Protein AF-A0A316MK23-F1 (afdb_monomer_lite)

pLDDT: mean 92.2, std 6.73, range [61.5, 98.88]

Radius of gyration: 33.55 Å; chains: 1; bounding box: 85×50×102 Å

Sequence (508 aa):
MTTSFTVKAEGEGLSYQWQYKQAGSTTWSDWSGQTKATLKVGYLEKRNGMSFRCIVKDASGYKTISDEAKLTYVNGPKIIQQPENKTVEEGMTTSFTVKAEGEGLSYQWQYKQAGSTTWSDWSGQTKTTLKVGYLEKRNGMSFRCIVKDASGYKTISNEALLIYNQKVQTTFSKTSGNVTFKVQYPENITCGMPTTFKLSSEGTTDKVQYALYSLTTEDGTIVYDTSYGSNGKFFSKDSFDFTFYASGTYYIRFAIMDTGVSPYVWFNTGLYGIKLVIDDKGYPTVENVVADLKAQCGKTCTTDFEKAVWFNDWLVENCRYDSSYSYCAPEGALARGSGTCEAYHRAYVMLLNSVGIATDRISGDGHVWTGVQLDGNWYHIDTTWDDAGYEDNSVDLQHLYFGLNDELMNQIHSSVTSSNGISAHSLEDNYFIKTGKIKKWSDQYVSTIREHLNNGENTFDITINDSMIDSYKQIIYYLVAYQLSNTDWGGEKLTVTYSENILHCVVE

Structure (mmCIF, N/CA/C/O backbone):
data_AF-A0A316MK23-F1
#
_entry.id   AF-A0A316MK23-F1
#
loop_
_atom_site.group_PDB
_atom_site.id
_atom_site.type_symbol
_atom_site.label_atom_id
_atom_site.label_alt_id
_atom_site.label_comp_id
_atom_site.label_asym_id
_atom_site.label_entity_id
_atom_site.label_seq_id
_atom_site.pdbx_PDB_ins_code
_atom_site.Cartn_x
_atom_site.Cartn_y
_atom_site.Cartn_z
_atom_site.occupancy
_atom_site.B_iso_or_equiv
_atom_site.auth_seq_id
_atom_site.auth_comp_id
_atom_site.auth_asym_id
_atom_site.auth_atom_id
_atom_site.pdbx_PDB_model_num
ATOM 1 N N . MET A 1 1 ? -26.081 18.417 -18.893 1.00 61.50 1 MET A N 1
ATOM 2 C CA . MET A 1 1 ? -26.794 17.288 -19.540 1.00 61.50 1 MET A CA 1
ATOM 3 C C . MET A 1 1 ? -27.327 17.712 -20.906 1.00 61.50 1 MET A C 1
ATOM 5 O O . MET A 1 1 ? -27.652 18.885 -21.077 1.00 61.50 1 MET A O 1
ATOM 9 N N . THR A 1 2 ? -27.399 16.783 -21.863 1.00 77.06 2 THR A N 1
ATOM 10 C CA . THR A 1 2 ? -27.925 17.007 -23.224 1.00 77.06 2 THR A CA 1
ATOM 11 C C . THR A 1 2 ? -28.820 15.844 -23.648 1.00 77.06 2 THR A C 1
ATOM 13 O O . THR A 1 2 ? -28.523 14.715 -23.274 1.00 77.06 2 THR A O 1
ATOM 16 N N . THR A 1 3 ? -29.843 16.094 -24.463 1.00 83.12 3 THR A N 1
ATOM 17 C CA . THR A 1 3 ? -30.647 15.060 -25.145 1.00 83.12 3 THR A CA 1
ATOM 18 C C . THR A 1 3 ? -30.554 15.233 -26.662 1.00 83.12 3 THR A C 1
ATOM 20 O O . THR A 1 3 ? -29.990 16.231 -27.118 1.00 83.12 3 THR A O 1
ATOM 23 N N . SER A 1 4 ? -31.080 14.286 -27.443 1.00 90.81 4 SER A N 1
ATOM 24 C CA . SER A 1 4 ? -31.090 14.384 -28.905 1.00 90.81 4 SER A CA 1
ATOM 25 C C . SER A 1 4 ? -32.458 14.078 -29.510 1.00 90.81 4 SER A C 1
ATOM 27 O O . SER A 1 4 ? -33.141 13.162 -29.065 1.00 90.81 4 SER A O 1
ATOM 29 N N . PHE A 1 5 ? -32.815 14.812 -30.561 1.00 92.56 5 PHE A N 1
ATOM 30 C CA . PHE A 1 5 ? -33.946 14.517 -31.441 1.00 92.56 5 PHE A CA 1
ATOM 31 C C . PHE A 1 5 ? -33.401 14.091 -32.797 1.00 92.56 5 PHE A C 1
ATOM 33 O O . PHE A 1 5 ? -32.485 14.729 -33.311 1.00 92.56 5 PHE A O 1
ATOM 40 N N . THR A 1 6 ? -33.952 13.032 -33.381 1.00 94.88 6 THR A N 1
ATOM 41 C CA . THR A 1 6 ? -33.516 12.530 -34.688 1.00 94.88 6 THR A CA 1
ATOM 42 C C . THR A 1 6 ? -34.708 12.441 -35.616 1.00 94.88 6 THR A C 1
ATOM 44 O O . THR A 1 6 ? -35.766 11.961 -35.216 1.00 94.88 6 THR A O 1
ATOM 47 N N . VAL A 1 7 ? -34.522 12.886 -36.854 1.00 94.44 7 VAL A N 1
ATOM 48 C CA . VAL A 1 7 ? -35.481 12.678 -37.938 1.00 94.44 7 VAL A CA 1
ATOM 49 C C . VAL A 1 7 ? -34.938 11.646 -38.916 1.00 94.44 7 VAL A C 1
ATOM 51 O O . VAL A 1 7 ? -33.741 11.614 -39.199 1.00 94.44 7 VAL A O 1
ATOM 54 N N . LYS A 1 8 ? -35.827 10.802 -39.437 1.00 92.19 8 LYS A N 1
ATOM 55 C CA . LYS A 1 8 ? -35.533 9.885 -40.538 1.00 92.19 8 LYS A CA 1
ATOM 56 C C . LYS A 1 8 ? -36.282 10.377 -41.773 1.00 92.19 8 LYS A C 1
ATOM 58 O O . LYS A 1 8 ? -37.483 10.613 -41.696 1.00 92.19 8 LYS A O 1
ATOM 63 N N . ALA A 1 9 ? -35.567 10.540 -42.879 1.00 89.00 9 ALA A N 1
ATOM 64 C CA . ALA A 1 9 ? -36.115 10.950 -44.167 1.00 89.00 9 ALA A CA 1
ATOM 65 C C . ALA A 1 9 ? -35.455 10.134 -45.289 1.00 89.00 9 ALA A C 1
ATOM 67 O O . ALA A 1 9 ? -34.304 9.719 -45.149 1.00 89.00 9 ALA A O 1
ATOM 68 N N . GLU A 1 10 ? -36.189 9.898 -46.375 1.00 88.56 10 GLU A N 1
ATOM 69 C CA . GLU A 1 10 ? -35.738 9.137 -47.546 1.00 88.56 10 GLU A CA 1
ATOM 70 C C . GLU A 1 10 ? -35.616 10.071 -48.758 1.00 88.56 10 GLU A C 1
ATOM 72 O O . GLU A 1 10 ? -36.458 10.947 -48.956 1.00 88.56 10 GLU A O 1
ATOM 77 N N . GLY A 1 11 ? -34.544 9.911 -49.538 1.00 84.88 11 GLY A N 1
ATOM 78 C CA . GLY A 1 11 ? -34.202 10.761 -50.683 1.00 84.88 11 GLY A CA 1
ATOM 79 C C . GLY A 1 11 ? -32.691 10.989 -50.810 1.00 84.88 11 GLY A C 1
ATOM 80 O O . GLY A 1 11 ? -31.934 10.708 -49.880 1.00 84.88 11 GLY A O 1
ATOM 81 N N . GLU A 1 12 ? -32.244 11.501 -51.957 1.00 84.81 12 GLU A N 1
ATOM 82 C CA . GLU A 1 12 ? -30.830 11.804 -52.222 1.00 84.81 12 GLU A CA 1
ATOM 83 C C . GLU A 1 12 ? -30.515 13.293 -51.994 1.00 84.81 12 GLU A C 1
ATOM 85 O O . GLU A 1 12 ? -31.342 14.172 -52.242 1.00 84.81 12 GLU A O 1
ATOM 90 N N . GLY A 1 13 ? -29.305 13.592 -51.507 1.00 88.69 13 GLY A N 1
ATOM 91 C CA . GLY A 1 13 ? -28.836 14.975 -51.337 1.00 88.69 13 GLY A CA 1
ATOM 92 C C . GLY A 1 13 ? -29.602 15.796 -50.289 1.00 88.69 13 GLY A C 1
ATOM 93 O O . GLY A 1 13 ? -29.778 17.001 -50.463 1.00 88.69 13 GLY A O 1
ATOM 94 N N . LEU A 1 14 ? -30.082 15.158 -49.217 1.00 93.50 14 LEU A N 1
ATOM 95 C CA . LEU A 1 14 ? -30.902 15.813 -48.195 1.00 93.50 14 LEU A CA 1
ATOM 96 C C . LEU A 1 14 ? -30.111 16.813 -47.338 1.00 93.50 14 LEU A C 1
ATOM 98 O O . LEU A 1 14 ? -29.012 16.533 -46.859 1.00 93.50 14 LEU A O 1
ATOM 102 N N . SER A 1 15 ? -30.739 17.954 -47.067 1.00 94.12 15 SER A N 1
ATOM 103 C CA . SER A 1 15 ? -30.289 18.978 -46.125 1.00 94.12 15 SER A CA 1
ATOM 104 C C . SER A 1 15 ? -31.327 19.190 -45.023 1.00 94.12 15 SER A C 1
ATOM 106 O O . SER A 1 15 ? -32.529 19.045 -45.251 1.00 94.12 15 SER A O 1
ATOM 108 N N . TYR A 1 16 ? -30.864 19.522 -43.818 1.00 96.44 16 TYR A N 1
ATOM 109 C CA . TYR A 1 16 ? -31.700 19.632 -42.623 1.00 96.44 16 TYR A CA 1
ATOM 110 C C . TYR A 1 16 ? -31.620 21.048 -42.054 1.00 96.44 16 TYR A C 1
ATOM 112 O O . TYR A 1 16 ? -30.558 21.667 -42.072 1.00 96.44 16 TYR A O 1
ATOM 120 N N . GLN A 1 17 ? -32.729 21.546 -41.516 1.00 96.81 17 GLN A N 1
ATOM 121 C CA . GLN A 1 17 ? -32.781 22.779 -40.738 1.00 96.81 17 GLN A CA 1
ATOM 122 C C . GLN A 1 17 ? -33.726 22.574 -39.558 1.00 96.81 17 GLN A C 1
ATOM 124 O O . GLN A 1 17 ? -34.941 22.455 -39.722 1.00 96.81 17 GLN A O 1
ATOM 129 N N . TRP A 1 18 ? -33.172 22.535 -38.350 1.00 97.50 18 TRP A N 1
ATOM 130 C CA . TRP A 1 18 ? -33.989 22.425 -37.146 1.00 97.50 18 TRP A CA 1
ATOM 131 C C . TRP A 1 18 ? -34.665 23.745 -36.800 1.00 97.50 18 TRP A C 1
ATOM 133 O O . TRP A 1 18 ? -34.079 24.819 -36.941 1.00 97.50 18 TRP A O 1
ATOM 143 N N . GLN A 1 19 ? -35.895 23.645 -36.312 1.00 97.31 19 GLN A N 1
ATOM 144 C CA . GLN A 1 19 ? -36.674 24.742 -35.764 1.00 97.31 19 GLN A CA 1
ATOM 145 C C . GLN A 1 19 ? -37.092 24.423 -34.333 1.00 97.31 19 GLN A C 1
ATOM 147 O O . GLN A 1 19 ? -37.257 23.259 -33.955 1.00 97.31 19 GLN A O 1
ATOM 152 N N . TYR A 1 20 ? -37.304 25.471 -33.546 1.00 96.06 20 TYR A N 1
ATOM 153 C CA . TYR A 1 20 ? -37.842 25.368 -32.199 1.00 96.06 20 TYR A CA 1
ATOM 154 C C . TYR A 1 20 ? -38.990 26.346 -31.985 1.00 96.06 20 TYR A C 1
ATOM 156 O O . TYR A 1 20 ? -39.069 27.388 -32.635 1.00 96.06 20 TYR A O 1
ATOM 164 N N . LYS A 1 21 ? -39.848 26.031 -31.020 1.00 96.06 21 LYS A N 1
ATOM 165 C CA . LYS A 1 21 ? -40.785 26.990 -30.436 1.00 96.06 21 LYS A CA 1
ATOM 166 C C . LYS A 1 21 ? -40.702 26.942 -28.917 1.00 96.06 21 LYS A C 1
ATOM 168 O O . LYS A 1 21 ? -40.428 25.894 -28.327 1.00 96.06 21 LYS A O 1
ATOM 173 N N . GLN A 1 22 ? -40.914 28.095 -28.291 1.00 92.25 22 GLN A N 1
ATOM 174 C CA . GLN A 1 22 ? -40.941 28.211 -26.833 1.00 92.25 22 GLN A CA 1
ATOM 175 C C . GLN A 1 22 ? -42.163 27.494 -26.245 1.00 92.25 22 GLN A C 1
ATOM 177 O O . GLN A 1 22 ? -43.173 27.320 -26.931 1.00 92.25 22 GLN A O 1
ATOM 182 N N . ALA A 1 23 ? -42.085 27.097 -24.974 1.00 88.94 23 ALA A N 1
ATOM 183 C CA . ALA A 1 23 ? -43.204 26.469 -24.278 1.00 88.94 23 ALA A CA 1
ATOM 184 C C . ALA A 1 23 ? -44.460 27.359 -24.341 1.00 88.94 23 ALA A C 1
ATOM 186 O O . ALA A 1 23 ? -44.407 28.541 -24.013 1.00 88.94 23 ALA A O 1
ATOM 187 N N . GLY A 1 24 ? -45.581 26.800 -24.806 1.00 85.06 24 GLY A N 1
ATOM 188 C CA . GLY A 1 24 ? -46.848 27.529 -24.974 1.00 85.06 24 GLY A CA 1
ATOM 189 C C . GLY A 1 24 ? -46.916 28.467 -26.188 1.00 85.06 24 GLY A C 1
ATOM 190 O O . GLY A 1 24 ? -47.980 29.011 -26.464 1.00 85.06 24 GLY A O 1
ATOM 191 N N . SER A 1 25 ? -45.826 28.634 -26.942 1.00 91.56 25 SER A N 1
ATOM 192 C CA . SER A 1 25 ? -45.820 29.403 -28.189 1.00 91.56 25 SER A CA 1
ATOM 193 C C . SER A 1 25 ? -46.337 28.571 -29.364 1.00 91.56 25 SER A C 1
ATOM 195 O O . SER A 1 25 ? -46.167 27.350 -29.414 1.00 91.56 25 SER A O 1
ATOM 197 N N . THR A 1 26 ? -46.921 29.245 -30.352 1.00 91.69 26 THR A N 1
ATOM 198 C CA . THR A 1 26 ? -47.281 28.675 -31.660 1.00 91.69 26 THR A CA 1
ATOM 199 C C . THR A 1 26 ? -46.291 29.056 -32.766 1.00 91.69 26 THR A C 1
ATOM 201 O O . THR A 1 26 ? -46.327 28.463 -33.844 1.00 91.69 26 THR A O 1
ATOM 204 N N . THR A 1 27 ? -45.379 29.998 -32.504 1.00 94.31 27 THR A N 1
ATOM 205 C CA . THR A 1 27 ? -44.418 30.521 -33.486 1.00 94.31 27 THR A CA 1
ATOM 206 C C . THR A 1 27 ? -43.120 29.721 -33.484 1.00 94.31 27 THR A C 1
ATOM 208 O O . THR A 1 27 ? -42.513 29.516 -32.431 1.00 94.31 27 THR A O 1
ATOM 211 N N . TRP A 1 28 ? -42.676 29.324 -34.678 1.00 95.88 28 TRP A N 1
ATOM 212 C CA . TRP A 1 28 ? -41.434 28.587 -34.906 1.00 95.88 28 TRP A CA 1
ATOM 213 C C . TRP A 1 28 ? -40.299 29.509 -35.349 1.00 95.88 28 TRP A C 1
ATOM 215 O O . TRP A 1 28 ? -40.500 30.371 -36.203 1.00 95.88 28 TRP A O 1
ATOM 225 N N . SER A 1 29 ? -39.106 29.263 -34.816 1.00 95.19 29 SER A N 1
ATOM 226 C CA . SER A 1 29 ? -37.868 29.953 -35.179 1.00 95.19 29 SER A CA 1
ATOM 227 C C . SER A 1 29 ? -36.804 28.951 -35.610 1.00 95.19 29 SER A C 1
ATOM 229 O O . SER A 1 29 ? -36.731 27.847 -35.065 1.00 95.19 29 SER A O 1
ATOM 231 N N . ASP A 1 30 ? -35.953 29.343 -36.556 1.00 95.44 30 ASP A N 1
ATOM 232 C CA . ASP A 1 30 ? -34.823 28.519 -36.980 1.00 95.44 30 ASP A CA 1
ATOM 233 C C . ASP A 1 30 ? -33.788 28.399 -35.857 1.00 95.44 30 ASP A C 1
ATOM 235 O O . ASP A 1 30 ? -33.353 29.387 -35.261 1.00 95.44 30 ASP A O 1
ATOM 239 N N . TRP A 1 31 ? -33.366 27.166 -35.579 1.00 89.88 31 TRP A N 1
ATOM 240 C CA . TRP A 1 31 ? -32.201 26.910 -34.750 1.00 89.88 31 TRP A CA 1
ATOM 241 C C . TRP A 1 31 ? -30.953 26.967 -35.635 1.00 89.88 31 TRP A C 1
ATOM 243 O O . TRP A 1 31 ? -30.538 25.976 -36.242 1.00 89.88 31 TRP A O 1
ATOM 253 N N . SER A 1 32 ? -30.350 28.152 -35.707 1.00 88.25 32 SER A N 1
ATOM 254 C CA . SER A 1 32 ? -29.190 28.424 -36.557 1.00 88.25 32 SER A CA 1
ATOM 255 C C . SER A 1 32 ? -28.043 27.428 -36.343 1.00 88.25 32 SER A C 1
ATOM 257 O O . SER A 1 32 ? -27.684 27.089 -35.212 1.00 88.25 32 SER A O 1
ATOM 259 N N . GLY A 1 33 ? -27.459 26.962 -37.451 1.00 85.81 33 GLY A N 1
ATOM 260 C CA . GLY A 1 33 ? -26.292 26.071 -37.465 1.00 85.81 33 GLY A CA 1
ATOM 261 C C . GLY A 1 33 ? -26.584 24.589 -37.202 1.00 85.81 33 GLY A C 1
ATOM 262 O O . GLY A 1 33 ? -25.651 23.790 -37.171 1.00 85.81 33 GLY A O 1
ATOM 263 N N . GLN A 1 34 ? -27.848 24.195 -37.020 1.00 90.81 34 GLN A N 1
ATOM 264 C CA . GLN A 1 34 ? -28.230 22.802 -36.771 1.00 90.81 34 GLN A CA 1
ATOM 265 C C . GLN A 1 34 ? -28.720 22.133 -38.061 1.00 90.81 34 GLN A C 1
ATOM 267 O O . GLN A 1 34 ? -29.914 22.133 -38.358 1.00 90.81 34 GLN A O 1
ATOM 272 N N . THR A 1 35 ? -27.780 21.562 -38.820 1.00 93.56 35 THR A N 1
ATOM 273 C CA . THR A 1 35 ? -28.013 21.048 -40.185 1.00 93.56 35 THR A CA 1
ATOM 274 C C . THR A 1 35 ? -27.858 19.535 -40.344 1.00 93.56 35 THR A C 1
ATOM 276 O O . THR A 1 35 ? -27.826 19.011 -41.457 1.00 93.56 35 THR A O 1
ATOM 279 N N . LYS A 1 36 ? -27.765 18.809 -39.229 1.00 94.62 36 LYS A N 1
ATOM 280 C CA . LYS A 1 36 ? -27.683 17.343 -39.208 1.00 94.62 36 LYS A CA 1
ATOM 281 C C . LYS A 1 36 ? -29.062 16.725 -38.965 1.00 94.62 36 LYS A C 1
ATOM 283 O O . LYS A 1 36 ? -29.918 17.343 -38.335 1.00 94.62 36 LYS A O 1
ATOM 288 N N . ALA A 1 37 ? -29.236 15.468 -39.376 1.00 93.69 37 ALA A N 1
ATOM 289 C CA . ALA A 1 37 ? -30.447 14.681 -39.106 1.00 93.69 37 ALA A CA 1
ATOM 290 C C . ALA A 1 37 ? -30.740 14.496 -37.601 1.00 93.69 37 ALA A C 1
ATOM 292 O O . ALA A 1 37 ? -31.877 14.235 -37.214 1.00 93.69 37 ALA A O 1
ATOM 293 N N . THR A 1 38 ? -29.726 14.672 -36.748 1.00 95.50 38 THR A N 1
ATOM 294 C CA . THR A 1 38 ? -29.847 14.654 -35.288 1.00 95.50 38 THR A CA 1
ATOM 295 C C . THR A 1 38 ? -29.530 16.031 -34.706 1.00 95.50 38 THR A C 1
ATOM 297 O O . THR A 1 38 ? -28.441 16.564 -34.926 1.00 95.50 38 THR A O 1
ATOM 300 N N . LEU A 1 39 ? -30.456 16.581 -33.918 1.00 94.25 39 LEU A N 1
ATOM 301 C CA . LEU A 1 39 ? -30.277 17.788 -33.109 1.00 94.25 39 LEU A CA 1
ATOM 302 C C . LEU A 1 39 ? -29.907 17.410 -31.679 1.00 94.25 39 LEU A C 1
ATOM 304 O O . LEU A 1 39 ? -30.668 16.710 -31.018 1.00 94.25 39 LEU A O 1
ATOM 308 N N . LYS A 1 40 ? -28.794 17.946 -31.168 1.00 92.56 40 LYS A N 1
ATOM 309 C CA . LYS A 1 40 ? -28.390 17.804 -29.763 1.00 92.56 40 LYS A CA 1
ATOM 310 C C . LYS A 1 40 ? -28.775 19.057 -28.972 1.00 92.56 40 LYS A C 1
ATOM 312 O O . LYS A 1 40 ? -28.314 20.154 -29.271 1.00 92.56 40 LYS A O 1
ATOM 317 N N . VAL A 1 41 ? -29.586 18.897 -27.929 1.00 88.44 41 VAL A N 1
ATOM 318 C CA . VAL A 1 41 ? -30.118 19.993 -27.102 1.00 88.44 41 VAL A CA 1
ATOM 319 C C . VAL A 1 41 ? -29.514 19.935 -25.699 1.00 88.44 41 VAL A C 1
ATOM 321 O O . VAL A 1 41 ? -29.598 18.911 -25.030 1.00 88.44 41 VAL A O 1
ATOM 324 N N . GLY A 1 42 ? -28.905 21.033 -25.236 1.00 83.31 42 GLY A N 1
ATOM 325 C CA . GLY A 1 42 ? -28.447 21.225 -23.845 1.00 83.31 42 GLY A CA 1
ATOM 326 C C . GLY A 1 42 ? -29.380 22.110 -23.011 1.00 83.31 42 GLY A C 1
ATOM 327 O O . GLY A 1 42 ? -30.433 22.511 -23.500 1.00 83.31 42 GLY A O 1
ATOM 328 N N . TYR A 1 43 ? -28.981 22.461 -21.782 1.00 81.38 43 TYR A N 1
ATOM 329 C CA . TYR A 1 43 ? -29.728 23.369 -20.884 1.00 81.38 43 TYR A CA 1
ATOM 330 C C . TYR A 1 43 ? -31.206 22.979 -20.698 1.00 81.38 43 TYR A C 1
ATOM 332 O O . TYR A 1 43 ? -32.094 23.825 -20.772 1.00 81.38 43 TYR A O 1
ATOM 340 N N . LEU A 1 44 ? -31.452 21.681 -20.500 1.00 80.69 44 LEU A N 1
ATOM 341 C CA . LEU A 1 44 ? -32.785 21.074 -20.570 1.00 80.69 44 LEU A CA 1
ATOM 342 C C . LEU A 1 44 ? -33.798 21.715 -19.613 1.00 80.69 44 LEU A C 1
ATOM 344 O O . LEU A 1 44 ? -34.928 21.946 -20.020 1.00 80.69 44 LEU A O 1
ATOM 348 N N . GLU A 1 45 ? -33.377 22.083 -18.401 1.00 76.56 45 GLU A N 1
ATOM 349 C CA . GLU A 1 45 ? -34.221 22.765 -17.411 1.00 76.56 45 GLU A CA 1
ATOM 350 C C . GLU A 1 45 ? -34.827 24.064 -17.953 1.00 76.56 45 GLU A C 1
ATOM 352 O O . GLU A 1 45 ? -36.043 24.240 -17.958 1.00 76.56 45 GLU A O 1
ATOM 357 N N . LYS A 1 46 ? -33.990 24.952 -18.503 1.00 78.06 46 LYS A N 1
ATOM 358 C CA . LYS A 1 46 ? -34.435 26.234 -19.077 1.00 78.06 46 LYS A CA 1
ATOM 359 C C . LYS A 1 46 ? -35.234 26.070 -20.368 1.00 78.06 46 LYS A C 1
ATOM 361 O O . LYS A 1 46 ? -35.841 27.026 -20.836 1.00 78.06 46 LYS A O 1
ATOM 366 N N . ARG A 1 47 ? -35.178 24.883 -20.968 1.00 85.25 47 ARG A N 1
ATOM 367 C CA . ARG A 1 47 ? -35.837 24.537 -22.229 1.00 85.25 47 ARG A CA 1
ATOM 368 C C . ARG A 1 47 ? -37.015 23.586 -22.017 1.00 85.25 47 ARG A C 1
ATOM 370 O O . ARG A 1 47 ? -37.549 23.054 -22.988 1.00 85.25 47 ARG A O 1
ATOM 377 N N . ASN A 1 48 ? -37.427 23.377 -20.766 1.00 86.00 48 ASN A N 1
ATOM 378 C CA . ASN A 1 48 ? -38.557 22.525 -20.438 1.00 86.00 48 ASN A CA 1
ATOM 379 C C . ASN A 1 48 ? -39.831 23.033 -21.125 1.00 86.00 48 ASN A C 1
ATOM 381 O O . ASN A 1 48 ? -40.156 24.218 -21.074 1.00 86.00 48 ASN A O 1
ATOM 385 N N . GLY A 1 49 ? -40.551 22.131 -21.780 1.00 86.44 49 GLY A N 1
ATOM 386 C CA . GLY A 1 49 ? -41.771 22.427 -22.516 1.00 86.44 49 GLY A CA 1
ATOM 387 C C . GLY A 1 49 ? -41.567 23.007 -23.917 1.00 86.44 49 GLY A C 1
ATOM 388 O O . GLY A 1 49 ? -42.569 23.175 -24.611 1.00 86.44 49 GLY A O 1
ATOM 389 N N . MET A 1 50 ? -40.329 23.300 -24.347 1.00 94.25 50 MET A N 1
ATOM 390 C CA . MET A 1 50 ? -40.039 23.680 -25.736 1.00 94.25 50 MET A CA 1
ATOM 391 C C . MET A 1 50 ? -40.320 22.517 -26.686 1.00 94.25 50 MET A C 1
ATOM 393 O O . MET A 1 50 ? -40.138 21.358 -26.316 1.00 94.25 50 MET A O 1
ATOM 397 N N . SER A 1 51 ? -40.675 22.826 -27.931 1.00 95.81 51 SER A N 1
ATOM 398 C CA . SER A 1 51 ? -40.829 21.806 -28.968 1.00 95.81 51 SER A CA 1
ATOM 399 C C . SER A 1 51 ? -39.887 22.030 -30.139 1.00 95.81 51 SER A C 1
ATOM 401 O O . SER A 1 51 ? -39.524 23.166 -30.453 1.00 95.81 51 SER A O 1
ATOM 403 N N . PHE A 1 52 ? -39.526 20.934 -30.800 1.00 96.38 52 PHE A N 1
ATOM 404 C CA . PHE A 1 52 ? -38.584 20.882 -31.908 1.00 96.38 52 PHE A CA 1
ATOM 405 C C . PHE A 1 52 ? -39.208 20.185 -33.109 1.00 96.38 52 PHE A C 1
ATOM 407 O O . PHE A 1 52 ? -39.988 19.246 -32.958 1.00 96.38 52 PHE A O 1
ATOM 414 N N . ARG A 1 53 ? -38.843 20.642 -34.304 1.00 97.56 53 ARG A N 1
ATOM 415 C CA . ARG A 1 53 ? -39.146 19.976 -35.575 1.00 97.56 53 ARG A CA 1
ATOM 416 C C . ARG A 1 53 ? -38.018 20.234 -36.563 1.00 97.56 53 ARG A C 1
ATOM 418 O O . ARG A 1 53 ? -37.269 21.197 -36.399 1.00 97.56 53 ARG A O 1
ATOM 425 N N . CYS A 1 54 ? -37.908 19.417 -37.598 1.00 97.25 54 CYS A N 1
ATOM 426 C CA . CYS A 1 54 ? -36.900 19.585 -38.635 1.00 97.25 54 CYS A CA 1
ATOM 427 C C . CYS A 1 54 ? -37.561 19.849 -39.986 1.00 97.25 54 CYS A C 1
ATOM 429 O O . CYS A 1 54 ? -38.504 19.156 -40.363 1.00 97.25 54 CYS A O 1
ATOM 431 N N . ILE A 1 55 ? -37.051 20.834 -40.721 1.00 96.31 55 ILE A N 1
ATOM 432 C CA . ILE A 1 55 ? -37.330 21.000 -42.145 1.00 96.31 55 ILE A CA 1
ATOM 433 C C . ILE A 1 55 ? -36.262 20.218 -42.904 1.00 96.31 55 ILE A C 1
ATOM 435 O O . ILE A 1 55 ? -35.071 20.474 -42.731 1.00 96.31 55 ILE A O 1
ATOM 439 N N . VAL A 1 56 ? -36.686 19.291 -43.755 1.00 95.94 56 VAL A N 1
ATOM 440 C CA . VAL A 1 56 ? -35.804 18.517 -44.631 1.00 95.94 56 VAL A CA 1
ATOM 441 C C . VAL A 1 56 ? -36.018 18.981 -46.062 1.00 95.94 56 VAL A C 1
ATOM 443 O O . VAL A 1 56 ? -37.160 19.121 -46.501 1.00 95.94 56 VAL A O 1
ATOM 446 N N . LYS A 1 57 ? -34.927 19.247 -46.778 1.00 95.06 57 LYS A N 1
ATOM 447 C CA . LYS A 1 57 ? -34.944 19.734 -48.156 1.00 95.06 57 LYS A CA 1
ATOM 448 C C . LYS A 1 57 ? -34.066 18.862 -49.049 1.00 95.06 57 LYS A C 1
ATOM 450 O O . LYS A 1 57 ? -32.923 18.603 -48.679 1.00 95.06 57 LYS A O 1
ATOM 455 N N . ASP A 1 58 ? -34.571 18.454 -50.208 1.00 92.00 58 ASP A N 1
ATOM 456 C CA . ASP A 1 58 ? -33.788 17.713 -51.206 1.00 92.00 58 ASP A CA 1
ATOM 457 C C . ASP A 1 58 ? -32.927 18.632 -52.101 1.00 92.00 58 ASP A C 1
ATOM 459 O O . ASP A 1 58 ? -32.993 19.866 -52.020 1.00 92.00 58 ASP A O 1
ATOM 463 N N . ALA A 1 59 ? -32.116 18.025 -52.974 1.00 88.00 59 ALA A N 1
ATOM 464 C CA . ALA A 1 59 ? -31.249 18.749 -53.906 1.00 88.00 59 ALA A CA 1
ATOM 465 C C . ALA A 1 59 ? -32.020 19.594 -54.944 1.00 88.00 59 ALA A C 1
ATOM 467 O O . ALA A 1 59 ? -31.496 20.600 -55.423 1.00 88.00 59 ALA A O 1
ATOM 468 N N . SER A 1 60 ? -33.265 19.220 -55.262 1.00 87.69 60 SER A N 1
ATOM 469 C CA . SER A 1 60 ? -34.122 19.907 -56.242 1.00 87.69 60 SER A CA 1
ATOM 470 C C . SER A 1 60 ? -34.873 21.098 -55.649 1.00 87.69 60 SER A C 1
ATOM 472 O O . SER A 1 60 ? -35.349 21.969 -56.375 1.00 87.69 60 SER A O 1
ATOM 474 N N . GLY A 1 61 ? -34.972 21.167 -54.324 1.00 84.50 61 GLY A N 1
ATOM 475 C CA . GLY A 1 61 ? -35.594 22.274 -53.622 1.00 84.50 61 GLY A CA 1
ATOM 476 C C . GLY A 1 61 ? -36.840 21.929 -52.816 1.00 84.50 61 GLY A C 1
ATOM 477 O O . GLY A 1 61 ? -37.310 22.803 -52.080 1.00 84.50 61 GLY A O 1
ATOM 478 N N . TYR A 1 62 ? -37.360 20.704 -52.927 1.00 88.44 62 TYR A N 1
ATOM 479 C CA . TYR A 1 62 ? -38.583 20.278 -52.253 1.00 88.44 62 TYR A CA 1
ATOM 480 C C . TYR A 1 62 ? -38.364 20.180 -50.751 1.00 88.44 62 TYR A C 1
ATOM 482 O O . TYR A 1 62 ? -37.331 19.693 -50.297 1.00 88.44 62 TYR A O 1
ATOM 490 N N . LYS A 1 63 ? -39.339 20.666 -49.974 1.00 92.62 63 LYS A N 1
ATOM 491 C CA . LYS A 1 63 ? -39.269 20.743 -48.511 1.00 92.62 63 LYS A CA 1
ATOM 492 C C . LYS A 1 63 ? -40.387 19.931 -47.870 1.00 92.62 63 LYS A C 1
ATOM 494 O O . LYS A 1 63 ? -41.548 20.102 -48.232 1.00 92.62 63 LYS A O 1
ATOM 499 N N . THR A 1 64 ? -40.039 19.141 -46.861 1.00 93.69 64 THR A N 1
ATOM 500 C CA . THR A 1 64 ? -40.981 18.523 -45.919 1.00 93.69 64 THR A CA 1
ATOM 501 C C . THR A 1 64 ? -40.630 18.921 -44.486 1.00 93.69 64 THR A C 1
ATOM 503 O O . THR A 1 64 ? -39.499 19.327 -44.209 1.00 93.69 64 THR A O 1
ATOM 506 N N . ILE A 1 65 ? -41.596 18.853 -43.572 1.00 96.19 65 ILE A N 1
ATOM 507 C CA . ILE A 1 65 ? -41.428 19.233 -42.165 1.00 96.19 65 ILE A CA 1
ATOM 508 C C . ILE A 1 65 ? -41.823 18.038 -41.302 1.00 96.19 65 ILE A C 1
ATOM 510 O O . ILE A 1 65 ? -42.877 17.449 -41.521 1.00 96.19 65 ILE A O 1
ATOM 514 N N . SER A 1 66 ? -40.981 17.684 -40.332 1.00 96.44 66 SER A N 1
ATOM 515 C CA . SER A 1 66 ? -41.272 16.598 -39.396 1.00 96.44 66 SER A CA 1
ATOM 516 C C . SER A 1 66 ? -42.434 16.931 -38.459 1.00 96.44 66 SER A C 1
ATOM 518 O O . SER A 1 66 ? -42.733 18.104 -38.206 1.00 96.44 66 SER A O 1
ATOM 520 N N . ASP A 1 67 ? -42.982 15.889 -37.834 1.00 95.31 67 ASP A N 1
ATOM 521 C CA . ASP A 1 67 ? -43.827 16.039 -36.654 1.00 95.31 67 ASP A CA 1
ATOM 522 C C . ASP A 1 67 ? -43.088 16.769 -35.521 1.00 95.31 67 ASP A C 1
ATOM 524 O O . ASP A 1 67 ? -41.852 16.834 -35.464 1.00 95.31 67 ASP A O 1
ATOM 528 N N . GLU A 1 68 ? -43.877 17.343 -34.617 1.00 94.75 68 GLU A N 1
ATOM 529 C CA . GLU A 1 68 ? -43.400 18.072 -33.450 1.00 94.75 68 GLU A CA 1
ATOM 530 C C . GLU A 1 68 ? -42.979 17.117 -32.324 1.00 94.75 68 GLU A C 1
ATOM 532 O O . GLU A 1 68 ? -43.755 16.269 -31.890 1.00 94.75 68 GLU A O 1
ATOM 537 N N . ALA A 1 69 ? -41.781 17.326 -31.775 1.00 93.88 69 ALA A N 1
ATOM 538 C CA . ALA A 1 69 ? -41.303 16.642 -30.579 1.00 93.88 69 ALA A CA 1
ATOM 539 C C . ALA A 1 69 ? -41.162 17.631 -29.413 1.00 93.88 69 ALA A C 1
ATOM 541 O O . ALA A 1 69 ? -40.387 18.587 -29.490 1.00 93.88 69 ALA A O 1
ATOM 542 N N . LYS A 1 70 ? -41.896 17.407 -28.319 1.00 93.06 70 LYS A N 1
ATOM 543 C CA . LYS A 1 70 ? -41.843 18.247 -27.112 1.00 93.06 70 LYS A CA 1
ATOM 544 C C . LYS A 1 70 ? -40.775 17.747 -26.139 1.00 93.06 70 LYS A C 1
ATOM 546 O O . LYS A 1 70 ? -40.730 16.564 -25.813 1.00 93.06 70 LYS A O 1
ATOM 551 N N . LEU A 1 71 ? -39.941 18.655 -25.639 1.00 89.38 71 LEU A N 1
ATOM 552 C CA . LEU A 1 71 ? -38.986 18.394 -24.568 1.00 89.38 71 LEU A CA 1
ATOM 553 C C . LEU A 1 71 ? -39.673 18.534 -23.208 1.00 89.38 71 LEU A C 1
ATOM 555 O O . LEU A 1 71 ? -40.164 19.608 -22.869 1.00 89.38 71 LEU A O 1
ATOM 559 N N . THR A 1 72 ? -39.634 17.474 -22.406 1.00 82.88 72 THR A N 1
ATOM 560 C CA . THR A 1 72 ? -40.018 17.510 -20.991 1.00 82.88 72 THR A CA 1
ATOM 561 C C . THR A 1 72 ? -38.781 17.239 -20.143 1.00 82.88 72 THR A C 1
ATOM 563 O O . THR A 1 72 ? -38.091 16.243 -20.347 1.00 82.88 72 THR A O 1
ATOM 566 N N . TYR A 1 73 ? -38.486 18.137 -19.209 1.00 77.69 73 TYR A N 1
ATOM 567 C CA . TYR A 1 73 ? -37.411 17.997 -18.237 1.00 77.69 73 TYR A CA 1
ATOM 568 C C . TYR A 1 73 ? -38.007 17.647 -16.874 1.00 77.69 73 TYR A C 1
ATOM 570 O O . TYR A 1 73 ? -38.844 18.385 -16.353 1.00 77.69 73 TYR A O 1
ATOM 578 N N . VAL A 1 74 ? -37.567 16.524 -16.310 1.00 69.69 74 VAL A N 1
ATOM 579 C CA . VAL A 1 74 ? -37.946 16.062 -14.973 1.00 69.69 74 VAL A CA 1
ATOM 580 C C . VAL A 1 74 ? -36.740 16.265 -14.063 1.00 69.69 74 VAL A C 1
ATOM 582 O O . VAL A 1 74 ? -35.634 15.836 -14.396 1.00 69.69 74 VAL A O 1
ATOM 585 N N . ASN A 1 75 ? -36.936 16.948 -12.934 1.00 71.00 75 ASN A N 1
ATOM 586 C CA . ASN A 1 75 ? -35.901 17.028 -11.909 1.00 71.00 75 ASN A CA 1
ATOM 587 C C . ASN A 1 75 ? -35.706 15.635 -11.307 1.00 71.00 75 ASN A C 1
ATOM 589 O O . ASN A 1 75 ? -36.665 15.037 -10.822 1.00 71.00 75 ASN A O 1
ATOM 593 N N . GLY A 1 76 ? -34.469 15.136 -11.348 1.00 78.88 76 GLY A N 1
ATOM 594 C CA . GLY A 1 76 ? -34.119 13.858 -10.738 1.00 78.88 76 GLY A CA 1
ATOM 595 C C . GLY A 1 76 ? -34.334 13.853 -9.216 1.00 78.88 76 GLY A C 1
ATOM 596 O O . GLY A 1 76 ? -34.569 14.904 -8.610 1.00 78.88 76 GLY A O 1
ATOM 597 N N . PRO A 1 77 ? -34.221 12.679 -8.574 1.00 90.44 77 PRO A N 1
ATOM 598 C CA . PRO A 1 77 ? -34.442 12.544 -7.141 1.00 90.44 77 PRO A CA 1
ATOM 599 C C . PRO A 1 77 ? -33.483 13.423 -6.331 1.00 90.44 77 PRO A C 1
ATOM 601 O O . PRO A 1 77 ? -32.279 13.462 -6.597 1.00 90.44 77 PRO A O 1
ATOM 604 N N . LYS A 1 78 ? -34.003 14.078 -5.289 1.00 90.81 78 LYS A N 1
ATOM 605 C CA . LYS A 1 78 ? -33.229 14.908 -4.356 1.00 90.81 78 LYS A CA 1
ATOM 606 C C . LYS A 1 78 ? -33.353 14.367 -2.939 1.00 90.81 7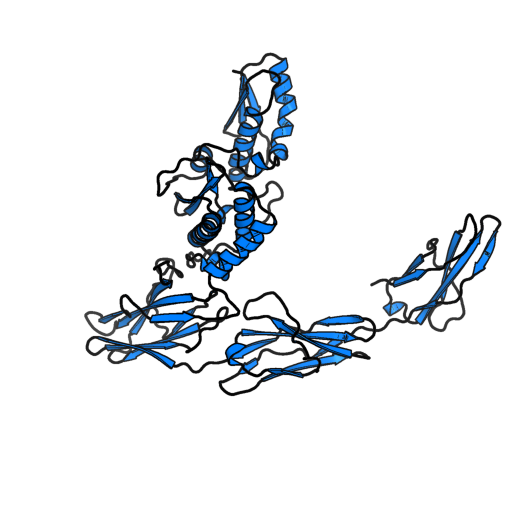8 LYS A C 1
ATOM 608 O O . LYS A 1 78 ? -34.443 14.342 -2.384 1.00 90.81 78 LYS A O 1
ATOM 613 N N . ILE A 1 79 ? -32.244 13.978 -2.317 1.00 95.25 79 ILE A N 1
ATOM 614 C CA . ILE A 1 79 ? -32.240 13.562 -0.907 1.00 95.25 79 ILE A CA 1
ATOM 615 C C . ILE A 1 79 ? -32.290 14.808 -0.014 1.00 95.25 79 ILE A C 1
ATOM 617 O O . ILE A 1 79 ? -31.470 15.711 -0.159 1.00 95.25 79 ILE A O 1
ATOM 621 N N . ILE A 1 80 ? -33.261 14.848 0.902 1.00 96.25 80 ILE A N 1
ATOM 622 C CA . ILE A 1 80 ? -33.507 15.950 1.849 1.00 96.25 80 ILE A CA 1
ATOM 623 C C . ILE A 1 80 ? -33.267 15.559 3.312 1.00 96.25 80 ILE A C 1
ATOM 625 O O . ILE A 1 80 ? -33.180 16.428 4.171 1.00 96.25 80 ILE A O 1
ATOM 629 N N . GLN A 1 81 ? -33.138 14.263 3.601 1.00 97.00 81 GLN A N 1
ATOM 630 C CA . GLN A 1 81 ? -32.663 13.760 4.888 1.00 97.00 81 GLN A CA 1
ATOM 631 C C . GLN A 1 81 ? -31.642 12.662 4.624 1.00 97.00 81 GLN A C 1
ATOM 633 O O . GLN A 1 81 ? -31.968 11.645 4.004 1.00 97.00 81 GLN A O 1
ATOM 638 N N . GLN A 1 82 ? -30.422 12.899 5.092 1.00 97.31 82 GLN A N 1
ATOM 639 C CA . GLN A 1 82 ? -29.318 11.953 5.012 1.00 97.31 82 GLN A CA 1
ATOM 640 C C . GLN A 1 82 ? -29.381 10.957 6.181 1.00 97.31 82 GLN A C 1
ATOM 642 O O . GLN A 1 82 ? -29.928 11.300 7.234 1.00 97.31 82 GLN A O 1
ATOM 647 N N . PRO A 1 83 ? -28.832 9.741 6.022 1.00 97.50 83 PRO A N 1
ATOM 648 C CA . PRO A 1 83 ? -28.630 8.855 7.154 1.00 97.50 83 PRO A CA 1
ATOM 649 C C . PRO A 1 83 ? -27.472 9.378 8.015 1.00 97.50 83 PRO A C 1
ATOM 651 O O . PRO A 1 83 ? -26.554 10.024 7.515 1.00 97.50 83 PRO A O 1
ATOM 654 N N . GLU A 1 84 ? -27.519 9.091 9.311 1.00 96.12 84 GLU A N 1
ATOM 655 C CA . GLU A 1 84 ? -26.517 9.530 10.287 1.00 96.12 84 GLU A CA 1
ATOM 656 C C . GLU A 1 84 ? -25.811 8.329 10.904 1.00 96.12 84 GLU A C 1
ATOM 658 O O . GLU A 1 84 ? -26.423 7.268 11.059 1.00 96.12 84 GLU A O 1
ATOM 663 N N . ASN A 1 85 ? -24.559 8.519 11.321 1.00 93.88 85 ASN A N 1
ATOM 664 C CA . ASN A 1 85 ? -23.807 7.522 12.078 1.00 93.88 85 ASN A CA 1
ATOM 665 C C . ASN A 1 85 ? -24.571 7.104 13.346 1.00 93.88 85 ASN A C 1
ATOM 667 O O . ASN A 1 85 ? -25.235 7.923 13.991 1.00 93.88 85 ASN A O 1
ATOM 671 N N . LYS A 1 86 ? -24.469 5.828 13.725 1.00 92.69 86 LYS A N 1
ATOM 672 C CA . LYS A 1 86 ? -25.111 5.276 14.922 1.00 92.69 86 LYS A CA 1
ATOM 673 C C . LYS A 1 86 ? -24.101 4.539 15.783 1.00 92.69 86 LYS A C 1
ATOM 675 O O . LYS A 1 86 ? -23.441 3.630 15.298 1.00 92.69 86 LYS A O 1
ATOM 680 N N . THR A 1 87 ? -24.079 4.878 17.067 1.00 88.69 87 THR A N 1
ATOM 681 C CA . THR A 1 87 ? -23.417 4.094 18.113 1.00 88.69 87 THR A CA 1
ATOM 682 C C . THR A 1 87 ? -24.478 3.369 18.925 1.00 88.69 87 THR A C 1
ATOM 684 O O . THR A 1 87 ? -25.481 3.978 19.303 1.00 88.69 87 THR A O 1
ATOM 687 N N . VAL A 1 88 ? -24.291 2.075 19.157 1.00 87.25 88 VAL A N 1
ATOM 688 C CA . VAL A 1 88 ? -25.272 1.222 19.836 1.00 87.25 88 VAL A CA 1
ATOM 689 C C . VAL A 1 88 ? -24.618 0.254 20.805 1.00 87.25 88 VAL A C 1
ATOM 691 O O . VAL A 1 88 ? -23.519 -0.236 20.563 1.00 87.25 88 VAL A O 1
ATOM 694 N N . GLU A 1 89 ? -25.335 -0.022 21.887 1.00 80.62 89 GLU A N 1
ATOM 695 C CA . GLU A 1 89 ? -24.933 -0.956 22.936 1.00 80.62 89 GLU A CA 1
ATOM 696 C C . GLU A 1 89 ? -25.393 -2.390 22.627 1.00 80.62 89 GLU A C 1
ATOM 698 O O . GLU A 1 89 ? -26.270 -2.628 21.785 1.00 80.62 89 GLU A O 1
ATOM 703 N N . GLU A 1 90 ? -24.819 -3.346 23.356 1.00 72.06 90 GLU A N 1
ATOM 704 C CA . GLU A 1 90 ? -25.154 -4.766 23.271 1.00 72.06 90 GLU A CA 1
ATOM 705 C C . GLU A 1 90 ? -26.661 -5.047 23.419 1.00 72.06 90 GLU A C 1
ATOM 707 O O . GLU A 1 90 ? -27.355 -4.486 24.267 1.00 72.06 90 GLU A O 1
ATOM 712 N N . GLY A 1 91 ? -27.175 -5.940 22.566 1.00 70.50 91 GLY A N 1
ATOM 713 C CA . GLY A 1 91 ? -28.569 -6.398 22.595 1.00 70.50 91 GLY A CA 1
ATOM 714 C C . GLY A 1 91 ? -29.596 -5.450 21.963 1.00 70.50 91 GLY A C 1
ATOM 715 O O . GLY A 1 91 ? -30.774 -5.801 21.884 1.00 70.50 91 GLY A O 1
ATOM 716 N N . MET A 1 92 ? -29.183 -4.276 21.479 1.00 79.94 92 MET A N 1
ATOM 717 C CA . MET A 1 92 ? -30.074 -3.332 20.800 1.00 79.94 92 MET A CA 1
ATOM 718 C C . MET A 1 92 ? -30.219 -3.633 19.297 1.00 79.94 92 MET A C 1
ATOM 720 O O . MET A 1 92 ? -29.416 -4.333 18.687 1.00 79.94 92 MET A O 1
ATOM 724 N N . THR A 1 93 ? -31.254 -3.068 18.671 1.00 85.62 93 THR A N 1
ATOM 725 C CA . THR A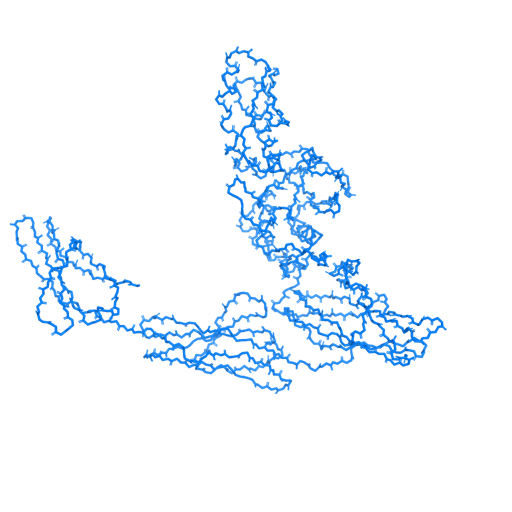 1 93 ? -31.391 -2.980 17.202 1.00 85.62 93 THR A CA 1
ATOM 726 C C . THR A 1 93 ? -31.271 -1.525 16.763 1.00 85.62 93 THR A C 1
ATOM 728 O O . THR A 1 93 ? -31.627 -0.636 17.533 1.00 85.62 93 THR A O 1
ATOM 731 N N . THR A 1 94 ? -30.850 -1.265 15.522 1.00 92.94 94 THR A N 1
ATOM 732 C CA . THR A 1 94 ? -30.751 0.108 14.997 1.00 92.94 94 THR A CA 1
ATOM 733 C C . THR A 1 94 ? -31.375 0.257 13.618 1.00 92.94 94 THR A C 1
ATOM 735 O O . THR A 1 94 ? -31.728 -0.723 12.956 1.00 92.94 94 THR A O 1
ATOM 738 N N . SER A 1 95 ? -31.526 1.501 13.171 1.00 94.94 95 SER A N 1
ATOM 739 C CA . SER A 1 95 ? -31.991 1.799 11.824 1.00 94.94 95 SER A CA 1
ATOM 740 C C . SER A 1 95 ? -31.382 3.069 11.250 1.00 94.94 95 SER A C 1
ATOM 742 O O . SER A 1 95 ? -31.194 4.050 11.970 1.00 94.94 95 SER A O 1
ATOM 744 N N . PHE A 1 96 ? -31.187 3.063 9.935 1.00 97.50 96 PHE A N 1
ATOM 745 C CA . PHE A 1 96 ? -30.796 4.220 9.136 1.00 97.50 96 PHE A CA 1
ATOM 746 C C . PHE A 1 96 ? -31.975 4.663 8.272 1.00 97.50 96 PHE A C 1
ATOM 748 O O . PHE A 1 96 ? -32.727 3.833 7.758 1.00 97.50 96 PHE A O 1
ATOM 755 N N . THR A 1 97 ? -32.157 5.971 8.114 1.00 97.88 97 THR A N 1
ATOM 756 C CA . THR A 1 97 ? -33.299 6.542 7.389 1.00 97.88 97 THR A CA 1
ATOM 757 C C . THR A 1 97 ? -32.843 7.537 6.341 1.00 97.88 97 THR A C 1
ATOM 759 O O . THR A 1 97 ? -31.969 8.353 6.614 1.00 97.88 97 THR A O 1
ATOM 762 N N . VAL A 1 98 ? -33.496 7.514 5.181 1.00 98.00 98 VAL A N 1
ATOM 763 C CA . VAL A 1 98 ? -33.375 8.548 4.150 1.00 98.00 98 VAL A CA 1
ATOM 764 C C . VAL A 1 98 ? -34.741 9.114 3.796 1.00 98.00 98 VAL A C 1
ATOM 766 O O . VAL A 1 98 ? -35.747 8.403 3.806 1.00 98.00 98 VAL A O 1
ATOM 769 N N . LYS A 1 99 ? -34.773 10.393 3.424 1.00 97.25 99 LYS A N 1
ATOM 770 C CA . LYS A 1 99 ? -35.952 11.039 2.836 1.00 97.25 99 LYS A CA 1
ATOM 771 C C . LYS A 1 99 ? -35.539 11.745 1.557 1.00 97.25 99 LYS A C 1
ATOM 773 O O . LYS A 1 99 ? -34.522 12.436 1.541 1.00 97.25 99 LYS A O 1
ATOM 778 N N . ALA A 1 100 ? -36.324 11.577 0.501 1.00 95.25 100 ALA A N 1
ATOM 779 C CA . ALA A 1 100 ? -36.065 12.180 -0.798 1.00 95.25 100 ALA A CA 1
ATOM 780 C C . ALA A 1 100 ? -37.339 12.784 -1.396 1.00 95.25 100 ALA A C 1
ATOM 782 O O . ALA A 1 100 ? -38.442 12.322 -1.106 1.00 95.25 100 ALA A O 1
ATOM 783 N N . GLU A 1 101 ? -37.157 13.808 -2.220 1.00 92.94 101 GLU A N 1
ATOM 784 C CA . GLU A 1 101 ? -38.166 14.458 -3.052 1.00 92.94 101 GLU A CA 1
ATOM 785 C C . GLU A 1 101 ? -37.990 14.018 -4.511 1.00 92.94 101 GLU A C 1
ATOM 787 O O . GLU A 1 101 ? -36.868 13.792 -4.973 1.00 92.94 101 GLU A O 1
ATOM 792 N N . GLY A 1 102 ? -39.105 13.887 -5.225 1.00 86.81 102 GLY A N 1
ATOM 793 C CA . GLY A 1 102 ? -39.178 13.401 -6.602 1.00 86.81 102 GLY A CA 1
ATOM 794 C C . GLY A 1 102 ? -40.385 12.483 -6.797 1.00 86.81 102 GLY A C 1
ATOM 795 O O . GLY A 1 102 ? -41.004 12.040 -5.829 1.00 86.81 102 GLY A O 1
ATOM 796 N N . GLU A 1 103 ? -40.737 12.203 -8.048 1.00 85.31 103 GLU A N 1
ATOM 797 C CA . GLU A 1 103 ? -41.864 11.332 -8.394 1.00 85.31 103 GLU A CA 1
ATOM 798 C C . GLU A 1 103 ? -41.382 9.919 -8.749 1.00 85.31 103 GLU A C 1
ATOM 800 O O . GLU A 1 103 ? -40.315 9.739 -9.335 1.00 85.31 103 GLU A O 1
ATOM 805 N N . GLY A 1 104 ? -42.171 8.897 -8.396 1.00 89.25 104 GLY A N 1
ATOM 806 C CA . GLY A 1 104 ? -41.873 7.505 -8.760 1.00 89.25 104 GLY A CA 1
ATOM 807 C C . GLY A 1 104 ? -40.548 6.981 -8.194 1.00 89.25 104 GLY A C 1
ATOM 808 O O . GLY A 1 104 ? -39.812 6.290 -8.898 1.00 89.25 104 GLY A O 1
ATOM 809 N N . LEU A 1 105 ? -40.221 7.341 -6.950 1.00 94.50 105 LEU A N 1
ATOM 810 C CA . LEU A 1 105 ? -38.944 6.991 -6.332 1.00 94.50 105 LEU A CA 1
ATOM 811 C C . LEU A 1 105 ? -38.864 5.516 -5.930 1.00 94.50 105 LEU A C 1
ATOM 813 O O . LEU A 1 105 ? -39.795 4.941 -5.369 1.00 94.50 105 LEU A O 1
ATOM 817 N N . SER A 1 106 ? -37.688 4.943 -6.147 1.00 96.44 106 SER A N 1
ATOM 818 C CA . SER A 1 106 ? -37.263 3.636 -5.660 1.00 96.44 106 SER A CA 1
ATOM 819 C C . SER A 1 106 ? -35.968 3.781 -4.863 1.00 96.44 106 SER A C 1
ATOM 821 O O . SER A 1 106 ? -35.171 4.691 -5.112 1.00 96.44 106 SER A O 1
ATOM 823 N N . TYR A 1 107 ? -35.772 2.896 -3.889 1.00 97.88 107 TYR A N 1
ATOM 824 C CA . TYR A 1 107 ? -34.641 2.927 -2.966 1.00 97.88 107 TYR A CA 1
ATOM 825 C C . TYR A 1 107 ? -33.898 1.599 -3.037 1.00 97.88 107 TYR A C 1
ATOM 827 O O . TYR A 1 107 ? -34.523 0.548 -3.171 1.00 97.88 107 TYR A O 1
ATOM 835 N N . GLN A 1 108 ? -32.578 1.646 -2.907 1.00 98.00 108 GLN A N 1
ATOM 836 C CA . GLN A 1 108 ? -31.733 0.471 -2.740 1.00 98.00 108 GLN A CA 1
ATOM 837 C C . GLN A 1 108 ? -30.640 0.809 -1.732 1.00 98.00 108 GLN A C 1
ATOM 839 O O . GLN A 1 108 ? -29.774 1.646 -1.999 1.00 98.00 108 GLN A O 1
ATOM 844 N N . TRP A 1 109 ? -30.683 0.170 -0.564 1.00 98.38 109 TRP A N 1
ATOM 845 C CA . TRP A 1 109 ? -29.603 0.292 0.405 1.00 98.38 109 TRP A CA 1
ATOM 846 C C . TRP A 1 109 ? -28.390 -0.506 -0.048 1.00 98.38 109 TRP A C 1
ATOM 848 O O . TRP A 1 109 ? -28.502 -1.625 -0.548 1.00 98.38 109 TRP A O 1
ATOM 858 N N . GLN A 1 110 ? -27.229 0.086 0.162 1.00 98.31 110 GLN A N 1
ATOM 859 C CA . GLN A 1 110 ? -25.931 -0.528 -0.012 1.00 98.31 110 GLN A CA 1
ATOM 860 C C . GLN A 1 110 ? -25.197 -0.520 1.320 1.00 98.31 110 GLN A C 1
ATOM 862 O O . GLN A 1 110 ? -25.438 0.338 2.176 1.00 98.31 110 GLN A O 1
ATOM 867 N N . TYR A 1 111 ? -24.281 -1.462 1.469 1.00 95.88 111 TYR A N 1
ATOM 868 C CA . TYR A 1 111 ? -23.348 -1.506 2.578 1.00 95.88 111 TYR A CA 1
ATOM 869 C C . TYR A 1 111 ? -21.918 -1.612 2.058 1.00 95.88 111 TYR A C 1
ATOM 871 O O . TYR A 1 111 ? -21.683 -2.107 0.955 1.00 95.88 111 TYR A O 1
ATOM 879 N N . LYS A 1 112 ? -20.969 -1.177 2.874 1.00 93.25 112 LYS A N 1
ATOM 880 C CA . LYS A 1 112 ? -19.559 -1.540 2.754 1.00 93.25 112 LYS A CA 1
ATOM 881 C C . LYS A 1 112 ? -19.086 -2.087 4.096 1.00 93.25 112 LYS A C 1
ATOM 883 O O . LYS A 1 112 ? -19.586 -1.665 5.144 1.00 93.25 112 LYS A O 1
ATOM 888 N N . GLN A 1 113 ? -18.174 -3.053 4.056 1.00 86.62 113 GLN A N 1
ATOM 889 C CA . GLN A 1 113 ? -17.555 -3.585 5.272 1.00 86.62 113 GLN A CA 1
ATOM 890 C C . GLN A 1 113 ? -16.697 -2.509 5.951 1.00 86.62 113 GLN A C 1
ATOM 892 O O . GLN A 1 113 ? -16.325 -1.524 5.304 1.00 86.62 113 GLN A O 1
ATOM 897 N N . ALA A 1 114 ? -16.397 -2.691 7.240 1.00 79.50 114 ALA A N 1
ATOM 898 C CA . ALA A 1 114 ? -15.456 -1.833 7.958 1.00 79.50 114 ALA A CA 1
ATOM 899 C C . ALA A 1 114 ? -14.149 -1.693 7.154 1.00 79.50 114 ALA A C 1
ATOM 901 O O . ALA A 1 114 ? -13.672 -2.674 6.592 1.00 79.50 114 ALA A O 1
ATOM 902 N N . GLY A 1 115 ? -13.691 -0.446 6.983 1.00 67.31 115 GLY A N 1
ATOM 903 C CA . GLY A 1 115 ? -12.542 -0.010 6.166 1.00 67.31 115 GLY A CA 1
ATOM 904 C C . GLY A 1 115 ? -12.445 -0.499 4.715 1.00 67.31 115 GLY A C 1
ATOM 905 O O . GLY A 1 115 ? -11.454 -0.211 4.054 1.00 67.31 115 GLY A O 1
ATOM 906 N N . SER A 1 116 ? -13.475 -1.145 4.167 1.00 77.88 116 SER A N 1
ATOM 907 C CA . SER A 1 116 ? -13.575 -1.376 2.727 1.00 77.88 116 SER A CA 1
ATOM 908 C C . SER A 1 116 ? -13.955 -0.084 2.000 1.00 77.88 116 SER A C 1
ATOM 910 O O . SER A 1 116 ? -14.725 0.739 2.501 1.00 77.88 116 SER A O 1
ATOM 912 N N . THR A 1 117 ? -13.477 0.074 0.768 1.00 79.75 117 THR A N 1
ATOM 913 C CA . THR A 1 117 ? -13.917 1.126 -0.164 1.00 79.75 117 THR A CA 1
ATOM 914 C C . THR A 1 117 ? -15.038 0.652 -1.097 1.00 79.75 117 THR A C 1
ATOM 916 O O . THR A 1 117 ? -15.668 1.463 -1.782 1.00 79.75 117 THR A O 1
ATOM 919 N N . THR A 1 118 ? -15.335 -0.653 -1.104 1.00 84.50 118 THR A N 1
ATOM 920 C CA . THR A 1 118 ? -16.265 -1.280 -2.050 1.00 84.50 118 THR A CA 1
ATOM 921 C C . THR A 1 118 ? -17.677 -1.379 -1.479 1.00 84.50 118 THR A C 1
ATOM 923 O O . THR A 1 118 ? -17.898 -1.891 -0.383 1.00 84.50 118 THR A O 1
ATOM 926 N N . TRP A 1 119 ? -18.660 -0.927 -2.260 1.00 94.56 119 TRP A N 1
ATOM 927 C CA . TRP A 1 119 ? -20.079 -0.963 -1.905 1.00 94.56 119 TRP A CA 1
ATOM 928 C C . TRP A 1 119 ? -20.795 -2.143 -2.561 1.00 94.56 119 TRP A C 1
ATOM 930 O O . TRP A 1 119 ? -20.659 -2.360 -3.762 1.00 94.56 119 TRP A O 1
ATOM 940 N N . SER A 1 120 ? -21.611 -2.851 -1.786 1.00 95.06 120 SER A N 1
ATOM 941 C CA . SER A 1 120 ? -22.467 -3.949 -2.245 1.00 95.06 120 SER A CA 1
ATOM 942 C C . SER A 1 120 ? -23.937 -3.647 -1.981 1.00 95.06 120 SER A C 1
ATOM 944 O O . SER A 1 120 ? -24.282 -3.034 -0.968 1.00 95.06 120 SER A O 1
ATOM 946 N N . ASP A 1 121 ? -24.817 -4.098 -2.873 1.00 96.62 121 ASP A N 1
ATOM 947 C CA . ASP A 1 121 ? -26.260 -3.986 -2.668 1.00 96.62 121 ASP A CA 1
ATOM 948 C C . ASP A 1 121 ? -26.703 -4.860 -1.496 1.00 96.62 121 ASP A C 1
ATOM 950 O O . ASP A 1 121 ? -26.463 -6.070 -1.457 1.00 96.62 121 ASP A O 1
ATOM 954 N N . TRP A 1 122 ? -27.424 -4.259 -0.551 1.00 94.12 122 TRP A N 1
ATOM 955 C CA . TRP A 1 122 ? -28.129 -5.032 0.454 1.00 94.12 122 TRP A CA 1
ATOM 956 C C . TRP A 1 122 ? -29.436 -5.546 -0.146 1.00 94.12 122 TRP A C 1
ATOM 958 O O . TRP A 1 122 ? -30.465 -4.863 -0.155 1.00 94.12 122 TRP A O 1
ATOM 968 N N . SER A 1 123 ? -29.385 -6.774 -0.662 1.00 92.94 123 SER A N 1
ATOM 969 C CA . SER A 1 123 ? -30.515 -7.409 -1.343 1.00 92.94 123 SER A CA 1
ATOM 970 C C . SER A 1 123 ? -31.817 -7.321 -0.531 1.00 92.94 123 SER A C 1
ATOM 972 O O . SER A 1 123 ? -31.853 -7.601 0.672 1.00 92.94 123 SER A O 1
ATOM 974 N N . GLY A 1 124 ? -32.888 -6.877 -1.195 1.00 91.62 124 GLY A N 1
ATOM 975 C CA . GLY A 1 124 ? -34.230 -6.730 -0.621 1.00 91.62 124 GLY A CA 1
ATOM 976 C C . GLY A 1 124 ? -34.452 -5.496 0.265 1.00 91.62 124 GLY A C 1
ATOM 977 O O . GLY A 1 124 ? -35.581 -5.265 0.699 1.00 91.62 124 GLY A O 1
ATOM 978 N N . GLN A 1 125 ? -33.427 -4.680 0.531 1.00 96.38 125 GLN A N 1
ATOM 979 C CA . GLN A 1 125 ? -33.559 -3.478 1.359 1.00 96.38 125 GLN A CA 1
ATOM 980 C C . GLN A 1 125 ? -33.917 -2.251 0.510 1.00 96.38 125 GLN A C 1
ATOM 982 O O . GLN A 1 125 ? -33.060 -1.446 0.149 1.00 96.38 125 GLN A O 1
ATOM 987 N N . THR A 1 126 ? -35.208 -2.104 0.204 1.00 96.88 126 THR A N 1
ATOM 988 C CA . THR A 1 126 ? -35.734 -1.088 -0.734 1.00 96.88 126 THR A CA 1
ATOM 989 C C . THR A 1 126 ? -36.661 -0.049 -0.096 1.00 96.88 126 THR A C 1
ATOM 991 O O . THR A 1 126 ? -37.375 0.684 -0.780 1.00 96.88 126 THR A O 1
ATOM 994 N N . LYS A 1 127 ? -36.684 0.017 1.238 1.00 97.31 127 LYS A N 1
ATOM 995 C CA . LYS A 1 127 ? -37.491 0.983 1.996 1.00 97.31 127 LYS A CA 1
ATOM 996 C C . LYS A 1 127 ? -36.677 2.230 2.342 1.00 97.31 127 LYS A C 1
ATOM 998 O O . LYS A 1 127 ? -35.453 2.188 2.404 1.00 97.31 127 LYS A O 1
ATOM 1003 N N . THR A 1 128 ? -37.364 3.319 2.678 1.00 96.75 128 THR A N 1
ATOM 1004 C CA . THR A 1 128 ? -36.751 4.556 3.202 1.00 96.75 128 THR A CA 1
ATOM 1005 C C . THR A 1 128 ? -36.031 4.361 4.540 1.00 96.75 128 THR A C 1
ATOM 1007 O O . THR A 1 128 ? -35.175 5.163 4.904 1.00 96.75 128 THR A O 1
ATOM 1010 N N . THR A 1 129 ? -36.348 3.288 5.268 1.00 97.31 129 THR A N 1
ATOM 1011 C CA . THR A 1 129 ? -35.691 2.893 6.518 1.00 97.31 129 THR A CA 1
ATOM 1012 C C . THR A 1 129 ? -35.043 1.522 6.364 1.00 97.31 129 THR A C 1
ATOM 1014 O O . THR A 1 129 ? -35.740 0.535 6.118 1.00 97.31 129 THR A O 1
ATOM 1017 N N . LEU A 1 130 ? -33.731 1.455 6.580 1.00 96.81 130 LEU A N 1
ATOM 1018 C CA . LEU A 1 130 ? -32.977 0.216 6.733 1.00 96.81 130 LEU A CA 1
ATOM 1019 C C . LEU A 1 130 ? -32.942 -0.163 8.210 1.00 96.81 130 LEU A C 1
ATOM 1021 O O . LEU A 1 130 ? -32.409 0.588 9.023 1.00 96.81 130 LEU A O 1
ATOM 1025 N N . LYS A 1 131 ? -33.483 -1.331 8.563 1.00 94.56 131 LYS A N 1
ATOM 1026 C CA . LYS A 1 131 ? -33.326 -1.907 9.905 1.00 94.56 131 LYS A CA 1
ATOM 1027 C C . LYS A 1 131 ? -32.120 -2.834 9.919 1.00 94.56 131 LYS A C 1
ATOM 1029 O O . LYS A 1 131 ? -32.016 -3.722 9.076 1.00 94.56 131 LYS A O 1
ATOM 1034 N N . VAL A 1 132 ? -31.248 -2.659 10.903 1.00 90.69 132 VAL A N 1
ATOM 1035 C CA . VAL A 1 132 ? -30.024 -3.442 11.064 1.00 90.69 132 VAL A CA 1
ATOM 1036 C C . VAL A 1 132 ? -30.108 -4.188 12.400 1.00 90.69 132 VAL A C 1
ATOM 1038 O O . VAL A 1 132 ? -30.317 -3.584 13.450 1.00 90.69 132 VAL A O 1
ATOM 1041 N N . GLY A 1 133 ? -30.006 -5.517 12.339 1.00 85.12 133 GLY A N 1
ATOM 1042 C CA . GLY A 1 133 ? -29.790 -6.409 13.493 1.00 85.12 133 GLY A CA 1
ATOM 1043 C C . GLY A 1 133 ? -28.388 -7.026 13.459 1.00 85.12 133 GLY A C 1
ATOM 1044 O O . GLY A 1 133 ? -27.603 -6.636 12.598 1.00 85.12 133 GLY A O 1
ATOM 1045 N N . TYR A 1 134 ? -28.088 -7.998 14.329 1.00 79.88 134 TYR A N 1
ATOM 1046 C CA . TYR A 1 134 ? -26.761 -8.647 14.408 1.00 79.88 134 TYR A CA 1
ATOM 1047 C C . TYR A 1 134 ? -25.619 -7.617 14.433 1.00 79.88 134 TYR A C 1
ATOM 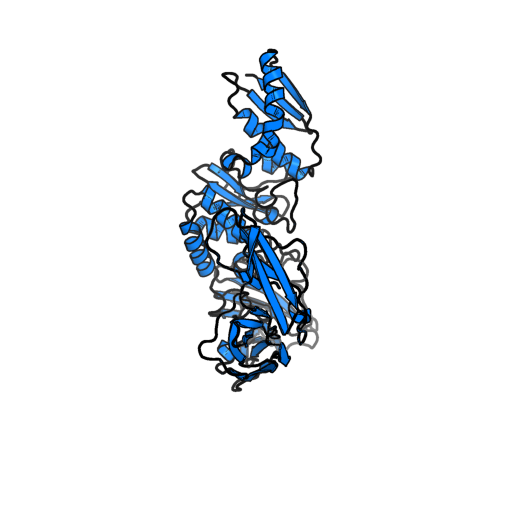1049 O O . TYR A 1 134 ? -24.706 -7.662 13.606 1.00 79.88 134 TYR A O 1
ATOM 1057 N N . LEU A 1 135 ? -25.765 -6.602 15.291 1.00 81.94 135 LEU A N 1
ATOM 1058 C CA . LEU A 1 135 ? -24.927 -5.400 15.288 1.00 81.94 135 LEU A CA 1
ATOM 1059 C C . LEU A 1 135 ? -23.472 -5.728 15.612 1.00 81.94 135 LEU A C 1
ATOM 1061 O O . LEU A 1 135 ? -22.575 -5.098 15.063 1.00 81.94 135 LEU A O 1
ATOM 1065 N N . GLU A 1 136 ? -23.249 -6.779 16.397 1.00 75.25 136 GLU A N 1
ATOM 1066 C CA . GLU A 1 136 ? -21.935 -7.309 16.733 1.00 75.25 136 GLU A CA 1
ATOM 1067 C C . GLU A 1 136 ? -21.130 -7.716 15.495 1.00 75.25 136 GLU A C 1
ATOM 1069 O O . GLU A 1 136 ? -19.971 -7.338 15.361 1.00 75.25 136 GLU A O 1
ATOM 1074 N N . LYS A 1 137 ? -21.762 -8.389 14.526 1.00 76.25 137 LYS A N 1
ATOM 1075 C CA . LYS A 1 137 ? -21.110 -8.801 13.267 1.00 76.25 137 LYS A CA 1
ATOM 1076 C C . LYS A 1 137 ? -21.028 -7.683 12.234 1.00 76.25 137 LYS A C 1
ATOM 1078 O O . LYS A 1 137 ? -20.558 -7.910 11.124 1.00 76.25 137 LYS A O 1
ATOM 1083 N N . ARG A 1 138 ? -21.591 -6.521 12.554 1.00 85.00 138 ARG A N 1
ATOM 1084 C CA . ARG A 1 138 ? -21.734 -5.381 11.646 1.00 85.00 138 ARG A CA 1
ATOM 1085 C C . ARG A 1 138 ? -21.060 -4.128 12.194 1.00 85.00 138 ARG A C 1
ATOM 1087 O O . ARG A 1 138 ? -21.267 -3.042 11.655 1.00 85.00 138 ARG A O 1
ATOM 1094 N N . ASN A 1 139 ? -20.266 -4.276 13.252 1.00 85.38 139 ASN A N 1
ATOM 1095 C CA . ASN A 1 139 ? -19.469 -3.196 13.801 1.00 85.38 139 ASN A CA 1
ATOM 1096 C C . ASN A 1 139 ? -18.544 -2.619 12.720 1.00 85.38 139 ASN A C 1
ATOM 1098 O O . ASN A 1 139 ? -17.933 -3.365 11.962 1.00 85.38 139 ASN A O 1
ATOM 1102 N N . GLY A 1 140 ? -18.475 -1.296 12.618 1.00 84.50 140 GLY A N 1
ATOM 1103 C CA . GLY A 1 140 ? -17.680 -0.590 11.615 1.00 84.50 140 GLY A CA 1
ATOM 1104 C C . GLY A 1 140 ? -18.251 -0.614 10.189 1.00 84.50 140 GLY A C 1
ATOM 1105 O O . GLY A 1 140 ? -17.736 0.093 9.324 1.00 84.50 140 GLY A O 1
ATOM 1106 N N . MET A 1 141 ? -19.323 -1.368 9.905 1.00 91.44 141 MET A N 1
ATOM 1107 C CA . MET A 1 141 ? -19.968 -1.324 8.588 1.00 91.44 141 MET A CA 1
ATOM 1108 C C . MET A 1 141 ? -20.579 0.052 8.327 1.00 91.44 141 MET A C 1
ATOM 1110 O O . MET A 1 141 ? -21.128 0.690 9.228 1.00 91.44 141 MET A O 1
ATOM 1114 N N . SER A 1 142 ? -20.549 0.479 7.066 1.00 94.62 142 SER A N 1
ATOM 1115 C CA . SER A 1 142 ? -21.196 1.721 6.643 1.00 94.62 142 SER A CA 1
ATOM 1116 C C . SER A 1 142 ? -22.304 1.473 5.632 1.00 94.62 142 SER A C 1
ATOM 1118 O O . SER A 1 142 ? -22.244 0.536 4.835 1.00 94.62 142 SER A O 1
ATOM 1120 N N . PHE A 1 143 ? -23.318 2.333 5.654 1.00 97.19 143 PHE A N 1
ATOM 1121 C CA . PHE A 1 143 ? -24.538 2.204 4.866 1.00 97.19 143 PHE A CA 1
ATOM 1122 C C . PHE A 1 143 ? -24.803 3.472 4.058 1.00 97.19 143 PHE A C 1
ATOM 1124 O O . PHE A 1 143 ? -24.571 4.584 4.529 1.00 97.19 143 PHE A O 1
ATOM 1131 N N . ARG A 1 144 ? -25.322 3.305 2.840 1.00 98.12 144 ARG A N 1
ATOM 1132 C CA . ARG A 1 144 ? -25.833 4.400 2.003 1.00 98.12 144 ARG A CA 1
ATOM 1133 C C . ARG A 1 144 ? -27.036 3.926 1.204 1.00 98.12 144 ARG A C 1
ATOM 1135 O O . ARG A 1 144 ? -27.208 2.730 0.994 1.00 98.12 144 ARG A O 1
ATOM 1142 N N . CYS A 1 145 ? -27.848 4.847 0.711 1.00 98.19 145 CYS A N 1
ATOM 1143 C CA . CYS A 1 145 ? -29.000 4.537 -0.121 1.00 98.19 145 CYS A CA 1
ATOM 1144 C C . CYS A 1 145 ? -28.840 5.158 -1.508 1.00 98.19 145 CYS A C 1
ATOM 1146 O O . CYS A 1 145 ? -28.592 6.357 -1.637 1.00 98.19 145 CYS A O 1
ATOM 1148 N N . ILE A 1 146 ? -29.046 4.355 -2.548 1.00 97.56 146 ILE A N 1
ATOM 1149 C CA . ILE A 1 146 ? -29.290 4.846 -3.903 1.00 97.56 146 ILE A CA 1
ATOM 1150 C C . ILE A 1 146 ? -30.783 5.150 -4.009 1.00 97.56 146 ILE A C 1
ATOM 1152 O O . ILE A 1 146 ? -31.613 4.297 -3.696 1.00 97.56 146 ILE A O 1
ATOM 1156 N N . VAL A 1 147 ? -31.124 6.358 -4.449 1.00 97.06 147 VAL A N 1
ATOM 1157 C CA . VAL A 1 147 ? -32.499 6.763 -4.759 1.00 97.06 147 VAL A CA 1
ATOM 1158 C C . VAL A 1 147 ? -32.599 6.985 -6.256 1.00 97.06 147 VAL A C 1
ATOM 1160 O O . VAL A 1 147 ? -31.817 7.752 -6.818 1.00 97.06 147 VAL A O 1
ATOM 1163 N N . LYS A 1 148 ? -33.549 6.311 -6.901 1.00 94.81 148 LYS A N 1
ATOM 1164 C CA . LYS A 1 148 ? -33.745 6.353 -8.350 1.00 94.81 148 LYS A CA 1
ATOM 1165 C C . LYS A 1 148 ? -35.186 6.718 -8.685 1.00 94.81 148 LYS A C 1
ATOM 1167 O O . LYS A 1 148 ? -36.095 6.193 -8.048 1.00 94.81 148 LYS A O 1
ATOM 1172 N N . ASP A 1 149 ? -35.399 7.572 -9.678 1.00 90.62 149 ASP A N 1
ATOM 1173 C CA . ASP A 1 149 ? -36.739 7.842 -10.213 1.00 90.62 149 ASP A CA 1
ATOM 1174 C C . ASP A 1 149 ? -37.142 6.866 -11.336 1.00 90.62 149 ASP A C 1
ATOM 1176 O O . ASP A 1 149 ? -36.344 6.056 -11.825 1.00 90.62 149 ASP A O 1
ATOM 1180 N N . ALA A 1 150 ? -38.398 6.956 -11.778 1.00 86.25 150 ALA A N 1
ATOM 1181 C CA . ALA A 1 150 ? -38.932 6.134 -12.864 1.00 86.25 150 ALA A CA 1
ATOM 1182 C C . ALA A 1 150 ? -38.243 6.375 -14.226 1.00 86.25 150 ALA A C 1
ATOM 1184 O O . ALA A 1 150 ? -38.292 5.507 -15.096 1.00 86.25 150 ALA A O 1
ATOM 1185 N N . SER A 1 151 ? -37.584 7.526 -14.409 1.00 80.12 151 SER A N 1
ATOM 1186 C CA . SER A 1 151 ? -36.891 7.905 -15.651 1.00 80.12 151 SER A CA 1
ATOM 1187 C C . SER A 1 151 ? -35.441 7.419 -15.704 1.00 80.12 151 SER A C 1
ATOM 1189 O O . SER A 1 151 ? -34.792 7.518 -16.744 1.00 80.12 151 SER A O 1
ATOM 1191 N N . GLY A 1 152 ? -34.918 6.875 -14.604 1.00 82.69 152 GLY A N 1
ATOM 1192 C CA . GLY A 1 152 ? -33.569 6.334 -14.547 1.00 82.69 152 GLY A CA 1
ATOM 1193 C C . GLY A 1 152 ? -32.556 7.188 -13.791 1.00 82.69 152 GLY A C 1
ATOM 1194 O O . GLY A 1 152 ? -31.446 6.705 -13.554 1.00 82.69 152 GLY A O 1
ATOM 1195 N N . TYR A 1 153 ? -32.903 8.416 -13.397 1.00 83.69 153 TYR A N 1
ATOM 1196 C CA . TYR A 1 153 ? -31.975 9.297 -12.695 1.00 83.69 153 TYR A CA 1
ATOM 1197 C C . TYR A 1 153 ? -31.740 8.791 -11.281 1.00 83.69 153 TYR A C 1
ATOM 1199 O O . TYR A 1 153 ? -32.680 8.415 -10.584 1.00 83.69 153 TYR A O 1
ATOM 1207 N N . LYS A 1 154 ? -30.474 8.798 -10.857 1.00 91.25 154 LYS A N 1
ATOM 1208 C CA . LYS A 1 154 ? -30.056 8.329 -9.537 1.00 91.25 154 LYS A CA 1
ATOM 1209 C C . LYS A 1 154 ? -29.340 9.421 -8.755 1.00 91.25 154 LYS A C 1
ATOM 1211 O O . LYS A 1 154 ? -28.531 10.159 -9.313 1.00 91.25 154 LYS A O 1
ATOM 1216 N N . THR A 1 155 ? -29.595 9.455 -7.458 1.00 92.19 155 THR A N 1
ATOM 1217 C CA . THR A 1 155 ? -28.802 10.174 -6.461 1.00 92.19 155 THR A CA 1
ATOM 1218 C C . THR A 1 155 ? -28.399 9.198 -5.356 1.00 92.19 155 THR A C 1
ATOM 1220 O O . THR A 1 155 ? -29.043 8.163 -5.176 1.00 92.19 155 THR A O 1
ATOM 1223 N N . ILE A 1 156 ? -27.311 9.483 -4.649 1.00 96.56 156 ILE A N 1
ATOM 1224 C CA . ILE A 1 156 ? -26.747 8.593 -3.628 1.00 96.56 156 ILE A CA 1
ATOM 1225 C C . ILE A 1 156 ? -26.657 9.377 -2.321 1.00 96.56 156 ILE A C 1
ATOM 1227 O O . ILE A 1 156 ? -26.230 10.530 -2.326 1.00 96.56 156 ILE A O 1
ATOM 1231 N N . SER A 1 157 ? -27.100 8.774 -1.218 1.00 97.62 157 SER A N 1
ATOM 1232 C CA . SER A 1 157 ? -27.007 9.392 0.104 1.00 97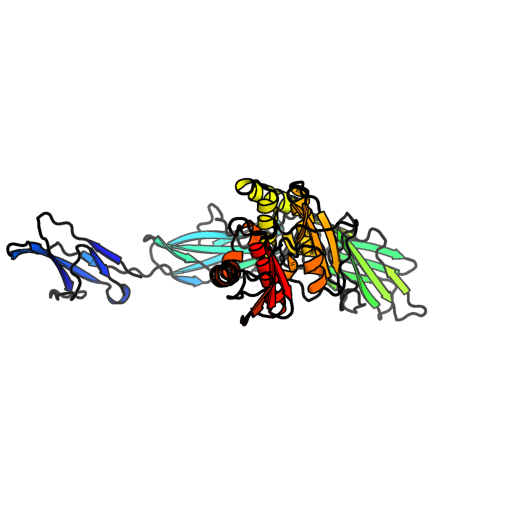.62 157 SER A CA 1
ATOM 1233 C C . SER A 1 157 ? -25.561 9.511 0.575 1.00 97.62 157 SER A C 1
ATOM 1235 O O . SER A 1 157 ? -24.667 8.817 0.084 1.00 97.62 157 SER A O 1
ATOM 1237 N N . ASN A 1 158 ? -25.364 10.322 1.611 1.00 95.44 158 ASN A N 1
ATOM 1238 C CA . ASN A 1 158 ? -24.150 10.279 2.410 1.00 95.44 158 ASN A CA 1
ATOM 1239 C C . ASN A 1 158 ? -23.985 8.895 3.052 1.00 95.44 158 ASN A C 1
ATOM 1241 O O . ASN A 1 158 ? -24.945 8.127 3.197 1.00 95.44 158 ASN A O 1
ATOM 1245 N N . GLU A 1 159 ? -22.747 8.609 3.426 1.00 96.31 159 GLU A N 1
ATOM 1246 C CA . GLU A 1 159 ? -22.360 7.429 4.184 1.00 96.31 159 GLU A CA 1
ATOM 1247 C C . GLU A 1 159 ? -22.747 7.573 5.662 1.00 96.31 159 GLU A C 1
ATOM 1249 O O . GLU A 1 159 ? -22.572 8.642 6.245 1.00 96.31 159 GLU A O 1
ATOM 1254 N N . ALA A 1 160 ? -23.249 6.489 6.257 1.00 95.94 160 ALA A N 1
ATOM 1255 C CA . ALA A 1 160 ? -23.542 6.394 7.681 1.00 95.94 160 ALA A CA 1
ATOM 1256 C C . ALA A 1 160 ? -22.877 5.159 8.311 1.00 95.94 160 ALA A C 1
ATOM 1258 O O . ALA A 1 160 ? -23.163 4.030 7.912 1.00 95.94 160 ALA A O 1
ATOM 1259 N N . LEU A 1 161 ? -22.018 5.383 9.306 1.00 92.38 161 LEU A N 1
ATOM 1260 C CA . LEU A 1 161 ? -21.236 4.381 10.037 1.00 92.38 161 LEU A CA 1
ATOM 1261 C C . LEU A 1 161 ? -22.029 3.770 11.204 1.00 92.38 161 LEU A C 1
ATOM 1263 O O . LEU A 1 161 ? -22.673 4.491 11.970 1.00 92.38 161 LEU A O 1
ATOM 1267 N N . LEU A 1 162 ? -21.934 2.452 11.378 1.00 91.75 162 LEU A N 1
ATOM 1268 C CA . LEU A 1 162 ? -22.397 1.732 12.564 1.00 91.75 162 LEU A CA 1
ATOM 1269 C C . LEU A 1 162 ? -21.226 1.441 13.508 1.00 91.75 162 LEU A C 1
ATOM 1271 O O . LEU A 1 162 ? -20.271 0.779 13.121 1.00 91.75 162 LEU A O 1
ATOM 1275 N N . ILE A 1 163 ? -21.335 1.872 14.760 1.00 85.94 163 ILE A N 1
ATOM 1276 C CA . ILE A 1 163 ? -20.405 1.546 15.842 1.00 85.94 163 ILE A CA 1
ATOM 1277 C C . ILE A 1 163 ? -21.162 0.715 16.876 1.00 85.94 163 ILE A C 1
ATOM 1279 O O . ILE A 1 163 ? -22.177 1.153 17.416 1.00 85.94 163 ILE A O 1
ATOM 1283 N N . TYR A 1 164 ? -20.676 -0.487 17.145 1.00 83.56 164 TYR A N 1
ATOM 1284 C CA . TYR A 1 164 ? -21.195 -1.381 18.168 1.00 83.56 164 TYR A CA 1
ATOM 1285 C C . TYR A 1 164 ? -20.255 -1.374 19.375 1.00 83.56 164 TYR A C 1
ATOM 1287 O O . TYR A 1 164 ? -19.120 -1.848 19.294 1.00 83.56 164 TYR A O 1
ATOM 1295 N N . ASN A 1 165 ? -20.730 -0.832 20.495 1.00 74.50 165 ASN A N 1
ATOM 1296 C CA . ASN A 1 165 ? -19.993 -0.809 21.750 1.00 74.50 165 ASN A CA 1
ATOM 1297 C C . ASN A 1 165 ? -20.086 -2.185 22.408 1.00 74.50 165 ASN A C 1
ATOM 1299 O O . ASN A 1 165 ? -21.123 -2.578 22.944 1.00 74.50 165 ASN A O 1
ATOM 1303 N N . GLN A 1 166 ? -18.988 -2.933 22.349 1.00 66.31 166 GLN A N 1
ATOM 1304 C CA . GLN A 1 166 ? -18.883 -4.214 23.033 1.00 66.31 166 GLN A CA 1
ATOM 1305 C C . GLN A 1 166 ? -18.639 -4.022 24.527 1.00 66.31 166 GLN A C 1
ATOM 1307 O O . GLN A 1 166 ? -17.928 -3.108 24.951 1.00 66.31 166 GLN A O 1
ATOM 1312 N N . LYS A 1 167 ? -19.175 -4.946 25.327 1.00 66.31 167 LYS A N 1
ATOM 1313 C CA . LYS A 1 167 ? -18.857 -5.032 26.749 1.00 66.31 167 LYS A CA 1
ATOM 1314 C C . LYS A 1 167 ? -17.358 -5.289 26.918 1.00 66.31 167 LYS A C 1
ATOM 1316 O O . LYS A 1 167 ? -16.826 -6.287 26.437 1.00 66.31 167 LYS A O 1
ATOM 1321 N N . VAL A 1 168 ? -16.680 -4.385 27.616 1.00 65.44 168 VAL A N 1
ATOM 1322 C CA . VAL A 1 168 ? -15.274 -4.551 27.997 1.00 65.44 168 VAL A CA 1
ATOM 1323 C C . VAL A 1 168 ? -15.197 -5.658 29.051 1.00 65.44 168 VAL A C 1
ATOM 1325 O O . VAL A 1 168 ? -15.860 -5.567 30.085 1.00 65.44 168 VAL A O 1
ATOM 1328 N N . GLN A 1 169 ? -14.405 -6.703 28.802 1.00 68.25 169 GLN A N 1
ATOM 1329 C CA . GLN A 1 169 ? -14.162 -7.772 29.774 1.00 68.25 169 GLN A CA 1
ATOM 1330 C C . GLN A 1 169 ? -12.723 -7.714 30.304 1.00 68.25 169 GLN A C 1
ATOM 1332 O O . GLN A 1 169 ? -11.821 -7.165 29.670 1.00 68.25 169 GLN A O 1
ATOM 1337 N N . THR A 1 170 ? -12.502 -8.255 31.509 1.00 63.56 170 THR A N 1
ATOM 1338 C CA . THR A 1 170 ? -11.138 -8.439 32.030 1.00 63.56 170 THR A CA 1
ATOM 1339 C C . THR A 1 170 ? -10.560 -9.702 31.424 1.00 63.56 170 THR A C 1
ATOM 1341 O O . THR A 1 170 ? -10.898 -10.800 31.854 1.00 63.56 170 THR A O 1
ATOM 1344 N N . THR A 1 171 ? -9.687 -9.540 30.438 1.00 74.56 171 THR A N 1
ATOM 1345 C CA . THR A 1 171 ? -9.183 -10.668 29.647 1.00 74.56 171 THR A CA 1
ATOM 1346 C C . THR A 1 171 ? -7.757 -11.068 30.035 1.00 74.56 171 THR A C 1
ATOM 1348 O O . THR A 1 171 ? -7.297 -12.148 29.677 1.00 74.56 171 THR A O 1
ATOM 1351 N N . PHE A 1 172 ? -7.047 -10.239 30.809 1.00 88.62 172 PHE A N 1
ATOM 1352 C CA . PHE A 1 172 ? -5.745 -10.587 31.379 1.00 88.62 172 PHE A CA 1
ATOM 1353 C C . PHE A 1 172 ? -5.607 -10.086 32.817 1.00 88.62 172 PHE A C 1
ATOM 1355 O O . PHE A 1 172 ? -5.890 -8.923 33.112 1.00 88.62 172 PHE A O 1
ATOM 1362 N N . SER A 1 173 ? -5.100 -10.945 33.703 1.00 90.25 173 SER A N 1
ATOM 1363 C CA . SER A 1 173 ? -4.638 -10.548 35.030 1.00 90.25 173 SER A CA 1
ATOM 1364 C C . SER A 1 173 ? -3.429 -11.373 35.454 1.00 90.25 173 SER A C 1
ATOM 1366 O O . SER A 1 173 ? -3.379 -12.580 35.221 1.00 90.25 173 SER A O 1
ATOM 1368 N N . LYS A 1 174 ? -2.442 -10.716 36.067 1.00 88.69 174 LYS A N 1
ATOM 1369 C CA . LYS A 1 174 ? -1.228 -11.365 36.567 1.00 88.69 174 LYS A CA 1
ATOM 1370 C C . LYS A 1 174 ? -0.765 -10.704 37.853 1.00 88.69 174 LYS A C 1
ATOM 1372 O O . LYS A 1 174 ? -0.639 -9.483 37.902 1.00 88.69 174 LYS A O 1
ATOM 1377 N N . THR A 1 175 ? -0.452 -11.520 38.851 1.00 89.00 175 THR A N 1
ATOM 1378 C CA . THR A 1 175 ? 0.049 -11.070 40.152 1.00 89.00 175 THR A CA 1
ATOM 1379 C C . THR A 1 175 ? 1.521 -11.434 40.309 1.00 89.00 175 THR A C 1
ATOM 1381 O O . THR A 1 175 ? 1.929 -12.551 39.990 1.00 89.00 175 THR A O 1
ATOM 1384 N N . SER A 1 176 ? 2.323 -10.490 40.797 1.00 83.88 176 SER A N 1
ATOM 1385 C CA . SER A 1 176 ? 3.725 -10.682 41.170 1.00 83.88 176 SER A CA 1
ATOM 1386 C C . SER A 1 176 ? 3.985 -9.975 42.498 1.00 83.88 176 SER A C 1
ATOM 1388 O O . SER A 1 176 ? 3.925 -8.747 42.582 1.00 83.88 176 SER A O 1
ATOM 1390 N N . GLY A 1 177 ? 4.256 -10.744 43.554 1.00 85.31 177 GLY A N 1
ATOM 1391 C CA . GLY A 1 177 ? 4.269 -10.209 44.917 1.00 85.31 177 GLY A CA 1
ATOM 1392 C C . GLY A 1 177 ? 2.897 -9.638 45.289 1.00 85.31 177 GLY A C 1
ATOM 1393 O O . GLY A 1 177 ? 1.883 -10.303 45.096 1.00 85.31 177 GLY A O 1
ATOM 1394 N N . ASN A 1 178 ? 2.867 -8.398 45.782 1.00 86.31 178 ASN A N 1
ATOM 1395 C CA . ASN A 1 178 ? 1.625 -7.708 46.154 1.00 86.31 178 ASN A CA 1
ATOM 1396 C C . ASN A 1 178 ? 0.971 -6.955 44.989 1.00 86.31 178 ASN A C 1
ATOM 1398 O O . ASN A 1 178 ? -0.112 -6.404 45.163 1.00 86.31 178 ASN A O 1
ATOM 1402 N N . VAL A 1 179 ? 1.621 -6.907 43.824 1.00 87.81 179 VAL A N 1
ATOM 1403 C CA . VAL A 1 179 ? 1.135 -6.141 42.680 1.00 87.81 179 VAL A CA 1
ATOM 1404 C C . VAL A 1 179 ? 0.367 -7.046 41.728 1.00 87.81 179 VAL A C 1
ATOM 1406 O O . VAL A 1 179 ? 0.885 -8.073 41.290 1.00 87.81 179 VAL A O 1
ATOM 1409 N N . THR A 1 180 ? -0.848 -6.642 41.367 1.00 90.69 180 THR A N 1
ATOM 1410 C CA . THR A 1 180 ? -1.658 -7.308 40.338 1.00 90.69 180 THR A CA 1
ATOM 1411 C C . THR A 1 180 ? -1.872 -6.371 39.162 1.00 90.69 180 THR A C 1
ATOM 1413 O O . THR A 1 180 ? -2.442 -5.302 39.340 1.00 90.69 180 THR A O 1
ATOM 1416 N N . PHE A 1 181 ? -1.461 -6.776 37.958 1.00 91.38 181 PHE A N 1
ATOM 1417 C CA . PHE A 1 181 ? -1.854 -6.109 36.714 1.00 91.38 181 PHE A CA 1
ATOM 1418 C C . PHE A 1 181 ? -3.181 -6.623 36.222 1.00 91.38 181 PHE A C 1
ATOM 1420 O O . PHE A 1 181 ? -3.442 -7.831 36.298 1.00 91.38 181 PHE A O 1
ATOM 1427 N N . LYS A 1 182 ? -3.928 -5.748 35.564 1.00 92.00 182 LYS A N 1
ATOM 1428 C CA . LYS A 1 182 ? -5.082 -6.116 34.763 1.00 92.00 182 LYS A CA 1
ATOM 1429 C C . LYS A 1 182 ? -5.036 -5.362 33.443 1.00 92.00 182 LYS A C 1
ATOM 1431 O O . LYS A 1 182 ? -4.698 -4.180 33.397 1.00 92.00 182 LYS A O 1
ATOM 1436 N N . VAL A 1 183 ? -5.381 -6.071 32.374 1.00 92.81 183 VAL A N 1
ATOM 1437 C CA . VAL A 1 183 ? -5.644 -5.472 31.067 1.00 92.81 183 VAL A CA 1
ATOM 1438 C C . VAL A 1 183 ? -7.033 -5.908 30.630 1.00 92.81 183 VAL A C 1
ATOM 1440 O O . VAL A 1 183 ? -7.341 -7.103 30.603 1.00 92.81 183 VAL A O 1
ATOM 1443 N N . GLN A 1 184 ? -7.879 -4.930 30.331 1.00 92.31 184 GLN A N 1
ATOM 1444 C CA . GLN A 1 184 ? -9.245 -5.137 29.867 1.00 92.31 184 GLN A CA 1
ATOM 1445 C C . GLN A 1 184 ? -9.367 -4.658 28.423 1.00 92.31 184 GLN A C 1
ATOM 1447 O O . GLN A 1 184 ? -8.845 -3.599 28.075 1.00 92.31 184 GLN A O 1
ATOM 1452 N N . TYR A 1 185 ? -10.047 -5.432 27.587 1.00 91.06 185 TYR A N 1
ATOM 1453 C CA . TYR A 1 185 ? -10.297 -5.099 26.186 1.00 91.06 185 TYR A CA 1
ATOM 1454 C C . TYR A 1 185 ? -11.583 -5.799 25.707 1.00 91.06 185 TYR A C 1
ATOM 1456 O O . TYR A 1 185 ? -12.089 -6.685 26.405 1.00 91.06 185 TYR A O 1
ATOM 1464 N N . PRO A 1 186 ? -12.169 -5.377 24.571 1.00 84.56 186 PRO A N 1
ATOM 1465 C CA . PRO A 1 186 ? -13.344 -6.031 23.996 1.00 84.56 186 PRO A CA 1
ATOM 1466 C C . PRO A 1 186 ? -13.102 -7.515 23.703 1.00 84.56 186 PRO A C 1
ATOM 1468 O O . PRO A 1 186 ? -12.019 -7.886 23.262 1.00 84.56 186 PRO A O 1
ATOM 1471 N N . GLU A 1 187 ? -14.117 -8.356 23.906 1.00 78.56 187 GLU A N 1
ATOM 1472 C CA . GLU A 1 187 ? -14.029 -9.795 23.614 1.00 78.56 187 GLU A CA 1
ATOM 1473 C C . GLU A 1 187 ? -13.766 -10.067 22.126 1.00 78.56 187 GLU A C 1
ATOM 1475 O O . GLU A 1 187 ? -12.943 -10.917 21.798 1.00 78.56 187 GLU A O 1
ATOM 1480 N N . ASN A 1 188 ? -14.408 -9.309 21.229 1.00 80.81 188 ASN A N 1
ATOM 1481 C CA . ASN A 1 188 ? -14.174 -9.398 19.792 1.00 80.81 188 ASN A CA 1
ATOM 1482 C C . ASN A 1 188 ? -13.513 -8.113 19.293 1.00 80.81 188 ASN A C 1
ATOM 1484 O O . ASN A 1 188 ? -14.087 -7.024 19.374 1.00 80.81 188 ASN A O 1
ATOM 1488 N N . ILE A 1 189 ? -12.321 -8.240 18.726 1.00 87.25 189 ILE A N 1
ATOM 1489 C CA . ILE A 1 189 ? -11.635 -7.130 18.067 1.00 87.25 189 ILE A CA 1
ATOM 1490 C C . ILE A 1 189 ? -12.161 -7.018 16.635 1.00 87.25 189 ILE A C 1
ATOM 1492 O O . ILE A 1 189 ? -12.189 -8.004 15.905 1.00 87.25 189 ILE A O 1
ATOM 1496 N N . THR A 1 190 ? -12.592 -5.817 16.250 1.00 86.44 190 THR A N 1
ATOM 1497 C CA . THR A 1 190 ? -13.016 -5.502 14.880 1.00 86.44 190 THR A CA 1
ATOM 1498 C C . THR A 1 190 ? -11.886 -4.767 14.178 1.00 86.44 190 THR A C 1
ATOM 1500 O O . THR A 1 190 ? -11.438 -3.720 14.654 1.00 86.44 190 THR A O 1
ATOM 1503 N N . CYS A 1 191 ? -11.430 -5.300 13.052 1.00 90.38 191 CYS A N 1
ATOM 1504 C CA . CYS A 1 191 ? -10.394 -4.661 12.258 1.00 90.38 191 CYS A CA 1
ATOM 1505 C C . CYS A 1 191 ? -10.908 -3.344 11.641 1.00 90.38 191 CYS A C 1
ATOM 1507 O O . CYS A 1 191 ? -12.108 -3.130 11.467 1.00 90.38 191 CYS A O 1
ATOM 1509 N N . GLY A 1 192 ? -10.000 -2.399 11.386 1.00 86.69 192 GLY A N 1
ATOM 1510 C CA . GLY A 1 192 ? -10.332 -1.047 10.921 1.00 86.69 192 GLY A CA 1
ATOM 1511 C C . GLY A 1 192 ? -10.930 -0.113 11.977 1.00 86.69 192 GLY A C 1
ATOM 1512 O O . GLY A 1 192 ? -11.113 1.072 11.700 1.00 86.69 192 GLY A O 1
ATOM 1513 N N . MET A 1 193 ? -11.200 -0.606 13.190 1.00 83.31 193 MET A N 1
ATOM 1514 C CA . MET A 1 193 ? -11.693 0.184 14.318 1.00 83.31 193 MET A CA 1
ATOM 1515 C C . MET A 1 193 ? -10.668 0.203 15.467 1.00 83.31 193 MET A C 1
ATOM 1517 O O . MET A 1 193 ? -10.044 -0.825 15.749 1.00 83.31 193 MET A O 1
ATOM 1521 N N . PRO A 1 194 ? -10.491 1.339 16.171 1.00 89.56 194 PRO A N 1
ATOM 1522 C CA . PRO A 1 194 ? -9.623 1.386 17.341 1.00 89.56 194 PRO A CA 1
ATOM 1523 C C . PRO A 1 194 ? -10.082 0.410 18.428 1.00 89.56 194 PRO A C 1
ATOM 1525 O O . PRO A 1 194 ? -11.237 0.426 18.853 1.00 89.56 194 PRO A O 1
ATOM 1528 N N . THR A 1 195 ? -9.154 -0.410 18.909 1.00 90.81 195 THR A N 1
ATOM 1529 C CA . THR A 1 195 ? -9.310 -1.243 20.101 1.00 90.81 195 THR A CA 1
ATOM 1530 C C . THR A 1 195 ? -8.637 -0.552 21.275 1.00 90.81 195 THR A C 1
ATOM 1532 O O . THR A 1 195 ? -7.423 -0.350 21.266 1.00 90.81 195 THR A O 1
ATOM 1535 N N . THR A 1 196 ? -9.418 -0.213 22.299 1.00 91.62 196 THR A N 1
ATOM 1536 C CA . THR A 1 196 ? -8.898 0.358 23.545 1.00 91.62 196 THR A CA 1
ATOM 1537 C C . THR A 1 196 ? -8.567 -0.746 24.543 1.00 91.62 196 THR A C 1
ATOM 1539 O O . THR A 1 196 ? -9.447 -1.471 25.007 1.00 91.62 196 THR A O 1
ATOM 1542 N N . PHE A 1 197 ? -7.300 -0.817 24.936 1.00 93.56 197 PHE A N 1
ATOM 1543 C CA . PHE A 1 197 ? -6.806 -1.620 26.047 1.00 93.56 197 PHE A CA 1
ATOM 1544 C C . PHE A 1 197 ? -6.785 -0.756 27.302 1.00 93.56 197 PHE A C 1
ATOM 1546 O O . PHE A 1 197 ? -6.026 0.208 27.371 1.00 93.56 197 PHE A O 1
ATOM 1553 N N . LYS A 1 198 ? -7.607 -1.084 28.300 1.00 93.69 198 LYS A N 1
ATOM 1554 C CA . LYS A 1 198 ? -7.592 -0.442 29.619 1.00 93.69 198 LYS A CA 1
ATOM 1555 C C . LYS A 1 198 ? -6.605 -1.148 30.537 1.00 93.69 198 LYS A C 1
ATOM 1557 O O . LYS A 1 198 ? -6.657 -2.366 30.680 1.00 93.69 198 LYS A O 1
ATOM 1562 N N . LEU A 1 199 ? -5.711 -0.375 31.139 1.00 93.62 199 LEU A N 1
ATOM 1563 C CA . LEU A 1 199 ? -4.593 -0.828 31.957 1.00 93.62 199 LEU A CA 1
ATOM 1564 C C . LEU A 1 199 ? -4.857 -0.417 33.403 1.00 93.62 199 LEU A C 1
ATOM 1566 O O . LEU A 1 199 ? -5.166 0.740 33.669 1.00 93.62 199 LEU A O 1
ATOM 1570 N N . SER A 1 200 ? -4.733 -1.343 34.345 1.00 92.62 200 SER A N 1
ATOM 1571 C CA . SER A 1 200 ? -4.886 -1.016 35.762 1.00 92.62 200 SER A CA 1
ATOM 1572 C C . SER A 1 200 ? -4.037 -1.910 36.647 1.00 92.62 200 SER A C 1
ATOM 1574 O O . SER A 1 200 ? -3.671 -3.025 36.269 1.00 92.62 200 SER A O 1
ATOM 1576 N N . SER A 1 201 ? -3.722 -1.419 37.841 1.00 91.81 201 SER A N 1
ATOM 1577 C CA . SER A 1 201 ? -2.976 -2.166 38.844 1.00 91.81 201 SER A CA 1
ATOM 1578 C C . SER A 1 201 ? -3.596 -2.082 40.228 1.00 91.81 201 SER A C 1
ATOM 1580 O O . SER A 1 201 ? -4.214 -1.091 40.605 1.00 91.81 201 SER A O 1
ATOM 1582 N N . GLU A 1 202 ? -3.392 -3.145 40.998 1.00 93.00 202 GLU A N 1
ATOM 1583 C CA . GLU A 1 202 ? -3.693 -3.221 42.426 1.00 93.00 202 GLU A CA 1
ATOM 1584 C C . GLU A 1 202 ? -2.390 -3.460 43.191 1.00 93.00 202 GLU A C 1
ATOM 1586 O O . GLU A 1 202 ? -1.477 -4.104 42.671 1.00 93.00 202 GLU A O 1
ATOM 1591 N N . GLY A 1 203 ? -2.301 -2.949 44.422 1.00 90.62 203 GLY A N 1
ATOM 1592 C CA . GLY A 1 203 ? -1.096 -3.072 45.253 1.00 90.62 203 GLY A CA 1
ATOM 1593 C C . GLY A 1 203 ? 0.056 -2.135 44.868 1.00 90.62 203 GLY A C 1
ATOM 1594 O O . GLY A 1 203 ? 1.170 -2.328 45.348 1.00 90.62 203 GLY A O 1
ATOM 1595 N N . THR A 1 204 ? -0.210 -1.135 44.024 1.00 92.06 204 THR A N 1
ATOM 1596 C CA . THR A 1 204 ? 0.709 -0.047 43.645 1.00 92.06 204 THR A CA 1
ATOM 1597 C C . THR A 1 204 ? 0.316 1.277 44.305 1.00 92.06 204 THR A C 1
ATOM 1599 O O . THR A 1 204 ? -0.801 1.421 44.806 1.00 92.06 204 THR A O 1
ATOM 1602 N N . THR A 1 205 ? 1.212 2.263 44.274 1.00 92.94 205 THR A N 1
ATOM 1603 C CA . THR A 1 205 ? 0.903 3.660 44.622 1.00 92.94 205 THR A CA 1
ATOM 1604 C C . THR A 1 205 ? 0.054 4.346 43.542 1.00 92.94 205 THR A C 1
ATOM 1606 O O . THR A 1 205 ? -0.351 3.727 42.559 1.00 92.94 205 THR A O 1
ATOM 1609 N N . ASP A 1 206 ? -0.217 5.641 43.711 1.00 90.69 206 ASP A N 1
ATOM 1610 C CA . ASP A 1 206 ? -0.854 6.506 42.713 1.00 90.69 206 ASP A CA 1
ATOM 1611 C C . ASP A 1 206 ? 0.113 6.977 41.606 1.00 90.69 206 ASP A C 1
ATOM 1613 O O . ASP A 1 206 ? -0.318 7.559 40.611 1.00 90.69 206 ASP A O 1
ATOM 1617 N N . LYS A 1 207 ? 1.419 6.700 41.731 1.00 92.75 207 LYS A N 1
ATOM 1618 C CA . LYS A 1 207 ? 2.470 7.119 40.784 1.00 92.75 207 LYS A CA 1
ATOM 1619 C C . LYS A 1 207 ? 2.845 6.018 39.790 1.00 92.75 207 LYS A C 1
ATOM 1621 O O . LYS A 1 207 ? 4.025 5.703 39.592 1.00 92.75 207 LYS A O 1
ATOM 1626 N N . VAL A 1 208 ? 1.827 5.438 39.166 1.00 94.12 208 VAL A N 1
ATOM 1627 C CA . VAL A 1 208 ? 1.964 4.348 38.195 1.00 94.12 208 VAL A CA 1
ATOM 1628 C C . VAL A 1 208 ? 2.095 4.884 36.772 1.00 94.12 208 VAL A C 1
ATOM 1630 O O . VAL A 1 208 ? 1.416 5.830 36.373 1.00 94.12 208 VAL A O 1
ATOM 1633 N N . GLN A 1 209 ? 2.964 4.247 35.994 1.00 95.19 209 GLN A N 1
ATOM 1634 C CA . GLN A 1 209 ? 3.106 4.457 34.559 1.00 95.19 209 GLN A CA 1
ATOM 1635 C C . GLN A 1 209 ? 3.043 3.121 33.817 1.00 95.19 209 GLN A C 1
ATOM 1637 O O . GLN A 1 209 ? 3.418 2.083 34.360 1.00 95.19 209 GLN A O 1
ATOM 1642 N N . TYR A 1 210 ? 2.625 3.156 32.556 1.00 94.56 210 TYR A N 1
ATOM 1643 C CA . TYR A 1 210 ? 2.467 1.996 31.683 1.00 94.56 210 TYR A CA 1
ATOM 1644 C C . TYR A 1 210 ? 3.261 2.167 30.391 1.00 94.56 210 TYR A C 1
ATOM 1646 O O . TYR A 1 210 ? 3.553 3.288 30.004 1.00 94.56 210 TYR A O 1
ATOM 1654 N N . ALA A 1 211 ? 3.585 1.083 29.694 1.00 94.19 211 ALA A N 1
ATOM 1655 C CA . ALA A 1 211 ? 4.192 1.138 28.365 1.00 94.19 211 ALA A CA 1
ATOM 1656 C C . ALA A 1 211 ? 3.680 -0.007 27.486 1.00 94.19 211 ALA A C 1
ATOM 1658 O O . ALA A 1 211 ? 3.432 -1.111 27.987 1.00 94.19 211 ALA A O 1
ATOM 1659 N N . LEU A 1 212 ? 3.583 0.226 26.174 1.00 94.31 212 LEU A N 1
ATOM 1660 C CA . LEU A 1 212 ? 3.537 -0.867 25.206 1.00 94.31 212 LEU A CA 1
ATOM 1661 C C . LEU A 1 212 ? 4.948 -1.458 25.116 1.00 94.31 212 LEU A C 1
ATOM 1663 O O . LEU A 1 212 ? 5.895 -0.773 24.745 1.00 94.31 212 LEU A O 1
ATOM 1667 N N . TYR A 1 213 ? 5.088 -2.724 25.494 1.00 92.25 213 TYR A N 1
ATOM 1668 C CA . TYR A 1 213 ? 6.374 -3.415 25.529 1.00 92.25 213 TYR A CA 1
ATOM 1669 C C . TYR A 1 213 ? 6.679 -4.149 24.219 1.00 92.25 213 TYR A C 1
ATOM 1671 O O . TYR A 1 213 ? 7.836 -4.295 23.845 1.00 92.25 213 TYR A O 1
ATOM 1679 N N . SER A 1 214 ? 5.660 -4.688 23.551 1.00 93.75 214 SER A N 1
ATOM 1680 C CA . SER A 1 214 ? 5.768 -5.246 22.196 1.00 93.75 214 SER A CA 1
ATOM 1681 C C . SER A 1 214 ? 4.386 -5.541 21.634 1.00 93.75 214 SER A C 1
ATOM 1683 O O . SER A 1 214 ? 3.451 -5.833 22.385 1.00 93.75 214 SER A O 1
ATOM 1685 N N . LEU A 1 215 ? 4.287 -5.523 20.309 1.00 95.50 215 LEU A N 1
ATOM 1686 C CA . LEU A 1 215 ? 3.168 -6.078 19.566 1.00 95.50 215 LEU A CA 1
ATOM 1687 C C . LEU A 1 215 ? 3.713 -6.881 18.384 1.00 95.50 215 LEU A C 1
ATOM 1689 O O . LEU A 1 215 ? 4.354 -6.317 17.494 1.00 95.50 215 LEU A O 1
ATOM 1693 N N . THR A 1 216 ? 3.468 -8.189 18.389 1.00 95.50 216 THR A N 1
ATOM 1694 C CA . THR A 1 216 ? 3.977 -9.113 17.369 1.00 95.50 216 THR A CA 1
ATOM 1695 C C . THR A 1 216 ? 2.880 -10.024 16.835 1.00 95.50 216 THR A C 1
ATOM 1697 O O . THR A 1 216 ? 1.846 -10.214 17.476 1.00 95.50 216 THR A O 1
ATOM 1700 N N . THR A 1 217 ? 3.118 -10.621 15.678 1.00 94.62 217 THR A N 1
ATOM 1701 C CA . THR A 1 217 ? 2.411 -11.813 15.191 1.00 94.62 217 THR A CA 1
ATOM 1702 C C . THR A 1 217 ? 2.904 -13.075 15.913 1.00 94.62 217 THR A C 1
ATOM 1704 O O . THR A 1 217 ? 3.800 -13.022 16.765 1.00 94.62 217 THR A O 1
ATOM 1707 N N . GLU A 1 218 ? 2.295 -14.223 15.603 1.00 91.56 218 GLU A N 1
ATOM 1708 C CA . GLU A 1 218 ? 2.617 -15.530 16.200 1.00 91.56 218 GLU A CA 1
ATOM 1709 C C . GLU A 1 218 ? 4.044 -16.022 15.914 1.00 91.56 218 GLU A C 1
ATOM 1711 O O . GLU A 1 218 ? 4.658 -16.637 16.782 1.00 91.56 218 GLU A O 1
ATOM 1716 N N . ASP A 1 219 ? 4.605 -15.695 14.751 1.00 91.31 219 ASP A N 1
ATOM 1717 C CA . ASP A 1 219 ? 5.997 -15.991 14.375 1.00 91.31 219 ASP A CA 1
ATOM 1718 C C . ASP A 1 219 ? 7.023 -15.016 14.994 1.00 91.31 219 ASP A C 1
ATOM 1720 O O . ASP A 1 219 ? 8.225 -15.145 14.773 1.00 91.31 219 ASP A O 1
ATOM 1724 N N . GLY A 1 220 ? 6.562 -14.044 15.789 1.00 92.00 220 GLY A N 1
ATOM 1725 C CA . GLY A 1 220 ? 7.404 -13.032 16.424 1.00 92.00 220 GLY A CA 1
ATOM 1726 C C . GLY A 1 220 ? 7.703 -11.814 15.548 1.00 92.00 220 GLY A C 1
ATOM 1727 O O . GLY A 1 220 ? 8.418 -10.918 16.002 1.00 92.00 220 GLY A O 1
ATOM 1728 N N . THR A 1 221 ? 7.139 -11.728 14.340 1.00 94.62 221 THR A N 1
ATOM 1729 C CA . THR A 1 221 ? 7.287 -10.547 13.483 1.00 94.62 221 THR A CA 1
ATOM 1730 C C . THR A 1 221 ? 6.693 -9.314 14.173 1.00 94.62 221 THR A C 1
ATOM 1732 O O . THR A 1 221 ? 5.551 -9.308 14.635 1.00 94.62 221 THR A O 1
ATOM 1735 N N . ILE A 1 222 ? 7.492 -8.248 14.283 1.00 95.25 222 ILE A N 1
ATOM 1736 C CA . ILE A 1 222 ? 7.085 -6.987 14.921 1.00 95.25 222 ILE A CA 1
ATOM 1737 C C . ILE A 1 222 ? 6.040 -6.292 14.051 1.00 95.25 222 ILE A C 1
ATOM 1739 O O . ILE A 1 222 ? 6.331 -5.920 12.916 1.00 95.25 222 ILE A O 1
ATOM 1743 N N . VAL A 1 223 ? 4.849 -6.080 14.614 1.00 96.19 223 VAL A N 1
ATOM 1744 C CA . VAL A 1 223 ? 3.751 -5.333 13.980 1.00 96.19 223 VAL A CA 1
ATOM 1745 C C . VAL A 1 223 ? 3.898 -3.843 14.234 1.00 96.19 223 VAL A C 1
ATOM 1747 O O . VAL A 1 223 ? 3.758 -3.049 13.308 1.00 96.19 223 VAL A O 1
ATOM 1750 N N . TYR A 1 224 ? 4.208 -3.478 15.479 1.00 95.25 224 TYR A N 1
ATOM 1751 C CA . TYR A 1 224 ? 4.403 -2.096 15.904 1.00 95.25 224 TYR A CA 1
ATOM 1752 C C . TYR A 1 224 ? 5.734 -1.958 16.639 1.00 95.25 224 TYR A C 1
ATOM 1754 O O . TYR A 1 224 ? 5.919 -2.555 17.705 1.00 95.25 224 TYR A O 1
ATOM 1762 N N . ASP A 1 225 ? 6.661 -1.193 16.070 1.00 93.69 225 ASP A N 1
ATOM 1763 C CA . ASP A 1 225 ? 7.984 -0.971 16.639 1.00 93.69 225 ASP A CA 1
ATOM 1764 C C . ASP A 1 225 ? 7.910 -0.010 17.830 1.00 93.69 225 ASP A C 1
ATOM 1766 O O . ASP A 1 225 ? 7.592 1.176 17.720 1.00 93.69 225 ASP A O 1
ATOM 1770 N N . THR A 1 226 ? 8.215 -0.543 19.010 1.00 92.31 226 THR A N 1
ATOM 1771 C CA . THR A 1 226 ? 8.231 0.209 20.266 1.00 92.31 226 THR A CA 1
ATOM 1772 C C . THR A 1 226 ? 9.551 0.939 20.514 1.00 92.31 226 THR A C 1
ATOM 1774 O O . THR A 1 226 ? 9.630 1.738 21.445 1.00 92.31 226 THR A O 1
ATOM 1777 N N . SER A 1 227 ? 10.595 0.667 19.729 1.00 89.38 227 SER A N 1
ATOM 1778 C CA . SER A 1 227 ? 11.918 1.277 19.892 1.00 89.38 227 SER A CA 1
ATOM 1779 C C . SER A 1 227 ? 12.016 2.675 19.276 1.00 89.38 227 SER A C 1
ATOM 1781 O O . SER A 1 227 ? 12.864 3.466 19.692 1.00 89.38 227 SER A O 1
ATOM 1783 N N . TYR A 1 228 ? 11.119 3.010 18.345 1.00 84.31 228 TYR A N 1
ATOM 1784 C CA . TYR A 1 228 ? 11.129 4.289 17.648 1.00 84.31 228 TYR A CA 1
ATOM 1785 C C . TYR A 1 228 ? 10.210 5.336 18.299 1.00 84.31 228 TYR A C 1
ATOM 1787 O O . TYR A 1 228 ? 9.152 5.038 18.863 1.00 84.31 228 TYR A O 1
ATOM 1795 N N . GLY A 1 229 ? 10.620 6.606 18.226 1.00 84.19 229 GLY A N 1
ATOM 1796 C CA . GLY A 1 229 ? 9.816 7.746 18.665 1.00 84.19 229 GLY A CA 1
ATOM 1797 C C . GLY A 1 229 ? 9.405 7.690 20.144 1.00 84.19 229 GLY A C 1
ATOM 1798 O O . GLY A 1 229 ? 10.237 7.648 21.055 1.00 84.19 229 GLY A O 1
ATOM 1799 N N . SER A 1 230 ? 8.099 7.774 20.403 1.00 82.88 230 SER A N 1
ATOM 1800 C CA . SER A 1 230 ? 7.510 7.698 21.750 1.00 82.88 230 SER A CA 1
ATOM 1801 C C . SER A 1 230 ? 6.803 6.373 22.043 1.00 82.88 230 SER A C 1
ATOM 1803 O O . SER A 1 230 ? 6.171 6.252 23.088 1.00 82.88 230 SER A O 1
ATOM 1805 N N . ASN A 1 231 ? 6.911 5.388 21.154 1.00 84.25 231 ASN A N 1
ATOM 1806 C CA . ASN A 1 231 ? 6.053 4.203 21.139 1.00 84.25 231 ASN A CA 1
ATOM 1807 C C . ASN A 1 231 ? 6.212 3.292 22.362 1.00 84.25 231 ASN A C 1
ATOM 1809 O O . ASN A 1 231 ? 5.221 2.800 22.895 1.00 84.25 231 ASN A O 1
ATOM 1813 N N . GLY A 1 232 ? 7.446 3.091 22.826 1.00 81.88 232 GLY A N 1
ATOM 1814 C CA . GLY A 1 232 ? 7.759 2.300 24.021 1.00 81.88 232 GLY A CA 1
ATOM 1815 C C . GLY A 1 232 ? 7.979 3.126 25.288 1.00 81.88 232 GLY A C 1
ATOM 1816 O O . GLY A 1 232 ? 8.390 2.576 26.310 1.00 81.88 232 GLY A O 1
ATOM 1817 N N . LYS A 1 233 ? 7.761 4.450 25.250 1.00 91.06 233 LYS A N 1
ATOM 1818 C CA . LYS A 1 233 ? 7.951 5.303 26.433 1.00 91.06 233 LYS A CA 1
ATOM 1819 C C . LYS A 1 233 ? 6.854 5.034 27.458 1.00 91.06 233 LYS A C 1
ATOM 1821 O O . LYS A 1 233 ? 5.698 4.827 27.102 1.00 91.06 233 LYS A O 1
ATOM 1826 N N . PHE A 1 234 ? 7.219 5.094 28.737 1.00 92.75 234 PHE A N 1
ATOM 1827 C CA . PHE A 1 234 ? 6.242 5.028 29.815 1.00 92.75 234 PHE A CA 1
ATOM 1828 C C . PHE A 1 234 ? 5.299 6.241 29.773 1.00 92.75 234 PHE A C 1
ATOM 1830 O O . PHE A 1 234 ? 5.736 7.381 29.610 1.00 92.75 234 PHE A O 1
ATOM 1837 N N . PHE A 1 235 ? 4.004 5.989 29.930 1.00 92.69 235 PHE A N 1
ATOM 1838 C CA . PHE A 1 235 ? 2.921 6.960 29.903 1.00 92.69 235 PHE A CA 1
ATOM 1839 C C . PHE A 1 235 ? 2.001 6.787 31.118 1.00 92.69 235 PHE A C 1
ATOM 1841 O O . PHE A 1 235 ? 1.809 5.687 31.628 1.00 92.69 235 PHE A O 1
ATOM 1848 N N . SER A 1 236 ? 1.409 7.885 31.591 1.00 91.62 236 SER A N 1
ATOM 1849 C CA . SER A 1 236 ? 0.501 7.870 32.752 1.00 91.62 236 SER A CA 1
ATOM 1850 C C . SER A 1 236 ? -0.957 7.563 32.395 1.00 91.62 236 SER A C 1
ATOM 1852 O O . SER A 1 236 ? -1.761 7.317 33.288 1.00 91.62 236 SER A O 1
ATOM 1854 N N . LYS A 1 237 ? -1.324 7.591 31.105 1.00 91.81 237 LYS A N 1
ATOM 1855 C CA . LYS A 1 237 ? -2.680 7.250 30.648 1.00 91.81 237 LYS A CA 1
ATOM 1856 C C . LYS A 1 237 ? -2.948 5.767 30.928 1.00 91.81 237 LYS A C 1
ATOM 1858 O O . LYS A 1 237 ? -2.173 4.912 30.517 1.00 91.81 237 LYS A O 1
ATOM 1863 N N . ASP A 1 238 ? -4.078 5.455 31.548 1.00 91.25 238 ASP A N 1
ATOM 1864 C CA . ASP A 1 238 ? -4.514 4.089 31.879 1.00 91.25 238 ASP A CA 1
ATOM 1865 C C . ASP A 1 238 ? -5.070 3.312 30.670 1.00 91.25 238 ASP A C 1
ATOM 1867 O O . ASP A 1 238 ? -5.890 2.402 30.800 1.00 91.25 238 ASP A O 1
ATOM 1871 N N . SER A 1 239 ? -4.682 3.703 29.457 1.00 93.12 239 SER A N 1
ATOM 1872 C CA . SER A 1 239 ? -5.219 3.101 28.249 1.00 93.12 239 SER A CA 1
ATOM 1873 C C . SER A 1 239 ? -4.302 3.255 27.054 1.00 93.12 239 SER A C 1
ATOM 1875 O O . SER A 1 239 ? -3.688 4.311 26.886 1.00 93.12 239 SER A O 1
ATOM 1877 N N . PHE A 1 240 ? -4.321 2.252 26.189 1.00 93.69 240 PHE A N 1
ATOM 1878 C CA . PHE A 1 240 ? -3.631 2.237 24.911 1.00 93.69 240 PHE A CA 1
ATOM 1879 C C . PHE A 1 240 ? -4.622 1.894 23.798 1.00 93.69 240 PHE A C 1
ATOM 1881 O O . PHE A 1 240 ? -5.404 0.961 23.950 1.00 93.69 240 PHE A O 1
ATOM 1888 N N . ASP A 1 241 ? -4.592 2.644 22.701 1.00 93.25 241 ASP A N 1
ATOM 1889 C CA . ASP A 1 241 ? -5.493 2.452 21.566 1.00 93.25 241 ASP A CA 1
ATOM 1890 C C . ASP A 1 241 ? -4.696 1.895 20.381 1.00 93.25 241 ASP A C 1
ATOM 1892 O O . ASP A 1 241 ? -3.640 2.429 20.045 1.00 93.25 241 ASP A O 1
ATOM 1896 N N . PHE A 1 242 ? -5.192 0.832 19.743 1.00 94.69 242 PHE A N 1
ATOM 1897 C CA . PHE A 1 242 ? -4.575 0.255 18.546 1.00 94.69 242 PHE A CA 1
ATOM 1898 C C . PHE A 1 242 ? -5.626 -0.248 17.559 1.00 94.69 242 PHE A C 1
ATOM 1900 O O . PHE A 1 242 ? -6.590 -0.897 17.957 1.00 94.69 242 PHE A O 1
ATOM 1907 N N . THR A 1 243 ? -5.426 0.014 16.270 1.00 94.56 243 THR A N 1
ATOM 1908 C CA . THR A 1 243 ? -6.293 -0.488 15.194 1.00 94.56 243 THR A CA 1
ATOM 1909 C C . THR A 1 243 ? -5.574 -1.597 14.438 1.00 94.56 243 THR A C 1
ATOM 1911 O O . THR A 1 243 ? -4.491 -1.362 13.904 1.00 94.56 243 THR A O 1
ATOM 1914 N N . PHE A 1 244 ? -6.181 -2.780 14.373 1.00 95.38 244 PHE A N 1
ATOM 1915 C CA . PHE A 1 244 ? -5.710 -3.918 13.575 1.00 95.38 244 PHE A CA 1
ATOM 1916 C C . PHE A 1 244 ? -6.335 -3.870 12.175 1.00 95.38 244 PHE A C 1
ATOM 1918 O O . PHE A 1 244 ? -7.503 -3.503 12.070 1.00 95.38 244 PHE A O 1
ATOM 1925 N N . TYR A 1 245 ? -5.615 -4.266 11.120 1.00 94.81 245 TYR A N 1
ATOM 1926 C CA . TYR A 1 245 ? -6.163 -4.341 9.755 1.00 94.81 245 TYR A CA 1
ATOM 1927 C C . TYR A 1 245 ? -6.112 -5.741 9.136 1.00 94.81 245 TYR A C 1
ATOM 1929 O O . TYR A 1 245 ? -6.475 -5.896 7.979 1.00 94.81 245 TYR A O 1
ATOM 1937 N N . ALA A 1 246 ? -5.733 -6.778 9.883 1.00 95.44 246 ALA A N 1
ATOM 1938 C CA . ALA A 1 246 ? -5.822 -8.155 9.409 1.00 95.44 246 ALA A CA 1
ATOM 1939 C C . ALA A 1 246 ? -6.328 -9.094 10.508 1.00 95.44 246 ALA A C 1
ATOM 1941 O O . ALA A 1 246 ? -6.055 -8.897 11.696 1.00 95.44 246 ALA A O 1
ATOM 1942 N N . SER A 1 247 ? -7.049 -10.135 10.092 1.00 95.75 247 SER A N 1
ATOM 1943 C CA . SER A 1 247 ? -7.300 -11.290 10.953 1.00 95.75 247 SER A CA 1
ATOM 1944 C C . SER A 1 247 ? -5.997 -12.033 11.228 1.00 95.75 247 SER A C 1
ATOM 1946 O O . SER A 1 247 ? -5.082 -12.046 10.404 1.00 95.75 247 SER A O 1
ATOM 1948 N N . GLY A 1 248 ? -5.921 -12.704 12.371 1.00 95.50 248 GLY A N 1
ATOM 1949 C CA . GLY A 1 248 ? -4.753 -13.488 12.743 1.00 95.50 248 GLY A CA 1
ATOM 1950 C C . GLY A 1 248 ? -4.542 -13.580 14.245 1.00 95.50 248 GLY A C 1
ATOM 1951 O O . GLY A 1 248 ? -5.369 -13.158 15.058 1.00 95.50 248 GLY A O 1
ATOM 1952 N N . THR A 1 249 ? -3.397 -14.152 14.603 1.00 95.19 249 THR A N 1
ATOM 1953 C CA . THR A 1 249 ? -2.948 -14.258 15.987 1.00 95.19 249 THR A CA 1
ATOM 1954 C C . THR A 1 249 ? -1.906 -13.184 16.274 1.00 95.19 249 THR A C 1
ATOM 1956 O O . THR A 1 249 ? -0.844 -13.156 15.651 1.00 95.19 249 THR A O 1
ATOM 1959 N N . TYR A 1 250 ? -2.182 -12.356 17.279 1.00 95.44 250 TYR A N 1
ATOM 1960 C CA . TYR A 1 250 ? -1.272 -11.325 17.767 1.00 95.44 250 TYR A CA 1
ATOM 1961 C C . TYR A 1 250 ? -0.911 -11.561 19.230 1.00 95.44 250 TYR A C 1
ATOM 1963 O O . TYR A 1 250 ? -1.704 -12.076 20.019 1.00 95.44 250 TYR A O 1
ATOM 1971 N N . TYR A 1 251 ? 0.280 -11.119 19.609 1.00 94.56 251 TYR A N 1
ATOM 1972 C CA . TYR A 1 251 ? 0.754 -11.096 20.981 1.00 94.56 251 TYR A CA 1
ATOM 1973 C C . TYR A 1 251 ? 1.064 -9.657 21.364 1.00 94.56 251 TYR A C 1
ATOM 1975 O O . TYR A 1 251 ? 2.013 -9.055 20.861 1.00 94.56 251 TYR A O 1
ATOM 1983 N N . ILE A 1 252 ? 0.261 -9.105 22.273 1.00 94.81 252 ILE A N 1
ATOM 1984 C CA . ILE A 1 252 ? 0.490 -7.770 22.826 1.00 94.81 252 ILE A CA 1
ATOM 1985 C C . ILE A 1 252 ? 1.062 -7.876 24.236 1.00 94.81 252 ILE A C 1
ATOM 1987 O O . ILE A 1 252 ? 0.609 -8.662 25.075 1.00 94.81 252 ILE A O 1
ATOM 1991 N N . ARG A 1 253 ? 2.100 -7.092 24.511 1.00 93.81 253 ARG A N 1
ATOM 1992 C CA . ARG A 1 253 ? 2.784 -7.059 25.801 1.00 93.81 253 ARG A CA 1
ATOM 1993 C C . ARG A 1 253 ? 2.777 -5.645 26.339 1.00 93.81 253 ARG A C 1
ATOM 1995 O O . ARG A 1 253 ? 3.160 -4.711 25.645 1.00 93.81 253 ARG A O 1
ATOM 2002 N N . PHE A 1 254 ? 2.400 -5.511 27.603 1.00 94.38 254 PHE A N 1
ATOM 2003 C CA . PHE A 1 254 ? 2.445 -4.249 28.331 1.00 94.38 254 PHE A CA 1
ATOM 2004 C C . PHE A 1 254 ? 3.416 -4.359 29.501 1.00 94.38 254 PHE A C 1
ATOM 2006 O O . PHE A 1 254 ? 3.623 -5.442 30.061 1.00 94.38 254 PHE A O 1
ATOM 2013 N N . ALA A 1 255 ? 3.995 -3.225 29.867 1.00 91.94 255 ALA A N 1
ATOM 2014 C CA . ALA A 1 255 ? 4.787 -3.054 31.070 1.00 91.94 255 ALA A CA 1
ATOM 2015 C C . ALA A 1 255 ? 4.156 -1.990 31.965 1.00 91.94 255 ALA A C 1
ATOM 2017 O O . ALA A 1 255 ? 3.403 -1.131 31.507 1.00 91.94 255 ALA A O 1
ATOM 2018 N N . ILE A 1 256 ? 4.487 -2.059 33.244 1.00 92.56 256 ILE A N 1
ATOM 2019 C CA . ILE A 1 256 ? 4.053 -1.118 34.267 1.00 92.56 256 ILE A CA 1
ATOM 2020 C C . ILE A 1 256 ? 5.212 -0.853 35.219 1.00 92.56 256 ILE A C 1
ATOM 2022 O O . ILE A 1 256 ? 6.019 -1.743 35.505 1.00 92.56 256 ILE A O 1
ATOM 2026 N N . MET A 1 257 ? 5.284 0.389 35.683 1.00 93.38 257 MET A N 1
ATOM 2027 C CA . MET A 1 257 ? 6.268 0.878 36.632 1.00 93.38 257 MET A CA 1
ATOM 2028 C C . MET A 1 257 ? 5.574 1.695 37.723 1.00 93.38 257 MET A C 1
ATOM 2030 O O . MET A 1 257 ? 4.874 2.662 37.428 1.00 93.38 257 MET A O 1
ATOM 2034 N N . ASP A 1 258 ? 5.785 1.317 38.980 1.00 93.38 258 ASP A N 1
ATOM 2035 C CA . ASP A 1 258 ? 5.396 2.101 40.150 1.00 93.38 258 ASP A CA 1
ATOM 2036 C C . ASP A 1 258 ? 6.593 2.931 40.623 1.00 93.38 258 ASP A C 1
ATOM 2038 O O . ASP A 1 258 ? 7.579 2.403 41.150 1.00 93.38 258 ASP A O 1
ATOM 2042 N N . THR A 1 259 ? 6.501 4.242 40.411 1.00 92.81 259 THR A N 1
ATOM 2043 C CA . THR A 1 259 ? 7.561 5.206 40.740 1.00 92.81 259 THR A CA 1
ATOM 2044 C C . THR A 1 259 ? 7.412 5.812 42.139 1.00 92.81 259 THR A C 1
ATOM 2046 O O . THR A 1 259 ? 8.247 6.615 42.561 1.00 92.81 259 THR A O 1
ATOM 2049 N N . GLY A 1 260 ? 6.361 5.440 42.880 1.00 91.19 260 GLY A N 1
ATOM 2050 C CA . GLY A 1 260 ? 6.116 5.909 44.245 1.00 91.19 260 GLY A CA 1
ATOM 2051 C C . GLY A 1 260 ? 6.861 5.128 45.328 1.00 91.19 260 GLY A C 1
ATOM 2052 O O . GLY A 1 260 ? 6.847 5.539 46.487 1.00 91.19 260 GLY A O 1
ATOM 2053 N N . VAL A 1 261 ? 7.531 4.034 44.962 1.00 87.31 261 VAL A N 1
ATOM 2054 C CA . VAL A 1 261 ? 8.309 3.158 45.856 1.00 87.31 261 VAL A CA 1
ATOM 2055 C C . VAL A 1 261 ? 9.792 3.141 45.473 1.00 87.31 261 VAL A C 1
ATOM 2057 O O . VAL A 1 261 ? 10.144 3.450 44.340 1.00 87.31 261 VAL A O 1
ATOM 2060 N N . SER A 1 262 ? 10.680 2.800 46.414 1.00 87.12 262 SER A N 1
ATOM 2061 C CA . SER A 1 262 ? 12.128 2.690 46.172 1.00 87.12 262 SER A CA 1
ATOM 2062 C C . SER A 1 262 ? 12.663 1.346 46.693 1.00 87.12 262 SER A C 1
ATOM 2064 O O . SER A 1 262 ? 12.524 1.086 47.891 1.00 87.12 262 SER A O 1
ATOM 2066 N N . PRO A 1 263 ? 13.266 0.491 45.841 1.00 85.50 263 PRO A N 1
ATOM 2067 C CA . PRO A 1 263 ? 13.424 0.660 44.392 1.00 85.50 263 PRO A CA 1
ATOM 2068 C C . PRO A 1 263 ? 12.074 0.627 43.656 1.00 85.50 263 PRO A C 1
ATOM 2070 O O . PRO A 1 263 ? 11.092 0.107 44.187 1.00 85.50 263 PRO A O 1
ATOM 2073 N N . TYR A 1 264 ? 12.028 1.168 42.433 1.00 88.44 264 TYR A N 1
ATOM 2074 C CA . TYR A 1 264 ? 10.828 1.094 41.596 1.00 88.44 264 TYR A CA 1
ATOM 2075 C C . TYR A 1 264 ? 10.397 -0.358 41.407 1.00 88.44 264 TYR A C 1
ATOM 2077 O O . TYR A 1 264 ? 11.220 -1.235 41.127 1.00 88.44 264 TYR A O 1
ATOM 2085 N N . VAL A 1 265 ? 9.094 -0.602 41.518 1.00 83.75 265 VAL A N 1
ATOM 2086 C CA . VAL A 1 265 ? 8.523 -1.898 41.160 1.00 83.75 265 VAL A CA 1
ATOM 2087 C C . VAL A 1 265 ? 8.170 -1.849 39.686 1.00 83.75 265 VAL A C 1
ATOM 2089 O O . VAL A 1 265 ? 7.401 -0.995 39.254 1.00 83.75 265 VAL A O 1
ATOM 2092 N N . TRP A 1 266 ? 8.728 -2.770 38.909 1.00 87.06 266 TRP A N 1
ATOM 2093 C CA . TRP A 1 266 ? 8.414 -2.910 37.495 1.00 87.06 266 TRP A CA 1
ATOM 2094 C C . TRP A 1 266 ? 8.092 -4.366 37.180 1.00 87.06 266 TRP A C 1
ATOM 2096 O O . TRP A 1 266 ? 8.706 -5.287 37.723 1.00 87.06 266 TRP A O 1
ATOM 2106 N N . PHE A 1 267 ? 7.127 -4.582 36.293 1.00 84.12 267 PHE A N 1
ATOM 2107 C CA . PHE A 1 267 ? 6.878 -5.897 35.717 1.00 84.12 267 PHE A CA 1
ATOM 2108 C C . PHE A 1 267 ? 6.210 -5.758 34.344 1.00 84.12 267 PHE A C 1
ATOM 2110 O O . PHE A 1 267 ? 5.715 -4.694 33.969 1.00 84.12 267 PHE A O 1
ATOM 2117 N N . ASN A 1 268 ? 6.199 -6.845 33.574 1.00 84.69 268 ASN A N 1
ATOM 2118 C CA . ASN A 1 268 ? 5.490 -6.924 32.300 1.00 84.69 268 ASN A CA 1
ATOM 2119 C C . ASN A 1 268 ? 4.605 -8.175 32.232 1.00 84.69 268 ASN A C 1
ATOM 2121 O O . ASN A 1 268 ? 4.702 -9.090 33.062 1.00 84.69 268 ASN A O 1
ATOM 2125 N N . THR A 1 269 ? 3.741 -8.234 31.222 1.00 84.25 269 THR A N 1
ATOM 2126 C CA . THR A 1 269 ? 2.808 -9.355 31.020 1.00 84.25 269 THR A CA 1
ATOM 2127 C C . THR A 1 269 ? 3.509 -10.719 30.845 1.00 84.25 269 THR A C 1
ATOM 2129 O O . THR A 1 269 ? 2.915 -11.756 31.137 1.00 84.25 269 THR A O 1
ATOM 2132 N N . GLY A 1 270 ? 4.812 -10.757 30.544 1.00 79.62 270 GLY A N 1
ATOM 2133 C CA . GLY A 1 270 ? 5.626 -11.968 30.369 1.00 79.62 270 GLY A CA 1
ATOM 2134 C C . GLY A 1 270 ? 5.841 -12.338 28.900 1.00 79.62 270 GLY A C 1
ATOM 2135 O O . GLY A 1 270 ? 5.340 -11.648 28.017 1.00 79.62 270 GLY A O 1
ATOM 2136 N N . LEU A 1 271 ? 6.601 -13.413 28.644 1.00 65.31 271 LEU A N 1
ATOM 2137 C CA . LEU A 1 271 ? 7.035 -13.838 27.300 1.00 65.31 271 LEU A CA 1
ATOM 2138 C C . LEU A 1 271 ? 5.860 -14.090 26.335 1.00 65.31 271 LEU A C 1
ATOM 2140 O O . LEU A 1 271 ? 5.924 -13.666 25.191 1.00 65.31 271 LEU A O 1
ATOM 2144 N N . TYR A 1 272 ? 4.770 -14.695 26.820 1.00 65.38 272 TYR A N 1
ATOM 2145 C CA . TYR A 1 272 ? 3.569 -15.001 26.025 1.00 65.38 272 TYR A CA 1
ATOM 2146 C C . TYR A 1 272 ? 2.464 -13.938 26.107 1.00 65.38 272 TYR A C 1
ATOM 2148 O O . TYR A 1 272 ? 1.352 -14.193 25.657 1.00 65.38 272 TYR A O 1
ATOM 2156 N N . GLY A 1 273 ? 2.773 -12.762 26.670 1.00 81.75 273 GLY A N 1
ATOM 2157 C CA . GLY A 1 273 ? 1.913 -11.579 26.668 1.00 81.75 273 GLY A CA 1
ATOM 2158 C C . GLY A 1 273 ? 0.418 -11.839 26.854 1.00 81.75 273 GLY A C 1
ATOM 2159 O O . GLY A 1 273 ? -0.003 -12.619 27.705 1.00 81.75 273 GLY A O 1
ATOM 2160 N N . ILE A 1 274 ? -0.368 -11.135 26.049 1.00 91.94 274 ILE A N 1
ATOM 2161 C CA . ILE A 1 274 ? -1.796 -11.341 25.854 1.00 91.94 274 ILE A CA 1
ATOM 2162 C C . ILE A 1 274 ? -1.963 -11.846 24.418 1.00 91.94 274 ILE A C 1
ATOM 2164 O O . ILE A 1 274 ? -1.642 -11.118 23.477 1.00 91.94 274 ILE A O 1
ATOM 2168 N N . LYS A 1 275 ? -2.446 -13.084 24.259 1.00 93.06 275 LYS A N 1
ATOM 2169 C CA . LYS A 1 275 ? -2.787 -13.657 22.951 1.00 93.06 275 LYS A CA 1
ATOM 2170 C C . LYS A 1 275 ? -4.132 -13.098 22.495 1.00 93.06 275 LYS A C 1
ATOM 2172 O O . LYS A 1 275 ? -5.138 -13.299 23.171 1.00 93.06 275 LYS A O 1
ATOM 2177 N N . LEU A 1 276 ? -4.142 -12.434 21.349 1.00 93.19 276 LEU A N 1
ATOM 2178 C CA . LEU A 1 276 ? -5.333 -11.934 20.676 1.00 93.19 276 LEU A CA 1
ATOM 2179 C C . LEU A 1 276 ? -5.567 -12.801 19.440 1.00 93.19 276 LEU A C 1
ATOM 2181 O O . LEU A 1 276 ? -4.678 -12.919 18.600 1.00 93.19 276 LEU A O 1
ATOM 2185 N N . VAL A 1 277 ? -6.740 -13.421 19.344 1.00 93.50 277 VAL A N 1
ATOM 2186 C CA . VAL A 1 277 ? -7.160 -14.174 18.155 1.00 93.50 277 VAL A CA 1
ATOM 2187 C C . VAL A 1 277 ? -8.255 -13.365 17.480 1.00 93.50 277 VAL A C 1
ATOM 2189 O O . VAL A 1 277 ? -9.344 -13.224 18.032 1.00 93.50 277 VAL A O 1
ATOM 2192 N N . ILE A 1 278 ? -7.940 -12.796 16.322 1.00 93.19 278 ILE A N 1
ATOM 2193 C CA . ILE A 1 278 ? -8.841 -11.941 15.551 1.00 93.19 278 ILE A CA 1
ATOM 2194 C C . ILE A 1 278 ? -9.333 -12.742 14.344 1.00 93.19 278 ILE A C 1
ATOM 2196 O O . ILE A 1 278 ? -8.530 -13.148 13.508 1.00 93.19 278 ILE A O 1
ATOM 2200 N N . ASP A 1 279 ? -10.645 -12.968 14.271 1.00 90.62 279 ASP A N 1
ATOM 2201 C CA . ASP A 1 279 ? -11.339 -13.593 13.135 1.00 90.62 279 ASP A CA 1
ATOM 2202 C C . ASP A 1 279 ? -12.415 -12.627 12.619 1.00 90.62 279 ASP A C 1
ATOM 2204 O O . ASP A 1 279 ? -13.604 -12.731 12.933 1.00 90.62 279 ASP A O 1
ATOM 2208 N N . ASP A 1 280 ? -11.966 -11.619 11.873 1.00 85.50 280 ASP A N 1
ATOM 2209 C CA . ASP A 1 280 ? -12.814 -10.623 11.234 1.00 85.50 280 ASP A CA 1
ATOM 2210 C C . ASP A 1 280 ? -12.963 -10.945 9.743 1.00 85.50 280 ASP A C 1
ATOM 2212 O O . ASP A 1 280 ? -12.063 -10.748 8.930 1.00 85.50 280 ASP A O 1
ATOM 2216 N N . LYS A 1 281 ? -14.151 -11.409 9.349 1.00 80.19 281 LYS A N 1
ATOM 2217 C CA . LYS A 1 281 ? -14.440 -11.803 7.960 1.00 80.19 281 LYS A CA 1
ATOM 2218 C C . LYS A 1 281 ? -14.323 -10.661 6.948 1.00 80.19 281 LYS A C 1
ATOM 2220 O O . LYS A 1 281 ? -14.253 -10.940 5.753 1.00 80.19 281 LYS A O 1
ATOM 2225 N N . GLY A 1 282 ? -14.375 -9.404 7.395 1.00 81.38 282 GLY A N 1
ATOM 2226 C CA . GLY A 1 282 ? -14.141 -8.240 6.541 1.00 81.38 282 GLY A CA 1
ATOM 2227 C C . GLY A 1 282 ? -12.661 -8.006 6.233 1.00 81.38 282 GLY A C 1
ATOM 2228 O O . GLY A 1 282 ? -12.356 -7.344 5.245 1.00 81.38 282 GLY A O 1
ATOM 2229 N N . TYR A 1 283 ? -11.767 -8.582 7.041 1.00 88.25 283 TYR A N 1
ATOM 2230 C CA . TYR A 1 283 ? -10.325 -8.380 6.994 1.00 88.25 283 TYR A CA 1
ATOM 2231 C C . TYR A 1 283 ? -9.596 -9.726 6.996 1.00 88.25 283 TYR A C 1
ATOM 2233 O O . TYR A 1 283 ? -9.362 -10.298 8.062 1.00 88.25 283 TYR A O 1
ATOM 2241 N N . PRO A 1 284 ? -9.240 -10.269 5.822 1.00 92.50 284 PRO A N 1
ATOM 2242 C CA . PRO A 1 284 ? -8.541 -11.547 5.740 1.00 92.50 284 PRO A CA 1
ATOM 2243 C C . PRO A 1 284 ? -7.196 -11.525 6.484 1.00 92.50 284 PRO A C 1
ATOM 2245 O O . PRO A 1 284 ? -6.659 -10.468 6.816 1.00 92.50 284 PRO A O 1
ATOM 2248 N N . THR A 1 285 ? -6.638 -12.711 6.742 1.00 96.56 285 THR A N 1
ATOM 2249 C CA . THR A 1 285 ? -5.244 -12.811 7.191 1.00 96.56 285 THR A CA 1
ATOM 2250 C C . THR A 1 285 ? -4.303 -12.345 6.083 1.00 96.56 285 THR A C 1
ATOM 2252 O O . THR A 1 285 ? -4.660 -12.377 4.901 1.00 96.56 285 THR A O 1
ATOM 2255 N N . VAL A 1 286 ? -3.085 -11.950 6.449 1.00 97.00 286 VAL A N 1
ATOM 2256 C CA . VAL A 1 286 ? -2.064 -11.517 5.483 1.00 97.00 286 VAL A CA 1
ATOM 2257 C C . VAL A 1 286 ? -1.785 -12.611 4.444 1.00 97.00 286 VAL A C 1
ATOM 2259 O O . VAL A 1 286 ? -1.667 -12.325 3.257 1.00 97.00 286 VAL A O 1
ATOM 2262 N N . GLU A 1 287 ? -1.777 -13.881 4.847 1.00 97.12 287 GLU A N 1
ATOM 2263 C CA . GLU A 1 287 ? -1.577 -15.029 3.955 1.00 97.12 287 GLU A CA 1
ATOM 2264 C C . GLU A 1 287 ? -2.715 -15.173 2.941 1.00 97.12 287 GLU A C 1
ATOM 2266 O O . GLU A 1 287 ? -2.473 -15.500 1.780 1.00 97.12 287 GLU A O 1
ATOM 2271 N N . ASN A 1 288 ? -3.956 -14.903 3.355 1.00 97.06 288 ASN A N 1
ATOM 2272 C CA . ASN A 1 288 ? -5.104 -14.918 2.453 1.00 97.06 288 ASN A CA 1
ATOM 2273 C C . ASN A 1 288 ? -5.063 -13.741 1.467 1.00 97.06 288 ASN A C 1
ATOM 2275 O O . ASN A 1 288 ? -5.426 -13.933 0.307 1.00 97.06 288 ASN A O 1
ATOM 2279 N N . VAL A 1 289 ? -4.586 -12.560 1.888 1.00 97.56 289 VAL A N 1
ATOM 2280 C CA . VAL A 1 289 ? -4.321 -11.439 0.966 1.00 97.56 289 VAL A CA 1
ATOM 2281 C C . VAL A 1 289 ? -3.275 -11.851 -0.070 1.00 97.56 289 VAL A C 1
ATOM 2283 O O . VAL A 1 289 ? -3.519 -11.729 -1.266 1.00 97.56 289 VAL A O 1
ATOM 2286 N N . VAL A 1 290 ? -2.149 -12.424 0.363 1.00 98.50 290 VAL A N 1
ATOM 2287 C CA . VAL A 1 290 ? -1.091 -12.916 -0.538 1.00 98.50 290 VAL A CA 1
ATOM 2288 C C . VAL A 1 290 ? -1.625 -13.975 -1.505 1.00 98.50 290 VAL A C 1
ATOM 2290 O O . VAL A 1 290 ? -1.321 -13.926 -2.695 1.00 98.50 290 VAL A O 1
ATOM 2293 N N . ALA A 1 291 ? -2.447 -14.914 -1.032 1.00 98.31 291 ALA A N 1
ATOM 2294 C CA . ALA A 1 291 ? -3.039 -15.948 -1.877 1.00 98.31 291 ALA A CA 1
ATOM 2295 C C . ALA A 1 291 ? -3.973 -15.369 -2.954 1.00 98.31 291 ALA A C 1
ATOM 2297 O O . ALA A 1 291 ? -3.938 -15.827 -4.100 1.00 98.31 291 ALA A O 1
ATOM 2298 N N . ASP A 1 292 ? -4.779 -14.363 -2.607 1.00 97.81 292 ASP A N 1
ATOM 2299 C CA . ASP A 1 292 ? -5.649 -13.676 -3.562 1.00 97.81 292 ASP A CA 1
ATOM 2300 C C . ASP A 1 292 ? -4.833 -12.885 -4.594 1.00 97.81 292 ASP A C 1
ATOM 2302 O O . ASP A 1 292 ? -5.025 -13.061 -5.798 1.00 97.81 292 ASP A O 1
ATOM 2306 N N . LEU A 1 293 ? -3.846 -12.102 -4.149 1.00 98.25 293 LEU A N 1
ATOM 2307 C CA . LEU A 1 293 ? -2.963 -11.339 -5.036 1.00 98.25 293 LEU A CA 1
ATOM 2308 C C . LEU A 1 293 ? -2.161 -12.245 -5.972 1.00 98.25 293 LEU A C 1
ATOM 2310 O O . LEU A 1 293 ? -2.085 -11.979 -7.170 1.00 98.25 293 LEU A O 1
ATOM 2314 N N . LYS A 1 294 ? -1.653 -13.376 -5.476 1.00 98.38 294 LYS A N 1
ATOM 2315 C CA . LYS A 1 294 ? -1.036 -14.417 -6.308 1.00 98.38 294 LYS A CA 1
ATOM 2316 C C . LYS A 1 294 ? -1.991 -14.915 -7.394 1.00 98.38 294 LYS A C 1
ATOM 2318 O O . LYS A 1 294 ? -1.589 -15.063 -8.548 1.00 98.38 294 LYS A O 1
ATOM 2323 N N . ALA A 1 295 ? -3.246 -15.189 -7.039 1.00 98.06 295 ALA A N 1
ATOM 2324 C CA . ALA A 1 295 ? -4.247 -15.656 -7.991 1.00 98.06 295 ALA A CA 1
ATOM 2325 C C . ALA A 1 295 ? -4.626 -14.580 -9.021 1.00 98.06 295 ALA A C 1
ATOM 2327 O O . ALA A 1 295 ? -4.955 -14.921 -10.157 1.00 98.06 295 ALA A O 1
ATOM 2328 N N . GLN A 1 296 ? -4.591 -13.297 -8.651 1.00 97.69 296 GLN A N 1
ATOM 2329 C CA . GLN A 1 296 ? -4.798 -12.183 -9.576 1.00 97.69 296 GLN A CA 1
ATOM 2330 C C . GLN A 1 296 ? -3.615 -12.019 -10.538 1.00 97.69 296 GLN A C 1
ATOM 2332 O O . GLN A 1 296 ? -3.830 -12.039 -11.748 1.00 97.69 296 GLN A O 1
ATOM 2337 N N . CYS A 1 297 ? -2.389 -11.965 -10.012 1.00 97.81 297 CYS A N 1
ATOM 2338 C CA . CYS A 1 297 ? -1.144 -11.892 -10.778 1.00 97.81 297 CYS A CA 1
ATOM 2339 C C . CYS A 1 297 ? -1.051 -13.017 -11.825 1.00 97.81 297 CYS A C 1
ATOM 2341 O O . CYS A 1 297 ? -0.830 -12.767 -13.009 1.00 97.81 297 CYS A O 1
ATOM 2343 N N . GLY A 1 298 ? -1.353 -14.260 -11.431 1.00 96.81 298 GLY A N 1
ATOM 2344 C CA . GLY A 1 298 ? -1.309 -15.423 -12.326 1.00 96.81 298 GLY A CA 1
ATOM 2345 C C . GLY A 1 298 ? -2.325 -15.423 -13.479 1.00 96.81 298 GLY A C 1
ATOM 2346 O O . GLY A 1 298 ? -2.266 -16.310 -14.328 1.00 96.81 298 GLY A O 1
ATOM 2347 N N . LYS A 1 299 ? -3.267 -14.468 -13.537 1.00 95.94 299 LYS A N 1
ATOM 2348 C CA . LYS A 1 299 ? -4.182 -14.311 -14.687 1.00 95.94 299 LYS A CA 1
ATOM 2349 C C . LYS A 1 299 ? -3.532 -13.578 -15.856 1.00 95.94 299 LYS A C 1
ATOM 2351 O O . LYS A 1 299 ? -3.973 -13.766 -16.988 1.00 95.94 299 LYS A O 1
ATOM 2356 N N . THR A 1 300 ? -2.554 -12.719 -15.581 1.00 92.44 300 THR A N 1
ATOM 2357 C CA . THR A 1 300 ? -1.955 -11.808 -16.567 1.00 92.44 300 THR A CA 1
ATOM 2358 C C . THR A 1 300 ? -0.454 -11.992 -16.720 1.00 92.44 300 THR A C 1
ATOM 2360 O O . THR A 1 300 ? 0.065 -11.694 -17.789 1.00 92.44 300 THR A O 1
ATOM 2363 N N . CYS A 1 301 ? 0.230 -12.491 -15.689 1.00 96.38 301 CYS A N 1
ATOM 2364 C CA . CYS A 1 301 ? 1.685 -12.574 -15.645 1.00 96.38 301 CYS A CA 1
ATOM 2365 C C . CYS A 1 301 ? 2.164 -14.020 -15.799 1.00 96.38 301 CYS A C 1
ATOM 2367 O O . CYS A 1 301 ? 1.655 -14.939 -15.151 1.00 96.38 301 CYS A O 1
ATOM 2369 N N . THR A 1 302 ? 3.177 -14.217 -16.637 1.00 94.62 302 THR A N 1
ATOM 2370 C CA . THR A 1 302 ? 3.756 -15.525 -16.963 1.00 94.62 302 THR A CA 1
ATOM 2371 C C . THR A 1 302 ? 5.220 -15.628 -16.549 1.00 94.62 302 THR A C 1
ATOM 2373 O O . THR A 1 302 ? 5.608 -16.632 -15.942 1.00 94.62 302 THR A O 1
ATOM 2376 N N . THR A 1 303 ? 6.013 -14.587 -16.805 1.00 97.31 303 THR A N 1
ATOM 2377 C CA . THR A 1 303 ? 7.444 -14.548 -16.475 1.00 97.31 303 THR A CA 1
ATOM 2378 C C . THR A 1 303 ? 7.679 -14.075 -15.045 1.00 97.31 303 THR A C 1
ATOM 2380 O O . THR A 1 303 ? 6.780 -13.529 -14.399 1.00 97.31 303 THR A O 1
ATOM 2383 N N . ASP A 1 304 ? 8.885 -14.293 -14.524 1.00 98.25 304 ASP A N 1
ATOM 2384 C CA . ASP A 1 304 ? 9.233 -13.817 -13.185 1.00 98.25 304 ASP A CA 1
ATOM 2385 C C . ASP A 1 304 ? 9.313 -12.289 -13.142 1.00 98.25 304 ASP A C 1
ATOM 2387 O O . ASP A 1 304 ? 8.787 -11.686 -12.207 1.00 98.25 304 ASP A O 1
ATOM 2391 N N . PHE A 1 305 ? 9.829 -11.662 -14.204 1.00 98.50 305 PHE A N 1
ATOM 2392 C CA . PHE A 1 305 ? 9.788 -10.209 -14.388 1.00 98.50 305 PHE A CA 1
ATOM 2393 C C . PHE A 1 305 ? 8.356 -9.653 -14.316 1.00 98.50 305 PHE A C 1
ATOM 2395 O O . PHE A 1 305 ? 8.087 -8.753 -13.524 1.00 98.50 305 PHE A O 1
ATOM 2402 N N . GLU A 1 306 ? 7.409 -10.213 -15.080 1.00 98.44 306 GLU A N 1
ATOM 2403 C CA . GLU A 1 306 ? 6.013 -9.742 -15.093 1.00 98.44 306 GLU A CA 1
ATOM 2404 C C . GLU A 1 306 ? 5.344 -9.874 -13.719 1.00 98.44 306 GLU A C 1
ATOM 2406 O O . GLU A 1 306 ? 4.579 -9.000 -13.313 1.00 98.44 306 GLU A O 1
ATOM 2411 N N . LYS A 1 307 ? 5.619 -10.965 -12.993 1.00 98.69 307 LYS A N 1
ATOM 2412 C CA . LYS A 1 307 ? 5.067 -11.173 -11.647 1.00 98.69 307 LYS A CA 1
ATOM 2413 C C . LYS A 1 307 ? 5.657 -10.185 -10.645 1.00 98.69 307 LYS A C 1
ATOM 2415 O O . LYS A 1 307 ? 4.910 -9.635 -9.841 1.00 98.69 307 LYS A O 1
ATOM 2420 N N . ALA A 1 308 ? 6.972 -9.975 -10.688 1.00 98.75 308 ALA A N 1
ATOM 2421 C CA . ALA A 1 308 ? 7.665 -9.051 -9.800 1.00 98.75 308 ALA A CA 1
ATOM 2422 C C . ALA A 1 308 ? 7.176 -7.610 -10.009 1.00 98.75 308 ALA A C 1
ATOM 2424 O O . ALA A 1 308 ? 6.769 -6.974 -9.040 1.00 98.75 308 ALA A O 1
ATOM 2425 N N . VAL A 1 309 ? 7.093 -7.142 -11.263 1.00 98.75 309 VAL A N 1
ATOM 2426 C CA . VAL A 1 309 ? 6.518 -5.824 -11.595 1.00 98.75 309 VAL A CA 1
ATOM 2427 C C . VAL A 1 309 ? 5.091 -5.713 -11.063 1.00 98.75 309 VAL A C 1
ATOM 2429 O O . VAL A 1 309 ? 4.793 -4.799 -10.310 1.00 98.75 309 VAL A O 1
ATOM 2432 N N . TRP A 1 310 ? 4.228 -6.696 -11.340 1.00 98.69 310 TRP A N 1
ATOM 2433 C CA . TRP A 1 310 ? 2.831 -6.652 -10.893 1.00 98.69 310 TRP A CA 1
ATOM 2434 C C . TRP A 1 310 ? 2.687 -6.518 -9.369 1.00 98.69 310 TRP A C 1
ATOM 2436 O O . TRP A 1 310 ? 1.833 -5.781 -8.881 1.00 98.69 310 TRP A O 1
ATOM 2446 N N . PHE A 1 311 ? 3.510 -7.235 -8.599 1.00 98.81 311 PHE A N 1
ATOM 2447 C CA . PHE A 1 311 ? 3.491 -7.145 -7.138 1.00 98.81 311 PHE A CA 1
ATOM 2448 C C . PHE A 1 311 ? 4.079 -5.827 -6.618 1.00 98.81 311 PHE A C 1
ATOM 2450 O O . PHE A 1 311 ? 3.570 -5.308 -5.623 1.00 98.81 311 PHE A O 1
ATOM 2457 N N . ASN A 1 312 ? 5.111 -5.291 -7.274 1.00 98.56 312 ASN A N 1
ATOM 2458 C CA . ASN A 1 312 ? 5.662 -3.971 -6.972 1.00 98.56 312 ASN A CA 1
ATOM 2459 C C . ASN A 1 312 ? 4.600 -2.887 -7.182 1.00 98.56 312 ASN A C 1
ATOM 2461 O O . ASN A 1 312 ? 4.289 -2.153 -6.246 1.00 98.56 312 ASN A O 1
ATOM 2465 N N . ASP A 1 313 ? 3.968 -2.877 -8.356 1.00 97.75 313 ASP A N 1
ATOM 2466 C CA . ASP A 1 313 ? 2.914 -1.932 -8.730 1.00 97.75 313 ASP A CA 1
ATOM 2467 C C . ASP A 1 313 ? 1.762 -1.987 -7.729 1.00 97.75 313 ASP A C 1
ATOM 2469 O O . ASP A 1 313 ? 1.326 -0.960 -7.214 1.00 97.75 313 ASP A O 1
ATOM 2473 N N . TRP A 1 314 ? 1.317 -3.194 -7.360 1.00 97.56 314 TRP A N 1
ATOM 2474 C CA . TRP A 1 314 ? 0.254 -3.343 -6.372 1.00 97.56 314 TRP A CA 1
ATOM 2475 C C . TRP A 1 314 ? 0.624 -2.702 -5.027 1.00 97.56 314 TRP A C 1
ATOM 2477 O O . TRP A 1 314 ? -0.204 -2.012 -4.430 1.00 97.56 314 TRP A O 1
ATOM 2487 N N . LEU A 1 315 ? 1.854 -2.899 -4.541 1.00 98.12 315 LEU A N 1
ATOM 2488 C CA . LEU A 1 315 ? 2.308 -2.305 -3.280 1.00 98.12 315 LEU A CA 1
ATOM 2489 C C . LEU A 1 315 ? 2.410 -0.778 -3.374 1.00 98.12 315 LEU A C 1
ATOM 2491 O O . LEU A 1 315 ? 1.921 -0.091 -2.477 1.00 98.12 315 LEU A O 1
ATOM 2495 N N . VAL A 1 316 ? 2.978 -0.253 -4.461 1.00 94.94 316 VAL A N 1
ATOM 2496 C CA . VAL A 1 316 ? 3.097 1.193 -4.721 1.00 94.94 316 VAL A CA 1
ATOM 2497 C C . VAL A 1 316 ? 1.718 1.849 -4.868 1.00 94.94 316 VAL A C 1
ATOM 2499 O O . VAL A 1 316 ? 1.500 2.977 -4.429 1.00 94.94 316 VAL A O 1
ATOM 2502 N N . GLU A 1 317 ? 0.728 1.149 -5.416 1.00 92.88 317 GLU A N 1
ATOM 2503 C CA . GLU A 1 317 ? -0.636 1.665 -5.557 1.00 92.88 317 GLU A CA 1
ATOM 2504 C C . GLU A 1 317 ? -1.449 1.613 -4.251 1.00 92.88 317 GLU A C 1
ATOM 2506 O O . GLU A 1 317 ? -2.309 2.472 -4.039 1.00 92.88 317 GLU A O 1
ATOM 2511 N N . ASN A 1 318 ? -1.194 0.632 -3.374 1.00 91.62 318 ASN A N 1
ATOM 2512 C CA . ASN A 1 318 ? -2.064 0.317 -2.230 1.00 91.62 318 ASN A CA 1
ATOM 2513 C C . ASN A 1 318 ? -1.454 0.604 -0.847 1.00 91.62 318 ASN A C 1
ATOM 2515 O O . ASN A 1 318 ? -2.173 0.528 0.152 1.00 91.62 318 ASN A O 1
ATOM 2519 N N . CYS A 1 319 ? -0.172 0.961 -0.761 1.00 93.81 319 CYS A N 1
ATOM 2520 C CA . CYS A 1 319 ? 0.496 1.317 0.489 1.00 93.81 319 CYS A CA 1
ATOM 2521 C C . CYS A 1 319 ? 1.127 2.710 0.412 1.00 93.81 319 CYS A C 1
ATOM 2523 O O . CYS A 1 319 ? 1.499 3.162 -0.662 1.00 93.81 319 CYS A O 1
ATOM 2525 N N . ARG A 1 320 ? 1.250 3.403 1.550 1.00 93.12 320 ARG A N 1
ATOM 2526 C CA . ARG A 1 320 ? 2.033 4.641 1.682 1.00 93.12 320 ARG A CA 1
ATOM 2527 C C . ARG A 1 320 ? 3.059 4.558 2.802 1.00 93.12 320 ARG A C 1
ATOM 2529 O O . ARG A 1 320 ? 2.792 3.977 3.859 1.00 93.12 320 ARG A O 1
ATOM 2536 N N . TYR A 1 321 ? 4.202 5.207 2.605 1.00 93.56 321 TYR A N 1
ATOM 2537 C CA . TYR A 1 321 ? 5.278 5.193 3.591 1.00 93.56 321 TYR A CA 1
ATOM 2538 C C . TYR A 1 321 ? 4.847 5.727 4.970 1.00 93.56 321 TYR A C 1
ATOM 2540 O O . TYR A 1 321 ? 4.313 6.832 5.099 1.00 93.56 321 TYR A O 1
ATOM 2548 N N . ASP A 1 322 ? 5.107 4.948 6.022 1.00 93.31 322 ASP A N 1
ATOM 2549 C CA . ASP A 1 322 ? 4.899 5.346 7.416 1.00 93.31 322 ASP A CA 1
ATOM 2550 C C . ASP A 1 322 ? 6.081 6.178 7.935 1.00 93.31 322 ASP A C 1
ATOM 2552 O O . ASP A 1 322 ? 7.091 5.654 8.409 1.00 93.31 322 ASP A O 1
ATOM 2556 N N . SER A 1 323 ? 5.918 7.501 7.937 1.00 90.19 323 SER A N 1
ATOM 2557 C CA . SER A 1 323 ? 6.918 8.431 8.474 1.00 90.19 323 SER A CA 1
ATOM 2558 C C . SER A 1 323 ? 7.007 8.462 10.007 1.00 90.19 323 SER A C 1
ATOM 2560 O O . SER A 1 323 ? 7.822 9.208 10.548 1.00 90.19 323 SER A O 1
ATOM 2562 N N . SER A 1 324 ? 6.166 7.713 10.733 1.00 90.12 324 SER A N 1
ATOM 2563 C CA . SER A 1 324 ? 6.350 7.482 12.173 1.00 90.12 324 SER A CA 1
ATOM 2564 C C . SER A 1 324 ? 7.252 6.285 12.478 1.00 90.12 324 SER A C 1
ATOM 2566 O O . SER A 1 324 ? 7.568 6.062 13.648 1.00 90.12 324 SER A O 1
ATOM 2568 N N . TYR A 1 325 ? 7.687 5.548 11.450 1.00 91.56 325 TYR A N 1
ATOM 2569 C CA . TYR A 1 325 ? 8.619 4.422 11.550 1.00 91.56 325 TYR A CA 1
ATOM 2570 C C . TYR A 1 325 ? 8.144 3.311 12.497 1.00 91.56 325 TYR A C 1
ATOM 2572 O O . TYR A 1 325 ? 8.928 2.736 13.249 1.00 91.56 325 TYR A O 1
ATOM 2580 N N . SER A 1 326 ? 6.839 3.050 12.509 1.00 93.62 326 SER A N 1
ATOM 2581 C CA . SER A 1 326 ? 6.202 2.229 13.534 1.00 93.62 326 SER A CA 1
ATOM 2582 C C . SER A 1 326 ? 5.645 0.920 12.987 1.00 93.62 326 SER A C 1
ATOM 2584 O O . SER A 1 326 ? 5.753 -0.103 13.659 1.00 93.62 326 SER A O 1
ATOM 2586 N N . TYR A 1 327 ? 5.050 0.907 11.795 1.00 95.50 327 TYR A N 1
ATOM 2587 C CA . TYR A 1 327 ? 4.399 -0.293 11.255 1.00 95.50 327 TYR A CA 1
ATOM 2588 C C . TYR A 1 327 ? 5.363 -1.126 10.403 1.00 95.50 327 TYR A C 1
ATOM 2590 O O . TYR A 1 327 ? 5.630 -0.780 9.256 1.00 95.50 327 TYR A O 1
ATOM 2598 N N . CYS A 1 328 ? 5.871 -2.233 10.956 1.00 95.50 328 CYS A N 1
ATOM 2599 C CA . CYS A 1 328 ? 6.977 -3.005 10.362 1.00 95.50 328 CYS A CA 1
ATOM 2600 C C . CYS A 1 328 ? 6.598 -4.429 9.911 1.00 95.50 328 CYS A C 1
ATOM 2602 O O . CYS A 1 328 ? 7.435 -5.146 9.363 1.00 95.50 328 CYS A O 1
ATOM 2604 N N . ALA A 1 329 ? 5.370 -4.886 10.163 1.00 96.75 329 ALA A N 1
ATOM 2605 C CA . ALA A 1 329 ? 4.894 -6.185 9.683 1.00 96.75 329 ALA A CA 1
ATOM 2606 C C . ALA A 1 329 ? 4.393 -6.088 8.232 1.00 96.75 329 ALA A C 1
ATOM 2608 O O . ALA A 1 329 ? 3.956 -5.014 7.818 1.00 96.75 329 ALA A O 1
ATOM 2609 N N . PRO A 1 330 ? 4.342 -7.208 7.486 1.00 96.94 330 PRO A N 1
ATOM 2610 C CA . PRO A 1 330 ? 3.715 -7.241 6.160 1.00 96.94 330 PRO A CA 1
ATOM 2611 C C . PRO A 1 330 ? 2.240 -6.788 6.184 1.00 96.94 330 PRO A C 1
ATOM 2613 O O . PRO A 1 330 ? 1.752 -6.253 5.194 1.00 96.94 330 PRO A O 1
ATOM 2616 N N . GLU A 1 331 ? 1.549 -6.915 7.327 1.00 96.19 331 GLU A N 1
ATOM 2617 C CA . GLU A 1 331 ? 0.208 -6.344 7.568 1.00 96.19 331 GLU A CA 1
ATOM 2618 C C . GLU A 1 331 ? 0.138 -4.833 7.300 1.00 96.19 331 GLU A C 1
ATOM 2620 O O . GLU A 1 331 ? -0.877 -4.356 6.789 1.00 96.19 331 GLU A O 1
ATOM 2625 N N . GLY A 1 332 ? 1.218 -4.093 7.582 1.00 95.81 332 GLY A N 1
ATOM 2626 C CA . GLY A 1 332 ? 1.314 -2.658 7.320 1.00 95.81 332 GLY A CA 1
ATOM 2627 C C . GLY A 1 332 ? 1.068 -2.331 5.846 1.00 95.81 332 GLY A C 1
ATOM 2628 O O . GLY A 1 332 ? 0.198 -1.524 5.518 1.00 95.81 332 GLY A O 1
ATOM 2629 N N . ALA A 1 333 ? 1.773 -3.023 4.950 1.00 97.12 333 ALA A N 1
ATOM 2630 C CA . ALA A 1 333 ? 1.662 -2.780 3.517 1.00 97.12 333 ALA A CA 1
ATOM 2631 C C . ALA A 1 333 ? 0.478 -3.507 2.860 1.00 97.12 333 ALA A C 1
ATOM 2633 O O . ALA A 1 333 ? -0.220 -2.920 2.040 1.00 97.12 333 ALA A O 1
ATOM 2634 N N . LEU A 1 334 ? 0.204 -4.759 3.242 1.00 97.19 334 LEU A N 1
ATOM 2635 C CA . LEU A 1 334 ? -0.801 -5.596 2.570 1.00 97.19 334 LEU A CA 1
ATOM 2636 C C . LEU A 1 334 ? -2.240 -5.354 3.037 1.00 97.19 334 LEU A C 1
ATOM 2638 O O . LEU A 1 334 ? -3.170 -5.729 2.326 1.00 97.19 334 LEU A O 1
ATOM 2642 N N . ALA A 1 335 ? -2.447 -4.780 4.225 1.00 94.38 335 ALA A N 1
ATOM 2643 C CA . ALA A 1 335 ? -3.788 -4.659 4.800 1.00 94.38 335 ALA A CA 1
ATOM 2644 C C . ALA A 1 335 ? -4.101 -3.265 5.358 1.00 94.38 335 ALA A C 1
ATOM 2646 O O . ALA A 1 335 ? -5.187 -2.736 5.123 1.00 94.38 335 ALA A O 1
ATOM 2647 N N . ARG A 1 336 ? -3.157 -2.644 6.074 1.00 94.25 336 ARG A N 1
ATOM 2648 C CA . ARG A 1 336 ? -3.316 -1.280 6.609 1.00 94.25 336 ARG A CA 1
ATOM 2649 C C . ARG A 1 336 ? -3.180 -0.205 5.527 1.00 94.25 336 ARG A C 1
ATOM 2651 O O . ARG A 1 336 ? -3.754 0.871 5.683 1.00 94.25 336 ARG A O 1
ATOM 2658 N N . GLY A 1 337 ? -2.418 -0.478 4.468 1.00 93.56 337 GLY A N 1
ATOM 2659 C CA . GLY A 1 337 ? -2.068 0.498 3.433 1.00 93.56 337 GLY A CA 1
ATOM 2660 C C . GLY A 1 337 ? -1.070 1.557 3.912 1.00 93.56 337 GLY A C 1
ATOM 2661 O O . GLY A 1 337 ? -0.963 2.628 3.317 1.00 93.56 337 GLY A O 1
ATOM 2662 N N . SER A 1 338 ? -0.355 1.293 5.009 1.00 93.62 338 SER A N 1
ATOM 2663 C CA . SER A 1 338 ? 0.742 2.140 5.470 1.00 93.62 338 SER A CA 1
ATOM 2664 C C . SER A 1 338 ? 1.783 1.338 6.244 1.00 93.62 338 SER A C 1
ATOM 2666 O O . SER A 1 338 ? 1.446 0.618 7.188 1.00 93.62 338 SER A O 1
ATOM 2668 N N . GLY A 1 339 ? 3.050 1.474 5.857 1.00 96.12 339 GLY A N 1
ATOM 2669 C CA . GLY A 1 339 ? 4.146 0.684 6.408 1.00 96.12 339 GLY A CA 1
ATOM 2670 C C . GLY A 1 339 ? 5.510 1.345 6.236 1.00 96.12 339 GLY A C 1
ATOM 2671 O O . GLY A 1 339 ? 5.696 2.214 5.389 1.00 96.12 339 GLY A O 1
ATOM 2672 N N . THR A 1 340 ? 6.468 0.942 7.065 1.00 97.19 340 THR A N 1
ATOM 2673 C CA . THR A 1 340 ? 7.880 1.322 6.922 1.00 97.19 340 THR A CA 1
ATOM 2674 C C . THR A 1 340 ? 8.549 0.527 5.805 1.00 97.19 340 THR A C 1
ATOM 2676 O O . THR A 1 340 ? 7.979 -0.441 5.302 1.00 97.19 340 THR A O 1
ATOM 2679 N N . CYS A 1 341 ? 9.793 0.862 5.463 1.00 97.31 341 CYS A N 1
ATOM 2680 C CA . CYS A 1 341 ? 10.579 0.103 4.486 1.00 97.31 341 CYS A CA 1
ATOM 2681 C C . CYS A 1 341 ? 10.649 -1.399 4.818 1.00 97.31 341 CYS A C 1
ATOM 2683 O O . CYS A 1 341 ? 10.555 -2.243 3.930 1.00 97.31 341 CYS A O 1
ATOM 2685 N N . GLU A 1 342 ? 10.693 -1.755 6.106 1.00 97.31 342 GLU A N 1
ATOM 2686 C CA . GLU A 1 342 ? 10.650 -3.150 6.556 1.00 97.31 342 GLU A CA 1
ATOM 2687 C C . GLU A 1 342 ? 9.292 -3.817 6.259 1.00 97.31 342 GLU A C 1
ATOM 2689 O O . GLU A 1 342 ? 9.260 -4.988 5.880 1.00 97.31 342 GLU A O 1
ATOM 2694 N N . ALA A 1 343 ? 8.173 -3.092 6.371 1.00 98.19 343 ALA A N 1
ATOM 2695 C CA . ALA A 1 343 ? 6.858 -3.613 5.994 1.00 98.19 343 ALA A CA 1
ATOM 2696 C C . ALA A 1 343 ? 6.727 -3.825 4.478 1.00 98.19 343 ALA A C 1
ATOM 2698 O O . ALA A 1 343 ? 6.234 -4.879 4.072 1.00 98.19 343 ALA A O 1
ATOM 2699 N N . TYR A 1 344 ? 7.200 -2.878 3.653 1.00 98.62 344 TYR A N 1
ATOM 2700 C CA . TYR A 1 344 ? 7.242 -3.029 2.189 1.00 98.62 344 TYR A CA 1
ATOM 2701 C C . TYR A 1 344 ? 8.089 -4.237 1.788 1.00 98.62 344 TYR A C 1
ATOM 2703 O O . TYR A 1 344 ? 7.610 -5.114 1.072 1.00 98.62 344 TYR A O 1
ATOM 2711 N N . HIS A 1 345 ? 9.315 -4.329 2.313 1.00 98.56 345 HIS A N 1
ATOM 2712 C CA . HIS A 1 345 ? 10.216 -5.450 2.061 1.00 98.56 345 HIS A CA 1
ATOM 2713 C C . HIS A 1 345 ? 9.567 -6.793 2.420 1.00 98.56 345 HIS A C 1
ATOM 2715 O O . HIS A 1 345 ? 9.495 -7.689 1.583 1.00 98.56 345 HIS A O 1
ATOM 2721 N N . ARG A 1 346 ? 9.029 -6.938 3.639 1.00 98.38 346 ARG A N 1
ATOM 2722 C CA . ARG A 1 346 ? 8.399 -8.196 4.077 1.00 98.38 346 ARG A CA 1
ATOM 2723 C C . ARG A 1 346 ? 7.177 -8.559 3.243 1.00 98.38 346 ARG A C 1
ATOM 2725 O O . ARG A 1 346 ? 7.006 -9.728 2.905 1.00 98.38 346 ARG A O 1
ATOM 2732 N N . ALA A 1 347 ? 6.339 -7.581 2.905 1.00 98.69 347 ALA A N 1
ATOM 2733 C CA . ALA A 1 347 ? 5.184 -7.803 2.044 1.00 98.69 347 ALA A CA 1
ATOM 2734 C C . ALA A 1 347 ? 5.606 -8.292 0.654 1.00 98.69 347 ALA A C 1
ATOM 2736 O O . ALA A 1 347 ? 5.074 -9.290 0.166 1.00 98.69 347 ALA A O 1
ATOM 2737 N N . TYR A 1 348 ? 6.604 -7.643 0.052 1.00 98.88 348 TYR A N 1
ATOM 2738 C CA . TYR A 1 348 ? 7.099 -8.015 -1.267 1.00 98.88 348 TYR A CA 1
ATOM 2739 C C . TYR A 1 348 ? 7.766 -9.395 -1.259 1.00 98.88 348 TYR A C 1
ATOM 2741 O O . TYR A 1 348 ? 7.473 -10.224 -2.117 1.00 98.88 348 TYR A O 1
ATOM 2749 N N . VAL A 1 349 ? 8.549 -9.709 -0.222 1.00 98.75 349 VAL A N 1
ATOM 2750 C CA . VAL A 1 349 ? 9.112 -11.048 0.013 1.00 98.75 349 VAL A CA 1
ATOM 2751 C C . VAL A 1 349 ? 8.019 -12.113 0.099 1.00 98.75 349 VAL A C 1
ATOM 2753 O O . VAL A 1 349 ? 8.141 -13.163 -0.531 1.00 98.75 349 VAL A O 1
ATOM 2756 N N . MET A 1 350 ? 6.933 -11.868 0.842 1.00 98.62 350 MET A N 1
ATOM 2757 C CA . MET A 1 350 ? 5.818 -12.819 0.919 1.00 98.62 350 MET A CA 1
ATOM 2758 C C . MET A 1 350 ? 5.165 -13.044 -0.450 1.00 98.62 350 MET A C 1
ATOM 2760 O O . MET A 1 350 ? 4.885 -14.190 -0.806 1.00 98.62 350 MET A O 1
ATOM 2764 N N . LEU A 1 351 ? 4.949 -11.979 -1.226 1.00 98.88 351 LEU A N 1
ATOM 2765 C CA . LEU A 1 351 ? 4.355 -12.057 -2.562 1.00 98.88 351 LEU A CA 1
ATOM 2766 C C . LEU A 1 351 ? 5.256 -12.820 -3.547 1.00 98.88 351 LEU A C 1
ATOM 2768 O O . LEU A 1 351 ? 4.793 -13.772 -4.179 1.00 98.88 351 LEU A O 1
ATOM 2772 N N . LEU A 1 352 ? 6.544 -12.477 -3.622 1.00 98.88 352 LEU A N 1
ATOM 2773 C CA . LEU A 1 352 ? 7.524 -13.111 -4.512 1.00 98.88 352 LEU A CA 1
ATOM 2774 C C . LEU A 1 352 ? 7.744 -14.590 -4.168 1.00 98.88 352 LEU A C 1
ATOM 2776 O O . LEU A 1 352 ? 7.616 -15.460 -5.034 1.00 98.88 352 LEU A O 1
ATOM 2780 N N . ASN A 1 353 ? 7.954 -14.907 -2.887 1.00 98.69 353 ASN A N 1
ATOM 2781 C CA . ASN A 1 353 ? 8.111 -16.295 -2.451 1.00 98.69 353 ASN A CA 1
ATOM 2782 C C . ASN A 1 353 ? 6.845 -17.120 -2.721 1.00 98.69 353 ASN A C 1
ATOM 2784 O O . ASN A 1 353 ? 6.937 -18.312 -3.021 1.00 98.69 353 ASN A O 1
ATOM 2788 N N . SER A 1 354 ? 5.653 -16.505 -2.681 1.00 98.62 354 SER A N 1
ATOM 2789 C CA . SER A 1 354 ? 4.402 -17.206 -2.994 1.00 98.62 354 SER A CA 1
ATOM 2790 C C . SER A 1 354 ? 4.352 -17.731 -4.435 1.00 98.62 354 SER A C 1
ATOM 2792 O O . SER A 1 354 ? 3.656 -18.719 -4.692 1.00 98.62 354 SER A O 1
ATOM 2794 N N . VAL A 1 355 ? 5.092 -17.119 -5.367 1.00 98.19 355 VAL A N 1
ATOM 2795 C CA . VAL A 1 355 ? 5.198 -17.539 -6.775 1.00 98.19 355 VAL A CA 1
ATOM 2796 C C . VAL A 1 355 ? 6.518 -18.244 -7.105 1.00 98.19 355 VAL A C 1
ATOM 2798 O O . VAL A 1 355 ? 6.739 -18.585 -8.263 1.00 98.19 355 VAL A O 1
ATOM 2801 N N . GLY A 1 356 ? 7.347 -18.529 -6.096 1.00 98.06 356 GLY A N 1
ATOM 2802 C CA . GLY A 1 356 ? 8.606 -19.261 -6.251 1.00 98.06 356 GLY A CA 1
ATOM 2803 C C . GLY A 1 356 ? 9.805 -18.406 -6.670 1.00 98.06 356 GLY A C 1
ATOM 2804 O O . GLY A 1 356 ? 10.839 -18.975 -7.004 1.00 98.06 356 GLY A O 1
ATOM 2805 N N . ILE A 1 357 ? 9.686 -17.076 -6.636 1.00 98.69 357 ILE A N 1
ATOM 2806 C CA . ILE A 1 357 ? 10.798 -16.160 -6.904 1.00 98.69 357 ILE A CA 1
ATOM 2807 C C . ILE A 1 357 ? 11.625 -16.016 -5.627 1.00 98.69 357 ILE A C 1
ATOM 2809 O O . ILE A 1 357 ? 11.089 -15.635 -4.586 1.00 98.69 357 ILE A O 1
ATOM 2813 N N . ALA A 1 358 ? 12.918 -16.331 -5.703 1.00 98.50 358 ALA A N 1
ATOM 2814 C CA . ALA A 1 358 ? 13.818 -16.238 -4.561 1.00 98.50 358 ALA A CA 1
ATOM 2815 C C . ALA A 1 358 ? 14.131 -14.777 -4.212 1.00 98.50 358 ALA A C 1
ATOM 2817 O O . ALA A 1 358 ? 14.284 -13.924 -5.090 1.00 98.50 358 ALA A O 1
ATOM 2818 N N . THR A 1 359 ? 14.266 -14.509 -2.914 1.00 98.69 359 THR A N 1
ATOM 2819 C CA . THR A 1 359 ? 14.528 -13.168 -2.387 1.00 98.69 359 THR A CA 1
ATOM 2820 C C . THR A 1 359 ? 15.667 -13.155 -1.380 1.00 98.69 359 THR A C 1
ATOM 2822 O O . THR A 1 359 ? 15.877 -14.140 -0.673 1.00 98.69 359 THR A O 1
ATOM 2825 N N . ASP A 1 360 ? 16.311 -12.004 -1.228 1.00 98.31 360 ASP A N 1
ATOM 2826 C CA . ASP A 1 360 ? 17.221 -11.708 -0.129 1.00 98.31 360 ASP A CA 1
ATOM 2827 C C . ASP A 1 360 ? 16.911 -10.346 0.506 1.00 98.31 360 ASP A C 1
ATOM 2829 O O . ASP A 1 360 ? 16.306 -9.465 -0.112 1.00 98.31 360 ASP A O 1
ATOM 2833 N N . ARG A 1 361 ? 17.335 -10.169 1.758 1.00 98.12 361 ARG A N 1
ATOM 2834 C CA . ARG A 1 361 ? 17.226 -8.896 2.468 1.00 98.12 361 ARG A CA 1
ATOM 2835 C C . ARG A 1 361 ? 18.476 -8.064 2.233 1.00 98.12 361 ARG A C 1
ATOM 2837 O O . ARG A 1 361 ? 19.568 -8.462 2.651 1.00 98.12 361 ARG A O 1
ATOM 2844 N N . ILE A 1 362 ? 18.284 -6.881 1.656 1.00 98.00 362 ILE A N 1
ATOM 2845 C CA . ILE A 1 362 ? 19.344 -5.902 1.421 1.00 98.00 362 ILE A CA 1
ATOM 2846 C C . ILE A 1 362 ? 19.107 -4.689 2.313 1.00 98.00 362 ILE A C 1
ATOM 2848 O O . ILE A 1 362 ? 17.972 -4.258 2.494 1.00 98.00 362 ILE A O 1
ATOM 2852 N N . SER A 1 363 ? 20.165 -4.136 2.893 1.00 95.94 363 SER A N 1
ATOM 2853 C CA . SER A 1 363 ? 20.072 -2.902 3.671 1.00 95.94 363 SER A CA 1
ATOM 2854 C C . SER A 1 363 ? 21.271 -1.994 3.488 1.00 95.94 363 SER A C 1
ATOM 2856 O O . SER A 1 363 ? 22.379 -2.464 3.236 1.00 95.94 363 SER A O 1
ATOM 2858 N N . GLY A 1 364 ? 21.034 -0.705 3.691 1.00 94.19 364 GLY A N 1
ATOM 2859 C CA . GLY A 1 364 ? 22.002 0.362 3.502 1.00 94.19 364 GLY A CA 1
ATOM 2860 C C . GLY A 1 364 ? 21.481 1.654 4.105 1.00 94.19 364 GLY A C 1
ATOM 2861 O O . GLY A 1 364 ? 20.300 1.948 3.975 1.00 94.19 364 GLY A O 1
ATOM 2862 N N . ASP A 1 365 ? 22.330 2.407 4.802 1.00 90.31 365 ASP A N 1
ATOM 2863 C CA . ASP A 1 365 ? 22.015 3.764 5.287 1.00 90.31 365 ASP A CA 1
ATOM 2864 C C . ASP A 1 365 ? 20.749 3.869 6.168 1.00 90.31 365 ASP A C 1
ATOM 2866 O O . ASP A 1 365 ? 20.052 4.882 6.182 1.00 90.31 365 ASP A O 1
ATOM 2870 N N . GLY A 1 366 ? 20.437 2.811 6.927 1.00 90.94 366 GLY A N 1
ATOM 2871 C CA . GLY A 1 366 ? 19.223 2.736 7.753 1.00 90.94 366 GLY A CA 1
ATOM 2872 C C . GLY A 1 366 ? 17.943 2.388 6.979 1.00 90.94 366 GLY A C 1
ATOM 2873 O O . GLY A 1 366 ? 16.863 2.400 7.564 1.00 90.94 366 GLY A O 1
ATOM 2874 N N . HIS A 1 367 ? 18.066 2.044 5.697 1.00 94.75 367 HIS A N 1
ATOM 2875 C CA . HIS A 1 367 ? 16.998 1.612 4.800 1.00 94.75 367 HIS A CA 1
ATOM 2876 C C . HIS A 1 367 ? 17.109 0.115 4.464 1.00 94.75 367 HIS A C 1
ATOM 2878 O O . HIS A 1 367 ? 18.180 -0.488 4.592 1.00 94.75 367 HIS A O 1
ATOM 2884 N N . VAL A 1 368 ? 15.996 -0.500 4.059 1.00 97.00 368 VAL A N 1
ATOM 2885 C CA . VAL A 1 368 ? 15.915 -1.911 3.648 1.00 97.00 368 VAL A CA 1
ATOM 2886 C C . VAL A 1 368 ? 15.103 -2.033 2.366 1.00 97.00 368 VAL A C 1
ATOM 2888 O O . VAL A 1 368 ? 14.063 -1.396 2.219 1.00 97.00 368 VAL A O 1
ATOM 2891 N N . TRP A 1 369 ? 15.567 -2.894 1.467 1.00 97.81 369 TRP A N 1
ATOM 2892 C CA . TRP A 1 369 ? 14.886 -3.249 0.228 1.00 97.81 369 TRP A CA 1
ATOM 2893 C C . TRP A 1 369 ? 15.134 -4.721 -0.118 1.00 97.81 369 TRP A C 1
ATOM 2895 O O . TRP A 1 369 ? 15.732 -5.478 0.658 1.00 97.81 369 TRP A O 1
ATOM 2905 N N . THR A 1 370 ? 14.636 -5.158 -1.273 1.00 98.69 370 THR A N 1
ATOM 2906 C CA . THR A 1 370 ? 14.577 -6.580 -1.623 1.00 98.69 370 THR A CA 1
ATOM 2907 C C . THR A 1 370 ? 15.563 -6.906 -2.738 1.00 98.69 370 THR A C 1
ATOM 2909 O O . THR A 1 370 ? 15.542 -6.294 -3.802 1.00 98.69 370 THR A O 1
ATOM 2912 N N . GLY A 1 371 ? 16.429 -7.890 -2.502 1.00 98.62 371 GLY A N 1
ATOM 2913 C CA . GLY A 1 371 ? 17.159 -8.575 -3.563 1.00 98.62 371 GLY A CA 1
ATOM 2914 C C . GLY A 1 371 ? 16.243 -9.632 -4.167 1.00 98.62 371 GLY A C 1
ATOM 2915 O O . GLY A 1 371 ? 15.627 -10.386 -3.418 1.00 98.62 371 GLY A O 1
ATOM 2916 N N . VAL A 1 372 ? 16.114 -9.685 -5.487 1.00 98.81 372 VAL A N 1
ATOM 2917 C CA . VAL A 1 372 ? 15.147 -10.544 -6.183 1.00 98.81 372 VAL A CA 1
ATOM 2918 C C . VAL A 1 372 ? 15.845 -11.299 -7.304 1.00 98.81 372 VAL A C 1
ATOM 2920 O O . VAL A 1 372 ? 16.576 -10.697 -8.089 1.00 98.81 372 VAL A O 1
ATOM 2923 N N . GLN A 1 373 ? 15.632 -12.614 -7.376 1.00 98.38 373 GLN A N 1
ATOM 2924 C CA . GLN A 1 373 ? 16.178 -13.441 -8.448 1.00 98.38 373 GLN A CA 1
ATOM 2925 C C . GLN A 1 373 ? 15.169 -13.572 -9.594 1.00 98.38 373 GLN A C 1
ATOM 2927 O O . GLN A 1 373 ? 14.187 -14.298 -9.466 1.00 98.38 373 GLN A O 1
ATOM 2932 N N . LEU A 1 374 ? 15.420 -12.899 -10.716 1.00 98.12 374 LEU A N 1
ATOM 2933 C CA . LEU A 1 374 ? 14.591 -12.960 -11.923 1.00 98.12 374 LEU A CA 1
ATOM 2934 C C . LEU A 1 374 ? 15.339 -13.737 -13.006 1.00 98.12 374 LEU A C 1
ATOM 2936 O O . LEU A 1 374 ? 16.498 -13.439 -13.293 1.00 98.12 374 LEU A O 1
ATOM 2940 N N . ASP A 1 375 ? 14.703 -14.776 -13.553 1.00 90.88 375 ASP A N 1
ATOM 2941 C CA . ASP A 1 375 ? 15.250 -15.613 -14.633 1.00 90.88 375 ASP A CA 1
ATOM 2942 C C . ASP A 1 375 ? 16.706 -16.093 -14.382 1.00 90.88 375 ASP A C 1
ATOM 2944 O O . ASP A 1 375 ? 17.503 -16.283 -15.298 1.00 90.88 375 ASP A O 1
ATOM 2948 N N . GLY A 1 376 ? 17.057 -16.317 -13.107 1.00 92.25 376 GLY A N 1
ATOM 2949 C CA . GLY A 1 376 ? 18.368 -16.799 -12.652 1.00 92.25 376 GLY A CA 1
ATOM 2950 C C . GLY A 1 376 ? 19.369 -15.715 -12.230 1.00 92.25 376 GLY A C 1
ATOM 2951 O O . GLY A 1 376 ? 20.325 -16.037 -11.520 1.00 92.25 376 GLY A O 1
ATOM 2952 N N . ASN A 1 377 ? 19.130 -14.448 -12.571 1.00 97.62 377 ASN A N 1
ATOM 2953 C CA . ASN A 1 377 ? 19.984 -13.315 -12.207 1.00 97.62 377 ASN A CA 1
ATOM 2954 C C . ASN A 1 377 ? 19.437 -12.569 -10.984 1.00 97.62 377 ASN A C 1
ATOM 2956 O O . ASN A 1 377 ? 18.227 -12.473 -10.797 1.00 97.62 377 ASN A O 1
ATOM 2960 N N . TRP A 1 378 ? 20.325 -12.033 -10.148 1.00 98.44 378 TRP A N 1
ATOM 2961 C CA . TRP A 1 378 ? 19.942 -11.216 -8.996 1.00 98.44 378 TRP A CA 1
ATOM 2962 C C . TRP A 1 378 ? 19.858 -9.741 -9.363 1.00 98.44 378 TRP A C 1
ATOM 2964 O O . TRP A 1 378 ? 20.704 -9.234 -10.100 1.00 98.44 378 TRP A O 1
ATOM 2974 N N . TYR A 1 379 ? 18.868 -9.068 -8.782 1.00 98.69 379 TYR A N 1
ATOM 2975 C CA . TYR A 1 379 ? 18.619 -7.643 -8.939 1.00 98.69 379 TYR A CA 1
ATOM 2976 C C . TYR A 1 379 ? 18.196 -7.016 -7.611 1.00 98.69 379 TYR A C 1
ATOM 2978 O O . TYR A 1 379 ? 17.631 -7.685 -6.745 1.00 98.69 379 TYR A O 1
ATOM 2986 N N . HIS A 1 380 ? 18.412 -5.716 -7.468 1.00 98.50 380 HIS A N 1
ATOM 2987 C CA . HIS A 1 380 ? 17.824 -4.913 -6.406 1.00 98.50 380 HIS A CA 1
ATOM 2988 C C . HIS A 1 380 ? 16.487 -4.330 -6.857 1.00 98.50 380 HIS A C 1
ATOM 2990 O O . HIS A 1 380 ? 16.386 -3.770 -7.950 1.00 98.50 380 HIS A O 1
ATOM 2996 N N . ILE A 1 381 ? 15.473 -4.452 -6.002 1.00 98.69 381 ILE A N 1
ATOM 2997 C CA . ILE A 1 381 ? 14.168 -3.817 -6.176 1.00 98.69 381 ILE A CA 1
ATOM 2998 C C . ILE A 1 381 ? 13.798 -3.103 -4.877 1.00 98.69 381 ILE A C 1
ATOM 3000 O O . ILE A 1 381 ? 13.675 -3.736 -3.820 1.00 98.69 381 ILE A O 1
ATOM 3004 N N . ASP A 1 382 ? 13.624 -1.786 -4.966 1.00 97.69 382 ASP A N 1
ATOM 3005 C CA . ASP A 1 382 ? 13.231 -0.934 -3.846 1.00 97.69 382 ASP A CA 1
ATOM 3006 C C . ASP A 1 382 ? 11.818 -0.377 -4.018 1.00 97.69 382 ASP A C 1
ATOM 3008 O O . ASP A 1 382 ? 11.601 0.771 -4.397 1.00 97.69 382 ASP A O 1
ATOM 3012 N N . THR A 1 383 ? 10.843 -1.200 -3.642 1.00 97.06 383 THR A N 1
ATOM 3013 C CA . THR A 1 383 ? 9.418 -0.849 -3.667 1.00 97.06 383 THR A CA 1
ATOM 3014 C C . THR A 1 383 ? 9.085 0.368 -2.797 1.00 97.06 383 THR A C 1
ATOM 3016 O O . THR A 1 383 ? 8.079 1.032 -3.024 1.00 97.06 383 THR A O 1
ATOM 3019 N N . THR A 1 384 ? 9.904 0.675 -1.783 1.00 95.88 384 THR A N 1
ATOM 3020 C CA . THR A 1 384 ? 9.659 1.845 -0.932 1.00 95.88 384 THR A CA 1
ATOM 3021 C C . THR A 1 384 ? 10.033 3.129 -1.658 1.00 95.88 384 THR A C 1
ATOM 3023 O O . THR A 1 384 ? 9.299 4.107 -1.583 1.00 95.88 384 THR A O 1
ATOM 3026 N N . TRP A 1 385 ? 11.181 3.142 -2.337 1.00 94.12 385 TRP A N 1
ATOM 3027 C CA . TRP A 1 385 ? 11.619 4.301 -3.116 1.00 94.12 385 TRP A CA 1
ATOM 3028 C C . TRP A 1 385 ? 10.866 4.444 -4.442 1.00 94.12 385 TRP A C 1
ATOM 3030 O O . TRP A 1 385 ? 10.729 5.566 -4.930 1.00 94.12 385 TRP A O 1
ATOM 3040 N N . ASP A 1 386 ? 10.310 3.350 -4.970 1.00 95.12 386 ASP A N 1
ATOM 3041 C CA . ASP A 1 386 ? 9.344 3.392 -6.071 1.00 95.12 386 ASP A CA 1
ATOM 3042 C C . ASP A 1 386 ? 7.999 4.041 -5.648 1.00 95.12 386 ASP A C 1
ATOM 3044 O O . ASP A 1 386 ? 7.338 4.703 -6.451 1.00 95.12 386 ASP A O 1
ATOM 3048 N N . ASP A 1 387 ? 7.604 3.969 -4.368 1.00 92.06 387 ASP A N 1
ATOM 3049 C CA . ASP A 1 387 ? 6.488 4.760 -3.817 1.00 92.06 387 ASP A CA 1
ATOM 3050 C C . ASP A 1 387 ? 6.936 6.172 -3.406 1.00 92.06 387 ASP A C 1
ATOM 3052 O O . ASP A 1 387 ? 6.950 6.554 -2.233 1.00 92.06 387 ASP A O 1
ATOM 3056 N N . ALA A 1 388 ? 7.278 6.995 -4.399 1.00 82.62 388 ALA A N 1
ATOM 3057 C CA . ALA A 1 388 ? 7.707 8.376 -4.172 1.00 82.62 388 ALA A CA 1
ATOM 3058 C C . ALA A 1 388 ? 6.635 9.256 -3.487 1.00 82.62 388 ALA A C 1
ATOM 3060 O O . ALA A 1 388 ? 6.948 10.333 -2.975 1.00 82.62 388 ALA A O 1
ATOM 3061 N N . GLY A 1 389 ? 5.362 8.839 -3.486 1.00 78.00 389 GLY A N 1
ATOM 3062 C CA . GLY A 1 389 ? 4.240 9.607 -2.937 1.00 78.00 389 GLY A CA 1
ATOM 3063 C C . GLY A 1 389 ? 3.815 10.820 -3.780 1.00 78.00 389 GLY A C 1
ATOM 3064 O O . GLY A 1 389 ? 2.912 11.558 -3.378 1.00 78.00 389 GLY A O 1
ATOM 3065 N N . TYR A 1 390 ? 4.436 11.031 -4.943 1.00 78.62 390 TYR A N 1
ATOM 3066 C CA . TYR A 1 390 ? 4.095 12.055 -5.930 1.00 78.62 390 TYR A CA 1
ATOM 3067 C C . TYR A 1 390 ? 4.477 11.602 -7.346 1.00 78.62 390 TYR A C 1
ATOM 3069 O O . TYR A 1 390 ? 5.214 10.636 -7.526 1.00 78.62 390 TYR A O 1
ATOM 3077 N N . GLU A 1 391 ? 3.966 12.307 -8.355 1.00 78.81 391 GLU A N 1
ATOM 3078 C CA . GLU A 1 391 ? 4.286 12.062 -9.764 1.00 78.81 391 GLU A CA 1
ATOM 3079 C C . GLU A 1 391 ? 5.332 13.063 -10.269 1.00 78.81 391 GLU A C 1
ATOM 3081 O O . GLU A 1 391 ? 5.281 14.249 -9.932 1.00 78.81 391 GLU A O 1
ATOM 3086 N N . ASP A 1 392 ? 6.237 12.599 -11.130 1.00 80.56 392 ASP A N 1
ATOM 3087 C CA . ASP A 1 392 ? 7.187 13.434 -11.862 1.00 80.56 392 ASP A CA 1
ATOM 3088 C C . ASP A 1 392 ? 7.011 13.209 -13.373 1.00 80.56 392 ASP A C 1
ATOM 3090 O O . ASP A 1 392 ? 6.947 12.083 -13.857 1.00 80.56 392 ASP A O 1
ATOM 3094 N N . ASN A 1 393 ? 6.909 14.291 -14.148 1.00 82.06 393 ASN A N 1
ATOM 3095 C CA . ASN A 1 393 ? 6.685 14.193 -15.596 1.00 82.06 393 ASN A CA 1
ATOM 3096 C C . ASN A 1 393 ? 7.955 13.800 -16.379 1.00 82.06 393 ASN A C 1
ATOM 3098 O O . ASN A 1 393 ? 7.878 13.436 -17.559 1.00 82.06 393 ASN A O 1
ATOM 3102 N N . SER A 1 394 ? 9.134 13.912 -15.762 1.00 84.25 394 SER A N 1
ATOM 3103 C CA . SER A 1 394 ? 10.417 13.595 -16.385 1.00 84.25 394 SER A CA 1
ATOM 3104 C C . SER A 1 394 ? 10.688 12.092 -16.403 1.00 84.25 394 SER A C 1
ATOM 3106 O O . SER A 1 394 ? 11.145 11.592 -17.435 1.00 84.25 394 SER A O 1
ATOM 3108 N N . VAL A 1 395 ? 10.328 11.359 -15.344 1.00 90.88 395 VAL A N 1
ATOM 3109 C CA . VAL A 1 395 ? 10.671 9.943 -15.145 1.00 90.88 395 VAL A CA 1
ATOM 3110 C C . VAL A 1 395 ? 9.546 9.165 -14.451 1.00 90.88 395 VAL A C 1
ATOM 3112 O O . VAL A 1 395 ? 8.794 9.704 -13.648 1.00 90.88 395 VAL A O 1
ATOM 3115 N N . ASP A 1 396 ? 9.432 7.879 -14.779 1.00 93.19 396 ASP A N 1
ATOM 3116 C CA . ASP A 1 396 ? 8.495 6.940 -14.154 1.00 93.19 396 ASP A CA 1
ATOM 3117 C C . ASP A 1 396 ? 9.036 6.525 -12.775 1.00 93.19 396 ASP A C 1
ATOM 3119 O O . ASP A 1 396 ? 9.848 5.607 -12.672 1.00 93.19 396 ASP A O 1
ATOM 3123 N N . LEU A 1 397 ? 8.648 7.256 -11.725 1.00 91.69 397 LEU A N 1
ATOM 3124 C CA . LEU A 1 397 ? 9.168 7.030 -10.370 1.00 91.69 397 LEU A CA 1
ATOM 3125 C C . LEU A 1 397 ? 8.734 5.696 -9.761 1.00 91.69 397 LEU A C 1
ATOM 3127 O O . LEU A 1 397 ? 9.448 5.190 -8.911 1.00 91.69 397 LEU A O 1
ATOM 3131 N N . GLN A 1 398 ? 7.634 5.103 -10.231 1.00 94.50 398 GLN A N 1
ATOM 3132 C CA . GLN A 1 398 ? 7.097 3.844 -9.693 1.00 94.50 398 GLN A CA 1
ATOM 3133 C C . GLN A 1 398 ? 7.916 2.610 -10.087 1.00 94.50 398 GLN A C 1
ATOM 3135 O O . GLN A 1 398 ? 7.642 1.508 -9.621 1.00 94.50 398 GLN A O 1
ATOM 3140 N N . HIS A 1 399 ? 8.911 2.795 -10.953 1.00 97.50 399 HIS A N 1
ATOM 3141 C CA . HIS A 1 399 ? 9.782 1.730 -11.432 1.00 97.50 399 HIS A CA 1
ATOM 3142 C C . HIS A 1 399 ? 11.253 2.160 -11.484 1.00 97.50 399 HIS A C 1
ATOM 3144 O O . HI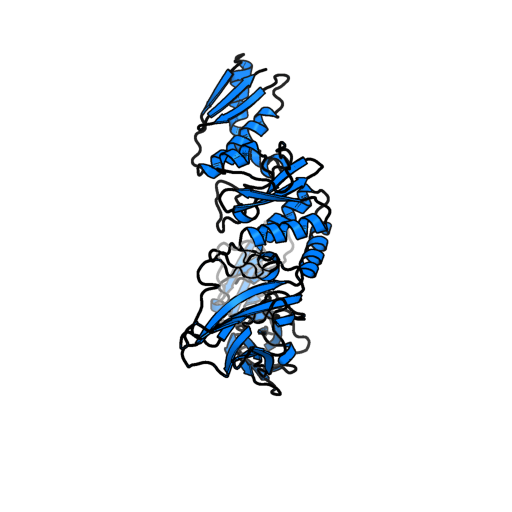S A 1 399 ? 12.076 1.476 -12.101 1.00 97.50 399 HIS A O 1
ATOM 3150 N N . LEU A 1 400 ? 11.590 3.322 -10.907 1.00 96.88 400 LEU A N 1
ATOM 3151 C CA . LEU A 1 400 ? 12.931 3.896 -11.003 1.00 96.88 400 LEU A CA 1
ATOM 3152 C C . LEU A 1 400 ? 13.983 2.984 -10.363 1.00 96.88 400 LEU A C 1
ATOM 3154 O O . LEU A 1 400 ? 15.089 2.847 -10.887 1.00 96.88 400 LEU A O 1
ATOM 3158 N N . TYR A 1 401 ? 13.609 2.330 -9.269 1.00 97.56 401 TYR A N 1
ATOM 3159 C CA . TYR A 1 401 ? 14.460 1.457 -8.475 1.00 97.56 401 TYR A CA 1
ATOM 3160 C C . TYR A 1 401 ? 14.160 -0.027 -8.712 1.00 97.56 401 TYR A C 1
ATOM 3162 O O . TYR A 1 401 ? 14.549 -0.883 -7.914 1.00 97.56 401 TYR A O 1
ATOM 3170 N N . PHE A 1 402 ? 13.508 -0.348 -9.834 1.00 98.62 402 PHE A N 1
ATOM 3171 C CA . PHE A 1 402 ? 13.179 -1.712 -10.216 1.00 98.62 402 PHE A CA 1
ATOM 3172 C C . PHE A 1 402 ? 14.272 -2.334 -11.093 1.00 98.62 402 PHE A C 1
ATOM 3174 O O . PHE A 1 402 ? 14.442 -1.994 -12.269 1.00 98.62 402 PHE A O 1
ATOM 3181 N N . GLY A 1 403 ? 14.973 -3.319 -10.537 1.00 98.25 403 GLY A N 1
ATOM 3182 C CA . GLY A 1 403 ? 15.911 -4.158 -11.273 1.00 98.25 403 GLY A CA 1
ATOM 3183 C C . GLY A 1 403 ? 17.294 -3.522 -11.423 1.00 98.25 403 GLY A C 1
ATOM 3184 O O . GLY A 1 403 ? 17.855 -3.520 -12.516 1.00 98.25 403 GLY A O 1
ATOM 3185 N N . LEU A 1 404 ? 17.821 -2.912 -10.358 1.00 97.94 404 LEU A N 1
ATOM 3186 C CA . LEU A 1 404 ? 19.156 -2.300 -10.348 1.00 97.94 404 LEU A CA 1
ATOM 3187 C C . LEU A 1 404 ? 20.242 -3.337 -10.006 1.00 97.94 404 LEU A C 1
ATOM 3189 O O . LEU A 1 404 ? 19.957 -4.358 -9.380 1.00 97.94 404 LEU A O 1
ATOM 3193 N N . ASN A 1 405 ? 21.492 -3.072 -10.390 1.00 96.81 405 ASN A N 1
ATOM 3194 C CA . ASN A 1 405 ? 22.652 -3.906 -10.054 1.00 96.81 405 ASN A CA 1
ATOM 3195 C C . ASN A 1 405 ? 23.449 -3.324 -8.866 1.00 96.81 405 ASN A C 1
ATOM 3197 O O . ASN A 1 405 ? 23.192 -2.205 -8.417 1.00 96.81 405 ASN A O 1
ATOM 3201 N N . ASP A 1 406 ? 24.431 -4.080 -8.366 1.00 95.62 406 ASP A N 1
ATOM 3202 C CA . ASP A 1 406 ? 25.277 -3.681 -7.235 1.00 95.62 406 ASP A CA 1
ATOM 3203 C C . ASP A 1 406 ? 26.012 -2.359 -7.523 1.00 95.62 406 ASP A C 1
ATOM 3205 O O . ASP A 1 406 ? 26.133 -1.509 -6.642 1.00 95.62 406 ASP A O 1
ATOM 3209 N N . GLU A 1 407 ? 26.516 -2.166 -8.749 1.00 93.50 407 GLU A N 1
ATOM 3210 C CA . GLU A 1 407 ? 27.279 -0.966 -9.117 1.00 93.50 407 GLU A CA 1
ATOM 3211 C C . GLU A 1 407 ? 26.425 0.296 -8.985 1.00 93.50 407 GLU A C 1
ATOM 3213 O O . GLU A 1 407 ? 26.844 1.251 -8.331 1.00 93.50 407 GLU A O 1
ATOM 3218 N N . LEU A 1 408 ? 25.214 0.285 -9.546 1.00 93.31 408 LEU A N 1
ATOM 3219 C CA . LEU A 1 408 ? 24.326 1.435 -9.480 1.00 93.31 408 LEU A CA 1
ATOM 3220 C C . LEU A 1 408 ? 23.837 1.686 -8.051 1.00 93.31 408 LEU A C 1
ATOM 3222 O O . LEU A 1 408 ? 23.829 2.834 -7.608 1.00 93.31 408 LEU A O 1
ATOM 3226 N N . MET A 1 409 ? 23.506 0.628 -7.299 1.00 93.19 409 MET A N 1
ATOM 3227 C CA . MET A 1 409 ? 23.091 0.766 -5.899 1.00 93.19 409 MET A CA 1
ATOM 3228 C C . MET A 1 409 ? 24.190 1.377 -5.022 1.00 93.19 409 MET A C 1
ATOM 3230 O O . MET A 1 409 ? 23.895 2.231 -4.189 1.00 93.19 409 MET A O 1
ATOM 3234 N N . ASN A 1 410 ? 25.457 1.015 -5.237 1.00 92.00 410 ASN A N 1
ATOM 3235 C CA . ASN A 1 410 ? 26.589 1.596 -4.505 1.00 92.00 410 ASN A CA 1
ATOM 3236 C C . ASN A 1 410 ? 26.895 3.058 -4.888 1.00 92.00 410 ASN A C 1
ATOM 3238 O O . ASN A 1 410 ? 27.650 3.722 -4.183 1.00 92.00 410 ASN A O 1
ATOM 3242 N N . GLN A 1 411 ? 26.340 3.578 -5.987 1.00 89.44 411 GLN A N 1
ATOM 3243 C CA . GLN A 1 411 ? 26.459 5.000 -6.335 1.00 89.44 411 GLN A CA 1
ATOM 3244 C C . GLN A 1 411 ? 25.389 5.862 -5.654 1.00 89.44 411 GLN A C 1
ATOM 3246 O O . GLN A 1 411 ? 25.614 7.051 -5.432 1.00 89.44 411 GLN A O 1
ATOM 3251 N N . ILE A 1 412 ? 24.233 5.278 -5.327 1.00 89.50 412 ILE A N 1
ATOM 3252 C CA . ILE A 1 412 ? 23.104 5.989 -4.709 1.00 89.50 412 ILE A CA 1
ATOM 3253 C C . ILE A 1 412 ? 22.972 5.731 -3.198 1.00 89.50 412 ILE A C 1
ATOM 3255 O O . ILE A 1 412 ? 22.274 6.483 -2.521 1.00 89.50 412 ILE A O 1
ATOM 3259 N N . HIS A 1 413 ? 23.680 4.730 -2.664 1.00 88.62 413 HIS A N 1
ATOM 3260 C CA . HIS A 1 413 ? 23.804 4.447 -1.232 1.00 88.62 413 HIS A CA 1
ATOM 3261 C C . HIS A 1 413 ? 25.260 4.488 -0.771 1.00 88.62 413 HIS A C 1
ATOM 3263 O O . HIS A 1 413 ? 26.165 4.066 -1.484 1.00 88.62 413 HIS A O 1
ATOM 3269 N N . SER A 1 414 ? 25.487 4.930 0.468 1.00 87.12 414 SER A N 1
ATOM 3270 C CA . SER A 1 414 ? 26.826 4.928 1.072 1.00 87.12 414 SER A CA 1
ATOM 3271 C C . SER A 1 414 ? 27.259 3.541 1.559 1.00 87.12 414 SER A C 1
ATOM 3273 O O . SER A 1 414 ? 28.446 3.293 1.780 1.00 87.12 414 SER A O 1
ATOM 3275 N N . SER A 1 415 ? 26.300 2.626 1.720 1.00 88.81 415 SER A N 1
ATOM 3276 C CA . SER A 1 415 ? 26.530 1.233 2.088 1.00 88.81 415 SER A CA 1
ATOM 3277 C C . SER A 1 415 ? 25.448 0.325 1.506 1.00 88.81 415 SER A C 1
ATOM 3279 O O . SER A 1 415 ? 24.271 0.663 1.544 1.00 88.81 415 SER A O 1
ATOM 3281 N N . VAL A 1 416 ? 25.832 -0.853 1.009 1.00 92.44 416 VAL A N 1
ATOM 3282 C CA . VAL A 1 416 ? 24.903 -1.902 0.561 1.00 92.44 416 VAL A CA 1
ATOM 3283 C C . VAL A 1 416 ? 25.341 -3.227 1.174 1.00 92.44 416 VAL A C 1
ATOM 3285 O O . VAL A 1 416 ? 26.476 -3.661 0.996 1.00 92.44 416 VAL A O 1
ATOM 3288 N N . THR A 1 417 ? 24.462 -3.861 1.947 1.00 94.00 417 THR A N 1
ATOM 3289 C CA . THR A 1 417 ? 24.730 -5.138 2.623 1.00 94.00 417 THR A CA 1
ATOM 3290 C C . THR A 1 417 ? 23.636 -6.142 2.306 1.00 94.00 417 THR A C 1
ATOM 3292 O O . THR A 1 417 ? 22.464 -5.889 2.580 1.00 94.00 417 THR A O 1
ATOM 3295 N N . SER A 1 418 ? 24.032 -7.300 1.782 1.00 95.06 418 SER A N 1
ATOM 3296 C CA . SER A 1 418 ? 23.166 -8.460 1.577 1.00 95.06 418 SER A CA 1
ATOM 3297 C C . SER A 1 418 ? 23.235 -9.405 2.778 1.00 95.06 418 SER A C 1
ATOM 3299 O O . SER A 1 418 ? 24.314 -9.672 3.309 1.00 95.06 418 SER A O 1
ATOM 3301 N N . SER A 1 419 ? 22.082 -9.930 3.199 1.00 94.44 419 SER A N 1
ATOM 3302 C CA . SER A 1 419 ? 22.002 -10.853 4.339 1.00 94.44 419 SER A CA 1
ATOM 3303 C C . SER A 1 419 ? 22.567 -12.235 4.013 1.00 94.44 419 SER A C 1
ATOM 3305 O O . SER A 1 419 ? 23.148 -12.872 4.891 1.00 94.44 419 SER A O 1
ATOM 3307 N N . ASN A 1 420 ? 22.432 -12.687 2.761 1.00 94.75 420 ASN A N 1
ATOM 3308 C CA . ASN A 1 420 ? 22.932 -13.987 2.304 1.00 94.75 420 ASN A CA 1
ATOM 3309 C C . ASN A 1 420 ? 24.133 -13.893 1.341 1.00 94.75 420 ASN A C 1
ATOM 3311 O O . ASN A 1 420 ? 24.567 -14.912 0.808 1.00 94.75 420 ASN A O 1
ATOM 3315 N N . GLY A 1 421 ? 24.689 -12.699 1.128 1.00 93.69 421 GLY A N 1
ATOM 3316 C CA . GLY A 1 421 ? 25.819 -12.470 0.224 1.00 93.69 421 GLY A CA 1
ATOM 3317 C C . GLY A 1 421 ? 25.483 -12.638 -1.262 1.00 93.69 421 GLY A C 1
ATOM 3318 O O . GLY A 1 421 ? 26.333 -13.108 -2.017 1.00 93.69 421 GLY A O 1
ATOM 3319 N N . ILE A 1 422 ? 24.258 -12.300 -1.681 1.00 94.12 422 ILE A N 1
ATOM 3320 C CA . ILE A 1 422 ? 23.888 -12.235 -3.103 1.00 94.12 422 ILE A CA 1
ATOM 3321 C C . ILE A 1 422 ? 24.655 -11.105 -3.797 1.00 94.12 422 ILE A C 1
ATOM 3323 O O . ILE A 1 422 ? 25.048 -10.132 -3.154 1.00 94.12 422 ILE A O 1
ATOM 3327 N N . SER A 1 423 ? 24.848 -11.231 -5.110 1.00 93.69 423 SER A N 1
ATOM 3328 C CA . SER A 1 423 ? 25.482 -10.198 -5.930 1.00 93.69 423 SER A CA 1
ATOM 3329 C C . SER A 1 423 ? 24.695 -10.006 -7.220 1.00 93.69 423 SER A C 1
ATOM 3331 O O . SER A 1 423 ? 24.440 -10.971 -7.949 1.00 93.69 423 SER A O 1
ATOM 3333 N N . ALA A 1 424 ? 24.269 -8.769 -7.462 1.00 96.06 424 ALA A N 1
ATOM 3334 C CA . ALA A 1 424 ? 23.493 -8.368 -8.621 1.00 96.06 424 ALA A CA 1
ATOM 3335 C C . ALA A 1 424 ? 24.407 -7.712 -9.663 1.00 96.06 424 ALA A C 1
ATOM 3337 O O . ALA A 1 424 ? 24.957 -6.635 -9.443 1.00 96.06 424 ALA A O 1
ATOM 3338 N N . HIS A 1 425 ? 24.562 -8.340 -10.828 1.00 95.38 425 HIS A N 1
ATOM 3339 C CA . HIS A 1 425 ? 25.411 -7.816 -11.909 1.00 95.38 425 HIS A CA 1
ATOM 3340 C C . HIS A 1 425 ? 24.636 -7.443 -13.173 1.00 95.38 425 HIS A C 1
ATOM 3342 O O . HIS A 1 425 ? 25.116 -6.638 -13.969 1.00 95.38 425 HIS A O 1
ATOM 3348 N N . SER A 1 426 ? 23.453 -8.027 -13.368 1.00 96.12 426 SER A N 1
ATOM 3349 C CA . SER A 1 426 ? 22.660 -7.819 -14.576 1.00 96.12 426 SER A CA 1
ATOM 3350 C C . SER A 1 426 ? 21.782 -6.575 -14.463 1.00 96.12 426 SER A C 1
ATOM 3352 O O . SER A 1 426 ? 21.351 -6.197 -13.376 1.00 96.12 426 SER A O 1
ATOM 3354 N N . LEU A 1 427 ? 21.484 -5.974 -15.613 1.00 97.62 427 LEU A N 1
ATOM 3355 C CA . LEU A 1 427 ? 20.445 -4.956 -15.797 1.00 97.62 427 LEU A CA 1
ATOM 3356 C C . LEU A 1 427 ? 19.410 -5.397 -16.842 1.00 97.62 427 LEU A C 1
ATOM 3358 O O . LEU A 1 427 ? 18.555 -4.606 -17.226 1.00 97.62 427 LEU A O 1
ATOM 3362 N N . GLU A 1 428 ? 19.476 -6.643 -17.325 1.00 97.31 428 GLU A N 1
ATOM 3363 C CA . GLU A 1 428 ? 18.590 -7.130 -18.391 1.00 97.31 428 GLU A CA 1
ATOM 3364 C C . GLU A 1 428 ? 17.110 -7.065 -17.990 1.00 97.31 428 GLU A C 1
ATOM 3366 O O . GLU A 1 428 ? 16.273 -6.711 -18.820 1.00 97.31 428 GLU A O 1
ATOM 3371 N N . ASP A 1 429 ? 16.800 -7.338 -16.717 1.00 98.12 429 ASP A N 1
ATOM 3372 C CA . ASP A 1 429 ? 15.456 -7.213 -16.134 1.00 98.12 429 ASP A CA 1
ATOM 3373 C C . ASP A 1 429 ? 15.247 -5.907 -15.352 1.00 98.12 429 ASP A C 1
ATOM 3375 O O . ASP A 1 429 ? 14.291 -5.780 -14.585 1.00 98.12 429 ASP A O 1
ATOM 3379 N N . ASN A 1 430 ? 16.093 -4.895 -15.573 1.00 98.62 430 ASN A N 1
ATOM 3380 C CA . ASN A 1 430 ? 15.737 -3.530 -15.203 1.00 98.62 430 ASN A CA 1
ATOM 3381 C C . ASN A 1 430 ? 14.469 -3.115 -15.959 1.00 98.62 430 ASN A C 1
ATOM 3383 O O . ASN A 1 430 ? 14.354 -3.349 -17.164 1.00 98.62 430 ASN A O 1
ATOM 3387 N N . TYR A 1 431 ? 13.540 -2.438 -15.286 1.00 98.75 431 TYR A N 1
ATOM 3388 C CA . TYR A 1 431 ? 12.251 -2.104 -15.887 1.00 98.75 431 TYR A CA 1
ATOM 3389 C C . TYR A 1 431 ? 12.367 -1.294 -17.189 1.00 98.75 431 TYR A C 1
ATOM 3391 O O . TYR A 1 431 ? 11.729 -1.633 -18.189 1.00 98.75 431 TYR A O 1
ATOM 3399 N N . PHE A 1 432 ? 13.197 -0.246 -17.232 1.00 98.62 432 PHE A N 1
ATOM 3400 C CA . PHE A 1 432 ? 13.327 0.603 -18.424 1.00 98.62 432 PHE A CA 1
ATOM 3401 C C . PHE A 1 432 ? 14.051 -0.095 -19.569 1.00 98.62 432 PHE A C 1
ATOM 3403 O O . PHE A 1 432 ? 13.716 0.150 -20.733 1.00 98.62 432 PHE A O 1
ATOM 3410 N N . ILE A 1 433 ? 15.019 -0.954 -19.241 1.00 98.56 433 ILE A N 1
ATOM 3411 C CA . ILE A 1 433 ? 15.744 -1.778 -20.210 1.00 98.56 433 ILE A CA 1
ATOM 3412 C C . ILE A 1 433 ? 14.797 -2.818 -20.806 1.00 98.56 433 ILE A C 1
ATOM 3414 O O . ILE A 1 433 ? 14.547 -2.805 -22.012 1.00 98.56 433 ILE A O 1
ATOM 3418 N N . LYS A 1 434 ? 14.193 -3.660 -19.961 1.00 98.00 434 LYS A N 1
ATOM 3419 C CA . LYS A 1 434 ? 13.346 -4.782 -20.380 1.00 98.00 434 LYS A CA 1
ATOM 3420 C C . LYS A 1 434 ? 12.129 -4.331 -21.184 1.00 98.00 434 LYS A C 1
ATOM 3422 O O . LYS A 1 434 ? 11.763 -4.971 -22.167 1.00 98.00 434 LYS A O 1
ATOM 3427 N N . THR A 1 435 ? 11.512 -3.211 -20.800 1.00 97.88 435 THR A N 1
ATOM 3428 C CA . THR A 1 435 ? 10.346 -2.649 -21.507 1.00 97.88 435 THR A CA 1
ATOM 3429 C C . THR A 1 435 ? 10.720 -1.802 -22.726 1.00 97.88 435 THR A C 1
ATOM 3431 O O . THR A 1 435 ? 9.845 -1.414 -23.501 1.00 97.88 435 THR A O 1
ATOM 3434 N N . GLY A 1 436 ? 12.002 -1.466 -22.902 1.00 97.94 436 GLY A N 1
ATOM 3435 C CA . GLY A 1 436 ? 12.476 -0.552 -23.940 1.00 97.94 436 GLY A CA 1
ATOM 3436 C C . GLY A 1 436 ? 12.112 0.919 -23.709 1.00 97.94 436 GLY A C 1
ATOM 3437 O O . GLY A 1 436 ? 12.415 1.754 -24.564 1.00 97.94 436 GLY A O 1
ATOM 3438 N N . LYS A 1 437 ? 11.498 1.270 -22.568 1.00 98.00 437 LYS A N 1
ATOM 3439 C CA . LYS A 1 437 ? 11.180 2.661 -22.196 1.00 98.00 437 LYS A CA 1
ATOM 3440 C C . LYS A 1 437 ? 12.431 3.541 -22.088 1.00 98.00 437 LYS A C 1
ATOM 3442 O O . LYS A 1 437 ? 12.325 4.751 -22.290 1.00 98.00 437 LYS A O 1
ATOM 3447 N N . ILE A 1 438 ? 13.610 2.954 -21.847 1.00 98.31 438 ILE A N 1
ATOM 3448 C CA . ILE A 1 438 ? 14.891 3.680 -21.788 1.00 98.31 438 ILE A CA 1
ATOM 3449 C C . ILE A 1 438 ? 15.189 4.483 -23.069 1.00 98.31 438 ILE A C 1
ATOM 3451 O O . ILE A 1 438 ? 15.847 5.523 -23.018 1.00 98.31 438 ILE A O 1
ATOM 3455 N N . LYS A 1 439 ? 14.620 4.066 -24.210 1.00 97.50 439 LYS A N 1
ATOM 3456 C CA . LYS A 1 439 ? 14.758 4.732 -25.516 1.00 97.50 439 LYS A CA 1
ATOM 3457 C C . LYS A 1 439 ? 14.288 6.179 -25.533 1.00 97.50 439 LYS A C 1
ATOM 3459 O O . LYS A 1 439 ? 14.809 6.972 -26.310 1.00 97.50 439 LYS A O 1
ATOM 3464 N N . LYS A 1 440 ? 13.382 6.548 -24.616 1.00 95.88 440 LYS A N 1
ATOM 3465 C CA . LYS A 1 440 ? 12.997 7.946 -24.368 1.00 95.88 440 LYS A CA 1
ATOM 3466 C C . LYS A 1 440 ? 14.224 8.844 -24.166 1.00 95.88 440 LYS A C 1
ATOM 3468 O O . LYS A 1 440 ? 14.201 9.987 -24.611 1.00 95.88 440 LYS A O 1
ATOM 3473 N N . TRP A 1 441 ? 15.270 8.329 -23.518 1.00 97.25 441 TRP A N 1
ATOM 3474 C CA . TRP A 1 441 ? 16.493 9.071 -23.227 1.00 97.25 441 TRP A CA 1
ATOM 3475 C C . TRP A 1 441 ? 17.676 8.657 -24.101 1.00 97.25 441 TRP A C 1
ATOM 3477 O O . TRP A 1 441 ? 18.483 9.523 -24.421 1.00 97.25 441 TRP A O 1
ATOM 3487 N N . SER A 1 442 ? 17.800 7.391 -24.516 1.00 97.94 442 SER A N 1
ATOM 3488 C CA . SER A 1 442 ? 18.980 6.942 -25.277 1.00 97.94 442 SER A CA 1
ATOM 3489 C C . SER A 1 442 ? 18.963 7.336 -26.757 1.00 97.94 442 SER A C 1
ATOM 3491 O O . SER A 1 442 ? 20.018 7.637 -27.314 1.00 97.94 442 SER A O 1
ATOM 3493 N N . ASP A 1 443 ? 17.794 7.354 -27.410 1.00 97.44 443 ASP A N 1
ATOM 3494 C CA . ASP A 1 443 ? 17.709 7.455 -28.879 1.00 97.44 443 ASP A CA 1
ATOM 3495 C C . ASP A 1 443 ? 18.256 8.781 -29.424 1.00 97.44 443 ASP A C 1
ATOM 3497 O O . ASP A 1 443 ? 18.785 8.831 -30.536 1.00 97.44 443 ASP A O 1
ATOM 3501 N N . GLN A 1 444 ? 18.199 9.847 -28.622 1.00 96.56 444 GLN A N 1
ATOM 3502 C CA . GLN A 1 444 ? 18.718 11.165 -28.996 1.00 96.56 444 GLN A CA 1
ATOM 3503 C C . GLN A 1 444 ? 20.236 11.177 -29.255 1.00 96.56 444 GLN A C 1
ATOM 3505 O O . GLN A 1 444 ? 20.721 12.068 -29.945 1.00 96.56 444 GLN A O 1
ATOM 3510 N N . TYR A 1 445 ? 20.984 10.195 -28.738 1.00 97.69 445 TYR A N 1
ATOM 3511 C CA . TYR A 1 445 ? 22.441 10.116 -28.902 1.00 97.69 445 TYR A CA 1
ATOM 3512 C C . TYR A 1 445 ? 22.871 9.235 -30.080 1.00 97.69 445 TYR A C 1
ATOM 3514 O O . TYR A 1 445 ? 24.031 9.275 -30.487 1.00 97.69 445 TYR A O 1
ATOM 3522 N N . VAL A 1 446 ? 21.950 8.466 -30.673 1.00 97.19 446 VAL A N 1
ATOM 3523 C CA . VAL A 1 446 ? 22.286 7.467 -31.700 1.00 97.19 446 VAL A CA 1
ATOM 3524 C C . VAL A 1 446 ? 22.884 8.104 -32.952 1.00 97.19 446 VAL A C 1
ATOM 3526 O O . VAL A 1 446 ? 23.852 7.578 -33.500 1.00 97.19 446 VAL A O 1
ATOM 3529 N N . SER A 1 447 ? 22.338 9.230 -33.421 1.00 97.06 447 SER A N 1
ATOM 3530 C CA . SER A 1 447 ? 22.868 9.916 -34.607 1.00 97.06 447 SER A CA 1
ATOM 3531 C C . SER A 1 447 ? 24.272 10.464 -34.373 1.00 97.06 447 SER A C 1
ATOM 3533 O O . SER A 1 447 ? 25.132 10.293 -35.230 1.00 97.06 447 SER A O 1
ATOM 3535 N N . THR A 1 448 ? 24.504 11.066 -33.205 1.00 97.38 448 THR A N 1
ATOM 3536 C CA . THR A 1 448 ? 25.800 11.636 -32.820 1.00 97.38 448 THR A CA 1
ATOM 3537 C C . THR A 1 448 ? 26.861 10.547 -32.713 1.00 97.38 448 THR A C 1
ATOM 3539 O O . THR A 1 448 ? 27.940 10.680 -33.278 1.00 97.38 448 THR A O 1
ATOM 3542 N N . ILE A 1 449 ? 26.535 9.417 -32.077 1.00 97.81 449 ILE A N 1
ATOM 3543 C CA . ILE A 1 449 ? 27.449 8.271 -31.994 1.00 97.81 449 ILE A CA 1
ATOM 3544 C C . ILE A 1 449 ? 27.786 7.744 -33.395 1.00 97.81 449 ILE A C 1
ATOM 3546 O O . ILE A 1 449 ? 28.957 7.546 -33.705 1.00 97.81 449 ILE A O 1
ATOM 3550 N N . ARG A 1 450 ? 26.793 7.574 -34.284 1.00 96.81 450 ARG A N 1
ATOM 3551 C CA . ARG A 1 450 ? 27.056 7.141 -35.673 1.00 96.81 450 ARG A CA 1
ATOM 3552 C C . ARG A 1 450 ? 27.974 8.102 -36.420 1.00 96.81 450 ARG A C 1
ATOM 3554 O O . ARG A 1 450 ? 28.763 7.648 -37.240 1.00 96.81 450 ARG A O 1
ATOM 3561 N N . GLU A 1 451 ? 27.855 9.403 -36.180 1.00 97.19 451 GLU A N 1
ATOM 3562 C CA . GLU A 1 451 ? 28.731 10.403 -36.790 1.00 97.19 451 GLU A CA 1
ATOM 3563 C C . GLU A 1 451 ? 30.188 10.208 -36.353 1.00 97.19 451 GLU A C 1
ATOM 3565 O O . GLU A 1 451 ? 31.052 10.069 -37.218 1.00 97.19 451 GLU A O 1
ATOM 3570 N N . HIS A 1 452 ? 30.450 10.081 -35.048 1.00 97.44 452 HIS A N 1
ATOM 3571 C CA . HIS A 1 452 ? 31.795 9.805 -34.529 1.00 97.44 452 HIS A CA 1
ATOM 3572 C C . HIS A 1 452 ? 32.374 8.485 -35.063 1.00 97.44 452 HIS A C 1
ATOM 3574 O O . HIS A 1 452 ? 33.517 8.449 -35.521 1.00 97.44 452 HIS A O 1
ATOM 3580 N N . LEU A 1 453 ? 31.569 7.415 -35.092 1.00 95.81 453 LEU A N 1
ATOM 3581 C CA . LEU A 1 453 ? 31.995 6.122 -35.641 1.00 95.81 453 LEU A CA 1
ATOM 3582 C C . LEU A 1 453 ? 32.341 6.220 -37.135 1.00 95.81 453 LEU A C 1
ATOM 3584 O O . LEU A 1 453 ? 33.381 5.730 -37.566 1.00 95.81 453 LEU A O 1
ATOM 3588 N N . ASN A 1 454 ? 31.519 6.909 -37.933 1.00 95.25 454 ASN A N 1
ATOM 3589 C CA . ASN A 1 454 ? 31.790 7.118 -39.360 1.00 95.25 454 ASN A CA 1
ATOM 3590 C C . ASN A 1 454 ? 33.036 7.981 -39.611 1.00 95.25 454 ASN A C 1
ATOM 3592 O O . ASN A 1 454 ? 33.681 7.839 -40.651 1.00 95.25 454 ASN A O 1
ATOM 3596 N N . ASN A 1 455 ? 33.379 8.861 -38.668 1.00 96.06 455 ASN A N 1
ATOM 3597 C CA . ASN A 1 455 ? 34.604 9.655 -38.702 1.00 96.06 455 ASN A CA 1
ATOM 3598 C C . ASN A 1 455 ? 35.849 8.857 -38.265 1.00 96.06 455 ASN A C 1
ATOM 3600 O O . ASN A 1 455 ? 36.962 9.373 -38.369 1.00 96.06 455 ASN A O 1
ATOM 3604 N N . GLY A 1 456 ? 35.685 7.605 -37.821 1.00 94.94 456 GLY A N 1
ATOM 3605 C CA . GLY A 1 456 ? 36.774 6.743 -37.361 1.00 94.94 456 GLY A CA 1
ATOM 3606 C C . GLY A 1 456 ? 37.321 7.130 -35.985 1.00 94.94 456 GLY A C 1
ATOM 3607 O O . GLY A 1 456 ? 38.507 6.933 -35.721 1.00 94.94 456 GLY A O 1
ATOM 3608 N N . GLU A 1 457 ? 36.495 7.736 -35.129 1.00 96.75 457 GLU A N 1
ATOM 3609 C CA . GLU A 1 457 ? 36.886 8.106 -33.768 1.00 96.75 457 GLU A CA 1
ATOM 3610 C C . GLU A 1 457 ? 36.785 6.905 -32.817 1.00 96.75 457 GLU A C 1
ATOM 3612 O O . GLU A 1 457 ? 35.727 6.299 -32.675 1.00 96.75 457 GLU A O 1
ATOM 3617 N N . ASN A 1 458 ? 37.882 6.594 -32.117 1.00 94.81 458 ASN A N 1
ATOM 3618 C CA . ASN A 1 458 ? 37.941 5.461 -31.182 1.00 94.81 458 ASN A CA 1
ATOM 3619 C C . ASN A 1 458 ? 37.522 5.831 -29.749 1.00 94.81 458 ASN A C 1
ATOM 3621 O O . ASN A 1 458 ? 37.269 4.956 -28.921 1.00 94.81 458 ASN A O 1
ATOM 3625 N N . THR A 1 459 ? 37.509 7.123 -29.414 1.00 97.88 459 THR A N 1
ATOM 3626 C CA . THR A 1 459 ? 37.109 7.624 -28.093 1.00 97.88 459 THR A CA 1
ATOM 3627 C C . THR A 1 459 ? 36.537 9.025 -28.225 1.00 97.88 459 THR A C 1
ATOM 3629 O O . THR A 1 459 ? 37.175 9.884 -28.833 1.00 97.88 459 THR A O 1
ATOM 3632 N N . PHE A 1 460 ? 35.362 9.257 -27.648 1.00 98.31 460 PHE A N 1
ATOM 3633 C CA . PHE A 1 460 ? 34.691 10.556 -27.666 1.00 98.31 460 PHE A CA 1
ATOM 3634 C C . PHE A 1 460 ? 33.725 10.693 -26.483 1.00 98.31 460 PHE A C 1
ATOM 3636 O O . PHE A 1 460 ? 33.255 9.702 -25.923 1.00 98.31 460 PHE A O 1
ATOM 3643 N N . ASP A 1 461 ? 33.425 11.940 -26.125 1.00 98.31 461 ASP A N 1
ATOM 3644 C CA . ASP A 1 461 ? 32.550 12.290 -25.008 1.00 98.31 461 ASP A CA 1
ATOM 3645 C C . ASP A 1 461 ? 31.288 12.985 -25.510 1.00 98.31 461 ASP A C 1
ATOM 3647 O O . ASP A 1 461 ? 31.346 13.878 -26.359 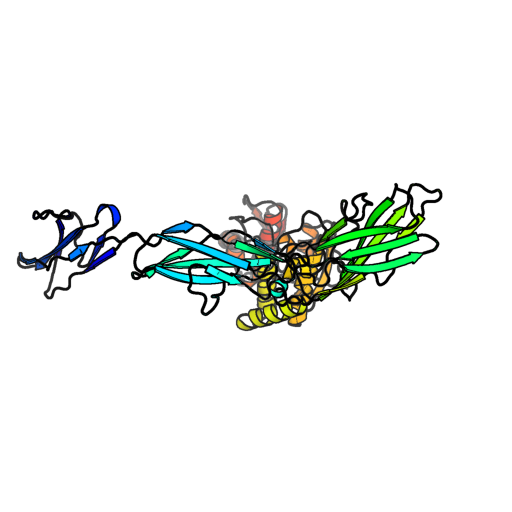1.00 98.31 461 ASP A O 1
ATOM 3651 N N . ILE A 1 462 ? 30.143 12.627 -24.931 1.00 98.12 462 ILE A N 1
ATOM 3652 C CA . ILE A 1 462 ? 28.871 13.309 -25.175 1.00 98.12 462 ILE A CA 1
ATOM 3653 C C . ILE A 1 462 ? 28.394 13.943 -23.872 1.00 98.12 462 ILE A C 1
ATOM 3655 O O . ILE A 1 462 ? 28.088 13.252 -22.900 1.00 98.12 462 ILE A O 1
ATOM 3659 N N . THR A 1 463 ? 28.304 15.272 -23.853 1.00 97.25 463 THR A N 1
ATOM 3660 C CA . THR A 1 463 ? 27.773 16.014 -22.704 1.00 97.25 463 THR A CA 1
ATOM 3661 C C . THR A 1 463 ? 26.257 15.869 -22.606 1.00 97.25 463 THR A C 1
ATOM 3663 O O . THR A 1 463 ? 25.521 16.113 -23.565 1.00 97.25 463 THR A O 1
ATOM 3666 N N . ILE A 1 464 ? 25.787 15.539 -21.408 1.00 95.94 464 ILE A N 1
ATOM 3667 C CA . ILE A 1 464 ? 24.377 15.456 -21.054 1.00 95.94 464 ILE A CA 1
ATOM 3668 C C . ILE A 1 464 ? 23.890 16.811 -20.545 1.00 95.94 464 ILE A C 1
ATOM 3670 O O . ILE A 1 464 ? 24.344 17.306 -19.516 1.00 95.94 464 ILE A O 1
ATOM 3674 N N . ASN A 1 465 ? 22.915 17.385 -21.248 1.00 89.31 465 ASN A N 1
ATOM 3675 C CA . ASN A 1 465 ? 22.232 18.617 -20.856 1.00 89.31 465 ASN A CA 1
ATOM 3676 C C . ASN A 1 465 ? 20.762 18.315 -20.531 1.00 89.31 465 ASN A C 1
ATOM 3678 O O . ASN A 1 465 ? 19.870 18.658 -21.306 1.00 89.31 465 ASN A O 1
ATOM 3682 N N . ASP A 1 466 ? 20.524 17.651 -19.399 1.00 89.50 466 ASP A N 1
ATOM 3683 C CA . ASP A 1 466 ? 19.186 17.317 -18.899 1.00 89.50 466 ASP A CA 1
ATOM 3684 C C . ASP A 1 466 ? 18.947 17.968 -17.525 1.00 89.50 466 ASP A C 1
ATOM 3686 O O . ASP A 1 466 ? 19.843 18.026 -16.679 1.00 89.50 466 ASP A O 1
ATOM 3690 N N . SER A 1 467 ? 17.740 18.499 -17.319 1.00 88.62 467 SER A N 1
ATOM 3691 C CA . SER A 1 467 ? 17.324 19.189 -16.093 1.00 88.62 467 SER A CA 1
ATOM 3692 C C . SER A 1 467 ? 16.722 18.262 -15.029 1.00 88.62 467 SER A C 1
ATOM 3694 O O . SER A 1 467 ? 16.159 18.754 -14.051 1.00 88.62 467 SER A O 1
ATOM 3696 N N . MET A 1 468 ? 16.770 16.945 -15.232 1.00 90.06 468 MET A N 1
ATOM 3697 C CA . MET A 1 468 ? 16.316 15.938 -14.278 1.00 90.06 468 MET A CA 1
ATOM 3698 C C . MET A 1 468 ? 17.069 16.055 -12.946 1.00 90.06 468 MET A C 1
ATOM 3700 O O . MET A 1 468 ? 18.256 16.386 -12.906 1.00 90.06 468 MET A O 1
ATOM 3704 N N . ILE A 1 469 ? 16.365 15.755 -11.851 1.00 88.31 469 ILE A N 1
ATOM 3705 C CA . ILE A 1 469 ? 16.937 15.682 -10.501 1.00 88.31 469 ILE A CA 1
ATOM 3706 C C . ILE A 1 469 ? 18.143 14.733 -10.506 1.00 88.31 469 ILE A C 1
ATOM 3708 O O . ILE A 1 469 ? 18.073 13.645 -11.075 1.00 88.31 469 ILE A O 1
ATOM 3712 N N . ASP A 1 470 ? 19.241 15.138 -9.858 1.00 88.94 470 ASP A N 1
ATOM 3713 C CA . ASP A 1 470 ? 20.537 14.454 -9.963 1.00 88.94 470 ASP A CA 1
ATOM 3714 C C . ASP A 1 470 ? 20.486 12.965 -9.592 1.00 88.94 470 ASP A C 1
ATOM 3716 O O . ASP A 1 470 ? 21.095 12.151 -10.284 1.00 88.94 470 ASP A O 1
ATOM 3720 N N . SER A 1 471 ? 19.717 12.581 -8.567 1.00 86.44 471 SER A N 1
ATOM 3721 C CA . SER A 1 471 ? 19.554 11.172 -8.178 1.00 86.44 471 SER A CA 1
ATOM 3722 C C . SER A 1 471 ? 18.876 10.334 -9.266 1.00 86.44 471 SER A C 1
ATOM 3724 O O . SER A 1 471 ? 19.303 9.216 -9.542 1.00 86.44 471 SER A O 1
ATOM 3726 N N . TYR A 1 472 ? 17.851 10.876 -9.927 1.00 91.00 472 TYR A N 1
ATOM 3727 C CA . TYR A 1 472 ? 17.142 10.191 -11.012 1.00 91.00 472 TYR A CA 1
ATOM 3728 C C . TYR A 1 472 ? 17.997 10.150 -12.269 1.00 91.00 472 TYR A C 1
ATOM 3730 O O . TYR A 1 472 ? 18.100 9.118 -12.929 1.00 91.00 472 TYR A O 1
ATOM 3738 N N . LYS A 1 473 ? 18.669 11.265 -12.557 1.00 92.94 473 LYS A N 1
ATOM 3739 C CA . LYS A 1 473 ? 19.587 11.407 -13.680 1.00 92.94 473 LYS A CA 1
ATOM 3740 C C . LYS A 1 473 ? 20.725 10.395 -13.585 1.00 92.94 473 LYS A C 1
ATOM 3742 O O . LYS A 1 473 ? 21.061 9.795 -14.600 1.00 92.94 473 LYS A O 1
ATOM 3747 N N . GLN A 1 474 ? 21.269 10.159 -12.387 1.00 94.06 474 GLN A N 1
ATOM 3748 C CA . GLN A 1 474 ? 22.308 9.151 -12.178 1.00 94.06 474 GLN A CA 1
ATOM 3749 C C . GLN A 1 474 ? 21.846 7.760 -12.620 1.00 94.06 474 GLN A C 1
ATOM 3751 O O . GLN A 1 474 ? 22.538 7.103 -13.394 1.00 94.06 474 GLN A O 1
ATOM 3756 N N . ILE A 1 475 ? 20.649 7.347 -12.197 1.00 96.12 475 ILE A N 1
ATOM 3757 C CA . ILE A 1 475 ? 20.070 6.049 -12.563 1.00 96.12 475 ILE A CA 1
ATOM 3758 C C . ILE A 1 475 ? 19.779 5.991 -14.062 1.00 96.12 475 ILE A C 1
ATOM 3760 O O . ILE A 1 475 ? 20.245 5.088 -14.755 1.00 96.12 475 ILE A O 1
ATOM 3764 N N . ILE A 1 476 ? 19.052 6.977 -14.587 1.00 97.62 476 ILE A N 1
ATOM 3765 C CA . ILE A 1 476 ? 18.608 6.979 -15.982 1.00 97.62 476 ILE A CA 1
ATOM 3766 C C . ILE A 1 476 ? 19.791 6.982 -16.943 1.00 97.62 476 ILE A C 1
ATOM 3768 O O . ILE A 1 476 ? 19.799 6.197 -17.888 1.00 97.62 476 ILE A O 1
ATOM 3772 N N . TYR A 1 477 ? 20.809 7.809 -16.714 1.00 97.56 477 TYR A N 1
ATOM 3773 C CA . TYR A 1 477 ? 21.930 7.893 -17.645 1.00 97.56 477 TYR A CA 1
ATOM 3774 C C . TYR A 1 477 ? 22.934 6.749 -17.511 1.00 97.56 477 TYR A C 1
ATOM 3776 O O . TYR A 1 477 ? 23.559 6.385 -18.508 1.00 97.56 477 TYR A O 1
ATOM 3784 N N . TYR A 1 478 ? 23.013 6.104 -16.346 1.00 97.75 478 TYR A N 1
ATOM 3785 C CA . TYR A 1 478 ? 23.693 4.817 -16.228 1.00 97.75 478 TYR A CA 1
ATOM 3786 C C . TYR A 1 478 ? 22.985 3.738 -17.073 1.00 97.75 478 TYR A C 1
ATOM 3788 O O . TYR A 1 478 ? 23.628 3.015 -17.834 1.00 97.75 478 TYR A O 1
ATOM 3796 N N . LEU A 1 479 ? 21.647 3.695 -17.049 1.00 98.44 479 LEU A N 1
ATOM 3797 C CA . LEU A 1 479 ? 20.858 2.799 -17.905 1.00 98.44 479 LEU A CA 1
ATOM 3798 C C . LEU A 1 479 ? 20.951 3.166 -19.400 1.00 98.44 479 LEU A C 1
ATOM 3800 O O . LEU A 1 479 ? 20.977 2.274 -20.248 1.00 98.44 479 LEU A O 1
ATOM 3804 N N . VAL A 1 480 ? 21.047 4.455 -19.750 1.00 98.56 480 VAL A N 1
ATOM 3805 C CA . VAL A 1 480 ? 21.312 4.904 -21.132 1.00 98.56 480 VAL A CA 1
ATOM 3806 C C . VAL A 1 480 ? 22.669 4.395 -21.609 1.00 98.56 480 VAL A C 1
ATOM 3808 O O . VAL A 1 480 ? 22.752 3.852 -22.710 1.00 98.56 480 VAL A O 1
ATOM 3811 N N . ALA A 1 481 ? 23.717 4.528 -20.794 1.00 98.31 481 ALA A N 1
ATOM 3812 C CA . ALA A 1 481 ? 25.046 4.020 -21.121 1.00 98.31 481 ALA A CA 1
ATOM 3813 C C . ALA A 1 481 ? 25.026 2.497 -21.344 1.00 98.31 481 ALA A C 1
ATOM 3815 O O . ALA A 1 481 ? 25.536 2.009 -22.357 1.00 98.31 481 ALA A O 1
ATOM 3816 N N . TYR A 1 482 ? 24.333 1.750 -20.478 1.00 98.19 482 TYR A N 1
ATOM 3817 C CA . TYR A 1 482 ? 24.113 0.316 -20.671 1.00 98.19 482 TYR A CA 1
ATOM 3818 C C . TYR A 1 482 ? 23.378 0.010 -21.990 1.00 98.19 482 TYR A C 1
ATOM 3820 O O . TYR A 1 482 ? 23.830 -0.831 -22.768 1.00 98.19 482 TYR A O 1
ATOM 3828 N N . GLN A 1 483 ? 22.281 0.712 -22.294 1.00 98.44 483 GLN A N 1
ATOM 3829 C CA . GLN A 1 483 ? 21.518 0.523 -23.533 1.00 98.44 483 GLN A CA 1
ATOM 3830 C C . GLN A 1 483 ? 22.364 0.799 -24.786 1.00 98.44 483 GLN A C 1
ATOM 3832 O O . GLN A 1 483 ? 22.297 0.045 -25.759 1.00 98.44 483 GLN A O 1
ATOM 3837 N N . LEU A 1 484 ? 23.151 1.876 -24.785 1.00 98.31 484 LEU A N 1
ATOM 3838 C CA . LEU A 1 484 ? 24.000 2.252 -25.918 1.00 98.31 484 LEU A CA 1
ATOM 3839 C C . LEU A 1 484 ? 25.157 1.264 -26.116 1.00 98.31 484 LEU A C 1
ATOM 3841 O O . LEU A 1 484 ? 25.467 0.927 -27.259 1.00 98.31 484 LEU A O 1
ATOM 3845 N N . SER A 1 485 ? 25.725 0.737 -25.027 1.00 97.69 485 SER A N 1
ATOM 3846 C CA . SER A 1 485 ? 26.765 -0.305 -25.076 1.00 97.69 485 SER A CA 1
ATOM 3847 C C . SER A 1 485 ? 26.262 -1.623 -25.673 1.00 97.69 485 SER A C 1
ATOM 3849 O O . SER A 1 485 ? 27.014 -2.363 -26.296 1.00 97.69 485 SER A O 1
ATOM 3851 N N . ASN A 1 486 ? 24.969 -1.915 -25.508 1.00 96.06 486 ASN A N 1
ATOM 3852 C CA . ASN A 1 486 ? 24.325 -3.120 -26.038 1.00 96.06 486 ASN A CA 1
ATOM 3853 C C . ASN A 1 486 ? 23.590 -2.879 -27.369 1.00 96.06 486 ASN A C 1
ATOM 3855 O O . ASN A 1 486 ? 22.853 -3.743 -27.848 1.00 96.06 486 ASN A O 1
ATOM 3859 N N . THR A 1 487 ? 23.751 -1.699 -27.972 1.00 96.00 487 THR A N 1
ATOM 3860 C CA . THR A 1 487 ? 23.176 -1.385 -29.284 1.00 96.00 487 THR A CA 1
ATOM 3861 C C . THR A 1 487 ? 24.075 -1.927 -30.397 1.00 96.00 487 THR A C 1
ATOM 3863 O O . THR A 1 487 ? 25.295 -1.854 -30.309 1.00 96.00 487 THR A O 1
ATOM 3866 N N . ASP A 1 488 ? 23.478 -2.464 -31.465 1.00 94.56 488 ASP A N 1
ATOM 3867 C CA . ASP A 1 488 ? 24.227 -2.886 -32.653 1.00 94.56 488 ASP A CA 1
ATOM 3868 C C . ASP A 1 488 ? 24.684 -1.667 -33.472 1.00 94.56 488 ASP A C 1
ATOM 3870 O O . ASP A 1 488 ? 23.870 -0.922 -34.039 1.00 94.56 488 ASP A O 1
ATOM 3874 N N . TRP A 1 489 ? 26.002 -1.484 -33.545 1.00 95.50 489 TRP A N 1
ATOM 3875 C CA . TRP A 1 489 ? 26.660 -0.409 -34.285 1.00 95.50 489 TRP A CA 1
ATOM 3876 C C . TRP A 1 489 ? 27.184 -0.844 -35.660 1.00 95.50 489 TRP A C 1
ATOM 3878 O O . TRP A 1 489 ? 27.946 -0.114 -36.286 1.00 95.50 489 TRP A O 1
ATOM 3888 N N . GLY A 1 490 ? 26.738 -1.990 -36.185 1.00 88.69 490 GLY A N 1
ATOM 3889 C CA . GLY A 1 490 ? 27.117 -2.453 -37.521 1.00 88.69 490 GLY A CA 1
ATOM 3890 C C . GLY A 1 490 ? 28.480 -3.144 -37.567 1.00 88.69 490 GLY A C 1
ATOM 3891 O O . GLY A 1 490 ? 29.160 -3.075 -38.589 1.00 88.69 490 GLY A O 1
ATOM 3892 N N . GLY A 1 491 ? 28.861 -3.818 -36.478 1.00 86.00 491 GLY A N 1
ATOM 3893 C CA . GLY A 1 491 ? 30.097 -4.601 -36.361 1.00 86.00 491 GLY A CA 1
ATOM 3894 C C . GLY A 1 491 ? 31.144 -4.011 -35.414 1.00 86.00 491 GLY A C 1
ATOM 3895 O O . GLY A 1 491 ? 32.001 -4.757 -34.951 1.00 86.00 491 GLY A O 1
ATOM 3896 N N . GLU A 1 492 ? 31.038 -2.723 -35.083 1.00 89.12 492 GLU A N 1
ATOM 3897 C CA . GLU A 1 492 ? 31.855 -2.083 -34.047 1.00 89.12 492 GLU A CA 1
ATOM 3898 C C . GLU A 1 492 ? 31.324 -2.444 -32.655 1.00 89.12 492 GLU A C 1
ATOM 3900 O O . GLU A 1 492 ? 30.110 -2.423 -32.417 1.00 89.12 492 GLU A O 1
ATOM 3905 N N . LYS A 1 493 ? 32.224 -2.754 -31.718 1.00 93.88 493 LYS A N 1
ATOM 3906 C CA . LYS A 1 493 ? 31.862 -2.952 -30.313 1.00 93.88 493 LYS A CA 1
ATOM 3907 C C . LYS A 1 493 ? 32.122 -1.655 -29.555 1.00 93.88 493 LYS A C 1
ATOM 3909 O O . LYS A 1 493 ? 33.252 -1.187 -29.489 1.00 93.88 493 LYS A O 1
ATOM 3914 N N . LEU A 1 494 ? 31.063 -1.076 -28.996 1.00 96.81 494 LEU A N 1
ATOM 3915 C CA . LEU A 1 494 ? 31.117 0.190 -28.274 1.00 96.81 494 LEU A CA 1
ATOM 3916 C C . LEU A 1 494 ? 30.859 -0.044 -26.786 1.00 96.81 494 LEU A C 1
ATOM 3918 O O . LEU A 1 494 ? 29.821 -0.588 -26.418 1.00 96.81 494 LEU A O 1
ATOM 3922 N N . THR A 1 495 ? 31.765 0.427 -25.937 1.00 97.94 495 THR A N 1
ATOM 3923 C CA . THR A 1 495 ? 31.541 0.546 -24.495 1.00 97.94 495 THR A CA 1
ATOM 3924 C C . THR A 1 495 ? 31.207 1.995 -24.163 1.00 97.94 495 THR A C 1
ATOM 3926 O O . THR A 1 495 ? 31.962 2.906 -24.500 1.00 97.94 495 THR A O 1
ATOM 3929 N N . VAL A 1 496 ? 30.078 2.211 -23.492 1.00 98.12 496 VAL A N 1
ATOM 3930 C CA . VAL A 1 496 ? 29.633 3.523 -23.015 1.00 98.12 496 VAL A CA 1
ATOM 3931 C C . VAL A 1 496 ? 29.521 3.487 -21.498 1.00 98.12 496 VAL A C 1
ATOM 3933 O O . VAL A 1 496 ? 28.852 2.617 -20.940 1.00 98.12 496 VAL A O 1
ATOM 3936 N N . THR A 1 497 ? 30.139 4.453 -20.826 1.00 97.25 497 THR A N 1
ATOM 3937 C CA . THR A 1 497 ? 29.996 4.667 -19.380 1.00 97.25 497 THR A CA 1
ATOM 3938 C C . THR A 1 497 ? 29.444 6.058 -19.100 1.00 97.25 497 THR A C 1
ATOM 3940 O O . THR A 1 497 ? 29.535 6.957 -19.936 1.00 97.25 497 THR A O 1
ATOM 3943 N N . TYR A 1 498 ? 28.833 6.236 -17.929 1.00 96.56 498 TYR A N 1
ATOM 3944 C CA . TYR A 1 498 ? 28.259 7.511 -17.515 1.00 96.56 498 TYR A CA 1
ATOM 3945 C C . TYR A 1 498 ? 28.882 8.004 -16.209 1.00 96.56 498 TYR A C 1
ATOM 3947 O O . TYR A 1 498 ? 28.855 7.303 -15.198 1.00 96.56 498 TYR A O 1
ATOM 3955 N N . SER A 1 499 ? 29.396 9.233 -16.221 1.00 93.88 499 SER A N 1
ATOM 3956 C CA . SER A 1 499 ? 29.890 9.931 -15.029 1.00 93.88 499 SER A CA 1
ATOM 3957 C C . SER A 1 499 ? 29.867 11.443 -15.240 1.00 93.88 499 SER A C 1
ATOM 3959 O O . SER A 1 499 ? 30.134 11.905 -16.343 1.00 93.88 499 SER A O 1
ATOM 3961 N N . GLU A 1 500 ? 29.582 12.222 -14.194 1.00 90.56 500 GLU A N 1
ATOM 3962 C CA . GLU A 1 500 ? 29.682 13.696 -14.211 1.00 90.56 500 GLU A CA 1
ATOM 3963 C C . GLU A 1 500 ? 28.935 14.390 -15.377 1.00 90.56 500 GLU A C 1
ATOM 3965 O O . GLU A 1 500 ? 29.383 15.403 -15.908 1.00 90.56 500 GLU A O 1
ATOM 3970 N N . ASN A 1 501 ? 27.754 13.882 -15.756 1.00 94.81 501 ASN A N 1
ATOM 3971 C CA . ASN A 1 501 ? 26.970 14.350 -16.913 1.00 94.81 501 ASN A CA 1
ATOM 3972 C C . ASN A 1 501 ? 27.658 14.130 -18.275 1.00 94.81 501 ASN A C 1
ATOM 3974 O O . ASN A 1 501 ? 27.390 14.861 -19.230 1.00 94.81 501 ASN A O 1
ATOM 3978 N N . ILE A 1 502 ? 28.534 13.134 -18.388 1.00 97.38 502 ILE A N 1
ATOM 3979 C CA . ILE A 1 502 ? 29.216 12.769 -19.631 1.00 97.38 502 ILE A CA 1
ATOM 3980 C C . ILE A 1 502 ? 28.961 11.290 -19.921 1.00 97.38 502 ILE A C 1
ATOM 3982 O O . ILE A 1 502 ? 29.109 10.444 -19.038 1.00 97.38 502 ILE A O 1
ATOM 3986 N N . LEU A 1 503 ? 28.584 10.989 -21.165 1.00 98.50 503 LEU A N 1
ATOM 3987 C CA . LEU A 1 503 ? 28.686 9.645 -21.726 1.00 98.50 503 LEU A CA 1
ATOM 3988 C C . LEU A 1 503 ? 30.064 9.502 -22.370 1.00 98.50 503 LEU A C 1
ATOM 3990 O O . LEU A 1 503 ? 30.324 10.115 -23.408 1.00 98.50 503 LEU A O 1
ATOM 3994 N N . HIS A 1 504 ? 30.928 8.708 -21.749 1.00 98.38 504 HIS A N 1
ATOM 3995 C CA . HIS A 1 504 ? 32.249 8.392 -22.274 1.00 98.38 504 HIS A CA 1
ATOM 3996 C C . HIS A 1 504 ? 32.149 7.157 -23.168 1.00 98.38 504 HIS A C 1
ATOM 3998 O O . HIS A 1 504 ? 31.727 6.094 -22.710 1.00 98.38 504 HIS A O 1
ATOM 4004 N N . CYS A 1 505 ? 32.495 7.304 -24.445 1.00 98.44 505 CYS A N 1
ATOM 4005 C CA . CYS A 1 505 ? 32.329 6.276 -25.468 1.00 98.44 505 CYS A CA 1
ATOM 4006 C C . CYS A 1 505 ? 33.698 5.766 -25.932 1.00 98.44 505 CYS A C 1
ATOM 4008 O O . CYS A 1 505 ? 34.542 6.562 -26.341 1.00 98.44 505 CYS A O 1
ATOM 4010 N N . VAL A 1 506 ? 33.904 4.447 -25.908 1.00 98.25 506 VAL A N 1
ATOM 4011 C CA . VAL A 1 506 ? 35.146 3.780 -26.329 1.00 98.25 506 VAL A CA 1
ATOM 4012 C C . VAL A 1 506 ? 34.818 2.657 -27.307 1.00 98.25 506 VAL A C 1
ATOM 4014 O O . VAL A 1 506 ? 34.045 1.757 -26.979 1.00 98.25 506 VAL A O 1
ATOM 4017 N N . VAL A 1 507 ? 35.406 2.712 -28.500 1.00 95.44 507 VAL A N 1
ATOM 4018 C CA . VAL A 1 507 ? 35.321 1.649 -29.513 1.00 95.44 507 VAL A CA 1
ATOM 4019 C C . VAL A 1 507 ? 36.424 0.624 -29.241 1.00 95.44 507 VAL A C 1
ATOM 4021 O O . VAL A 1 507 ? 37.572 1.014 -29.018 1.00 95.44 507 VAL A O 1
ATOM 4024 N N . GLU A 1 508 ? 36.072 -0.663 -29.210 1.00 89.06 508 GLU A N 1
ATOM 4025 C CA . GLU A 1 508 ? 36.996 -1.778 -28.930 1.00 89.06 508 GLU A CA 1
ATOM 4026 C C . GLU A 1 508 ? 37.733 -2.325 -30.156 1.00 89.06 508 GLU A C 1
ATOM 4028 O O . GLU A 1 508 ? 37.091 -2.506 -31.215 1.00 89.06 508 GLU A O 1
#

Foldseek 3Di:
DKDKDADDDDDPAKWKWKWKDAAPDPDIDTPPPQTDRMDIDPPLVVRARMKMKMWMAHPVGDIDIDDIDTRHDFDWKAKPDFWAADEDEPPDKDKTFTDIDGPAKWKWKWKDAQPDPDIDTPPPQTDRMDIDDPLVLRANMKMKMWMGHPVGDIDIGDIYTYHYDADWDFQDWDDDPQKIKTWIWGPAAAANDKTKIFIDMDPADLQKWKFFPAKAAPVRHGFWDCVFDCRGPTDNDRIDIDHAFAFHKMATKMKMWRPVDPPIDIDMCDPRHRIDGHDRPSHYHLLVLLVVQLVVQVVPDDFLLSQLLSQLVQQLVQAAEDPRQTGQDCSQRRTVRYHHLNNSANVSCSNSVVVPWDWWWKDAPNHIFIWTQGPNATFTARSNQLNVVDDDPVDNSVQLRPGHFPVLVVVLGVDMDIPVPHGGDDRCSRPCNVVVVLCVPQVVCVVVVLVCVVVVHFKDKDAADDPDDPSSCSSSVQVSQVVVQPDDNPPWRWHWGDDPRMTIIGTD

Secondary structure (DSSP, 8-state):
-EEEEE----SSS-EEEEEEE-TT----EE-TT--SSEEEEE-TGGGTT-EEEEEEE-TTS-EEEPPPEE----PPPEEEE----EEEETT--EEEE-EEESSS-EEEEEEE-TT----EE-TT--SSEEEE--GGGGTT-EEEEEEE-TTS-EEEPPPEEEEEEPPEEEEEEEEETTEEEEEEEESSPPTTSEEEEEEEEESS-S-EEEEEEEEEETT--EEE-SSSTTTTS-B--SEEEEE--S-EEEEEEEEEEETTSSSPEEEES-TT-EEEEE--TTS--HHHHHHHHHHHHTTT--SHHHHHHHHHHHHHHH-EE-TTS-B-SHHIIIIISEE-HHHHHHHHHHHHHHTT--EEEEEETTEEEEEEEETTEEEEE-HHHH--SS--SSS-GGGTTEEE-HHHHHHH-S--EESS-------TT-HHHHTSTTHHHHGGGHHHHHHHHHTT-SEEEEE----S-HHHHHHHHHHHHHHHHTS--SS--EEEEEETTEEEEEE-